Protein AF-0000000076521587 (afdb_homodimer)

Structure (mmCIF, N/CA/C/O backbone):
data_AF-0000000076521587-model_v1
#
loop_
_entity.id
_entity.type
_entity.pdbx_description
1 polymer 'glutathione transferase'
#
loop_
_atom_site.group_PDB
_atom_site.id
_atom_site.type_symbol
_atom_site.label_atom_id
_atom_site.label_alt_id
_atom_site.label_comp_id
_atom_site.label_asym_id
_atom_site.label_entity_id
_atom_site.label_seq_id
_atom_site.pdbx_PDB_ins_code
_atom_site.Cartn_x
_atom_site.Cartn_y
_atom_site.Cartn_z
_atom_site.occupancy
_atom_site.B_iso_or_equiv
_atom_site.auth_seq_id
_atom_site.auth_comp_id
_atom_site.auth_asym_id
_atom_site.auth_atom_id
_atom_site.pdbx_PDB_model_num
ATOM 1 N N . MET A 1 1 ? -21.75 20.828 -0.105 1 58.62 1 MET A N 1
ATOM 2 C CA . MET A 1 1 ? -20.484 20.141 -0.33 1 58.62 1 MET A CA 1
ATOM 3 C C . MET A 1 1 ? -20.344 18.938 0.608 1 58.62 1 MET A C 1
ATOM 5 O O . MET A 1 1 ? -20.875 18.953 1.721 1 58.62 1 MET A O 1
ATOM 9 N N . PRO A 1 2 ? -19.922 17.859 0.109 1 70.5 2 PRO A N 1
ATOM 10 C CA . PRO A 1 2 ? -19.812 16.734 1.043 1 70.5 2 PRO A CA 1
ATOM 11 C C . PRO A 1 2 ? -18.984 17.062 2.279 1 70.5 2 PRO A C 1
ATOM 13 O O . PRO A 1 2 ? -18.047 17.859 2.199 1 70.5 2 PRO A O 1
ATOM 16 N N . THR A 1 3 ? -19.547 16.797 3.418 1 87.44 3 THR A N 1
ATOM 17 C CA . THR A 1 3 ? -18.812 16.984 4.664 1 87.44 3 THR A CA 1
ATOM 18 C C . THR A 1 3 ? -18.016 15.742 5.016 1 87.44 3 THR A C 1
ATOM 20 O O . THR A 1 3 ? -18.438 14.617 4.738 1 87.44 3 THR A O 1
ATOM 23 N N . SER A 1 4 ? -16.781 15.938 5.461 1 95.62 4 SER A N 1
ATOM 24 C CA . SER A 1 4 ? -15.906 14.836 5.852 1 95.62 4 SER A CA 1
ATOM 25 C C . SER A 1 4 ? -15.484 14.953 7.312 1 95.62 4 SER A C 1
ATOM 27 O O . SER A 1 4 ? -15.141 16.047 7.777 1 95.62 4 SER A O 1
ATOM 29 N N . ASN A 1 5 ? -15.633 13.852 8.062 1 97.88 5 ASN A N 1
ATOM 30 C CA . ASN A 1 5 ? -15.094 13.719 9.414 1 97.88 5 ASN A CA 1
ATOM 31 C C . ASN A 1 5 ? -13.984 12.672 9.469 1 97.88 5 ASN A C 1
ATOM 33 O O . ASN A 1 5 ? -14.203 11.508 9.141 1 97.88 5 ASN A O 1
ATOM 37 N N . LEU A 1 6 ? -12.859 13.109 9.859 1 98.5 6 LEU A N 1
ATOM 38 C CA . LEU A 1 6 ? -11.781 12.156 10.102 1 98.5 6 LEU A CA 1
ATOM 39 C C . LEU A 1 6 ? -11.688 11.797 11.578 1 98.5 6 LEU A C 1
ATOM 41 O O . LEU A 1 6 ? -11.359 12.648 12.406 1 98.5 6 LEU A O 1
ATOM 45 N N . LEU A 1 7 ? -12.039 10.578 11.875 1 98.62 7 LEU A N 1
ATOM 46 C CA . LEU A 1 7 ? -11.969 10.102 13.25 1 98.62 7 LEU A CA 1
ATOM 47 C C . LEU A 1 7 ? -10.656 9.359 13.5 1 98.62 7 LEU A C 1
ATOM 49 O O . LEU A 1 7 ? -10.336 8.398 12.797 1 98.62 7 LEU A O 1
ATOM 53 N N . TYR A 1 8 ? -9.93 9.812 14.445 1 97.81 8 TYR A N 1
ATOM 54 C CA . TYR A 1 8 ? -8.711 9.164 14.898 1 97.81 8 TYR A CA 1
ATOM 55 C C . TYR A 1 8 ? -8.352 9.594 16.312 1 97.81 8 TYR A C 1
ATOM 57 O O . TYR A 1 8 ? -9 10.484 16.875 1 97.81 8 TYR A O 1
ATOM 65 N N . PHE A 1 9 ? -7.387 8.93 16.938 1 96.88 9 PHE A N 1
ATOM 66 C CA . PHE A 1 9 ? -6.934 9.297 18.281 1 96.88 9 PHE A CA 1
ATOM 67 C C . PHE A 1 9 ? -6.207 10.633 18.25 1 96.88 9 PHE A C 1
ATOM 69 O O . PHE A 1 9 ? -5.812 11.117 17.188 1 96.88 9 PHE A O 1
ATOM 76 N N . ASN A 1 10 ? -6.035 11.156 19.422 1 94.56 10 ASN A N 1
ATOM 77 C CA . ASN A 1 10 ? -5.328 12.43 19.531 1 94.56 10 ASN A CA 1
ATOM 78 C C . ASN A 1 10 ? -3.82 12.242 19.406 1 94.56 10 ASN A C 1
ATOM 80 O O . ASN A 1 10 ? -3.068 12.609 20.312 1 94.56 10 ASN A O 1
ATOM 84 N N . VAL A 1 11 ? -3.4 11.75 18.328 1 93.31 11 VAL A N 1
ATOM 85 C CA . VAL A 1 11 ? -2.008 11.539 17.938 1 93.31 11 VAL A CA 1
ATOM 86 C C . VAL A 1 11 ? -1.854 11.711 16.438 1 93.31 11 VAL A C 1
ATOM 88 O O . VAL A 1 11 ? -2.846 11.781 15.703 1 93.31 11 VAL A O 1
ATOM 91 N N . ARG A 1 12 ? -0.787 11.898 15.859 1 91 12 ARG A N 1
ATOM 92 C CA . ARG A 1 12 ? -0.554 11.945 14.422 1 91 12 ARG A CA 1
ATOM 93 C C . ARG A 1 12 ? -0.759 10.57 13.789 1 91 12 ARG A C 1
ATOM 95 O O . ARG A 1 12 ? -1.785 10.32 13.148 1 91 12 ARG A O 1
ATOM 102 N N . GLY A 1 13 ? 0.04 9.57 14.242 1 89.25 13 GLY A N 1
ATOM 103 C CA . GLY A 1 13 ? -0.104 8.172 13.867 1 89.25 13 GLY A CA 1
ATOM 104 C C . GLY A 1 13 ? -0.604 7.988 12.445 1 89.25 13 GLY A C 1
ATOM 105 O O . GLY A 1 13 ? -0.203 8.719 11.539 1 89.25 13 GLY A O 1
ATOM 106 N N . ARG A 1 14 ? -1.475 7.07 12.219 1 90.88 14 ARG A N 1
ATOM 107 C CA . ARG A 1 14 ? -1.959 6.656 10.906 1 90.88 14 ARG A CA 1
ATOM 108 C C . ARG A 1 14 ? -2.916 7.688 10.32 1 90.88 14 ARG A C 1
ATOM 110 O O . ARG A 1 14 ? -3.197 7.676 9.117 1 90.88 14 ARG A O 1
ATOM 117 N N . GLY A 1 15 ? -3.402 8.57 11.133 1 95.12 15 GLY A N 1
ATOM 118 C CA . GLY A 1 15 ? -4.312 9.594 10.656 1 95.12 15 GLY A CA 1
ATOM 119 C C . GLY A 1 15 ? -3.604 10.766 10.008 1 95.12 15 GLY A C 1
ATOM 120 O O . GLY A 1 15 ? -4.219 11.547 9.273 1 95.12 15 GLY A O 1
ATOM 121 N N . GLU A 1 16 ? -2.33 10.844 10.234 1 95.62 16 GLU A N 1
ATOM 122 C CA . GLU A 1 16 ? -1.598 12.055 9.867 1 95.62 16 GLU A CA 1
ATOM 123 C C . GLU A 1 16 ? -1.521 12.211 8.352 1 95.62 16 GLU A C 1
ATOM 125 O O . GLU A 1 16 ? -1.691 13.312 7.828 1 95.62 16 GLU A O 1
ATOM 130 N N . LEU A 1 17 ? -1.237 11.148 7.664 1 97 17 LEU A N 1
ATOM 131 C CA . LEU A 1 17 ? -1.128 11.266 6.211 1 97 17 LEU A CA 1
ATOM 132 C C . LEU A 1 17 ? -2.447 11.727 5.602 1 97 17 LEU A C 1
ATOM 134 O O . LEU A 1 17 ? -2.453 12.5 4.641 1 97 17 LEU A O 1
ATOM 138 N N . ILE A 1 18 ? -3.559 11.242 6.121 1 98.25 18 ILE A N 1
ATOM 139 C CA . ILE A 1 18 ? -4.875 11.641 5.641 1 98.25 18 ILE A CA 1
ATOM 140 C C . ILE A 1 18 ? -5.078 13.133 5.879 1 98.25 18 ILE A C 1
ATOM 142 O O . ILE A 1 18 ? -5.543 13.852 4.992 1 98.25 18 ILE A O 1
ATOM 146 N N . ARG A 1 19 ? -4.688 13.609 7.066 1 98.06 19 ARG A N 1
ATOM 147 C CA . ARG A 1 19 ? -4.762 15.031 7.379 1 98.06 19 ARG A CA 1
ATOM 148 C C . ARG A 1 19 ? -3.943 15.852 6.387 1 98.06 19 ARG A C 1
ATOM 150 O O . ARG A 1 19 ? -4.402 16.891 5.902 1 98.06 19 ARG A O 1
ATOM 157 N N . LEU A 1 20 ? -2.793 15.367 6.125 1 98.44 20 LEU A N 1
ATOM 158 C CA . LEU A 1 20 ? -1.902 16.078 5.215 1 98.44 20 LEU A CA 1
ATOM 159 C C . LEU A 1 20 ? -2.504 16.156 3.814 1 98.44 20 LEU A C 1
ATOM 161 O O . LEU A 1 20 ? -2.445 17.203 3.168 1 98.44 20 LEU A O 1
ATOM 165 N N . VAL A 1 21 ? -3.074 15.086 3.326 1 98.62 21 VAL A N 1
ATOM 166 C CA . VAL A 1 21 ? -3.67 15.078 1.993 1 98.62 21 VAL A CA 1
ATOM 167 C C . VAL A 1 21 ? -4.824 16.078 1.936 1 98.62 21 VAL A C 1
ATOM 169 O O . VAL A 1 21 ? -4.93 16.859 0.989 1 98.62 21 VAL A O 1
ATOM 172 N N . LEU A 1 22 ? -5.672 16.078 2.928 1 98.31 22 LEU A N 1
ATOM 173 C CA . LEU A 1 22 ? -6.84 16.953 2.955 1 98.31 22 LEU A CA 1
ATOM 174 C C . LEU A 1 22 ? -6.414 18.422 3.018 1 98.31 22 LEU A C 1
ATOM 176 O O . LEU A 1 22 ? -7.02 19.266 2.363 1 98.31 22 LEU A O 1
ATOM 180 N N . ASN A 1 23 ? -5.398 18.688 3.766 1 98.38 23 ASN A N 1
ATOM 181 C CA . ASN A 1 23 ? -4.918 20.062 3.867 1 98.38 23 ASN A CA 1
ATOM 182 C C . ASN A 1 23 ? -4.195 20.484 2.594 1 98.38 23 ASN A C 1
ATOM 184 O O . ASN A 1 23 ? -4.316 21.641 2.172 1 98.38 23 ASN A O 1
ATOM 188 N N . ALA A 1 24 ? -3.424 19.609 2.016 1 98.56 24 ALA A N 1
ATOM 189 C CA . ALA A 1 24 ? -2.781 19.922 0.742 1 98.56 24 ALA A CA 1
ATOM 190 C C . ALA A 1 24 ? -3.814 20.281 -0.322 1 98.56 24 ALA A C 1
ATOM 192 O O . ALA A 1 24 ? -3.574 21.141 -1.164 1 98.56 24 ALA A O 1
ATOM 193 N N . ALA A 1 25 ? -4.914 19.578 -0.279 1 97.62 25 ALA A N 1
ATOM 194 C CA . ALA A 1 25 ? -5.996 19.797 -1.238 1 97.62 25 ALA A CA 1
ATOM 195 C C . ALA A 1 25 ? -6.887 20.953 -0.805 1 97.62 25 ALA A C 1
ATOM 197 O O . ALA A 1 25 ? -7.812 21.328 -1.526 1 97.62 25 ALA A O 1
ATOM 198 N N . GLU A 1 26 ? -6.691 21.469 0.375 1 97.19 26 GLU A N 1
ATOM 199 C CA . GLU A 1 26 ? -7.457 22.562 0.965 1 97.19 26 GLU A CA 1
ATOM 200 C C . GLU A 1 26 ? -8.945 22.219 1.023 1 97.19 26 GLU A C 1
ATOM 202 O O . GLU A 1 26 ? -9.789 23.031 0.626 1 97.19 26 GLU A O 1
ATOM 207 N N . LYS A 1 27 ? -9.195 21 1.412 1 95.94 27 LYS A N 1
ATOM 208 C CA . LYS A 1 27 ? -10.562 20.547 1.632 1 95.94 27 LYS A CA 1
ATOM 209 C C . LYS A 1 27 ? -10.945 20.656 3.105 1 95.94 27 LYS A C 1
ATOM 211 O O . LYS A 1 27 ? -10.18 20.266 3.982 1 95.94 27 LYS A O 1
ATOM 216 N N . ASP A 1 28 ? -12.094 21.219 3.271 1 94.62 28 ASP A N 1
ATOM 217 C CA . ASP A 1 28 ? -12.586 21.328 4.641 1 94.62 28 ASP A CA 1
ATOM 218 C C . ASP A 1 28 ? -12.969 19.953 5.188 1 94.62 28 ASP A C 1
ATOM 220 O O . ASP A 1 28 ? -13.555 19.141 4.473 1 94.62 28 ASP A O 1
ATOM 224 N N . PHE A 1 29 ? -12.594 19.719 6.43 1 97.19 29 PHE A N 1
ATOM 225 C CA . PHE A 1 29 ? -12.984 18.5 7.137 1 97.19 29 PHE A CA 1
ATOM 226 C C . PHE A 1 29 ? -12.953 18.719 8.648 1 97.19 29 PHE A C 1
ATOM 228 O O . PHE A 1 29 ? -12.32 19.672 9.125 1 97.19 29 PHE A O 1
ATOM 235 N N . GLU A 1 30 ? -13.648 17.922 9.328 1 97.38 30 GLU A N 1
ATOM 236 C CA . GLU A 1 30 ? -13.586 17.922 10.781 1 97.38 30 GLU A CA 1
ATOM 237 C C . GLU A 1 30 ? -12.594 16.875 11.297 1 97.38 30 GLU A C 1
ATOM 239 O O . GLU A 1 30 ? -12.719 15.688 10.984 1 97.38 30 GLU A O 1
ATOM 244 N N . ASP A 1 31 ? -11.617 17.312 12 1 97.31 31 ASP A N 1
ATOM 245 C CA . ASP A 1 31 ? -10.641 16.438 12.625 1 97.31 31 ASP A CA 1
ATOM 246 C C . ASP A 1 31 ? -11.109 15.984 14.008 1 97.31 31 ASP A C 1
ATOM 248 O O . ASP A 1 31 ? -10.828 16.641 15.008 1 97.31 31 ASP A O 1
ATOM 252 N N . VAL A 1 32 ? -11.75 14.875 14.031 1 97.62 32 VAL A N 1
ATOM 253 C CA . VAL A 1 32 ? -12.336 14.383 15.266 1 97.62 32 VAL A CA 1
ATOM 254 C C . VAL A 1 32 ? -11.305 13.555 16.031 1 97.62 32 VAL A C 1
ATOM 256 O O . VAL A 1 32 ? -11 12.422 15.656 1 97.62 32 VAL A O 1
ATOM 259 N N . ARG A 1 33 ? -10.867 14.055 17.062 1 96.88 33 ARG A N 1
ATOM 260 C CA . ARG A 1 33 ? -9.875 13.383 17.906 1 96.88 33 ARG A CA 1
ATOM 261 C C . ARG A 1 33 ? -10.555 12.578 19.016 1 96.88 33 ARG A C 1
ATOM 263 O O . ARG A 1 33 ? -11.047 13.148 19.984 1 96.88 33 ARG A O 1
ATOM 270 N N . VAL A 1 34 ? -10.492 11.336 18.859 1 97.62 34 VAL A N 1
ATOM 271 C CA . VAL A 1 34 ? -11.172 10.406 19.766 1 97.62 34 VAL A CA 1
ATOM 272 C C . VAL A 1 34 ? -10.312 10.164 21 1 97.62 34 VAL A C 1
ATOM 274 O O . VAL A 1 34 ? -9.141 9.789 20.891 1 97.62 34 VAL A O 1
ATOM 277 N N . SER A 1 35 ? -10.883 10.352 22.172 1 96.19 35 SER A N 1
ATOM 278 C CA . SER A 1 35 ? -10.164 10.125 23.422 1 96.19 35 SER A CA 1
ATOM 279 C C . SER A 1 35 ? -10.18 8.648 23.812 1 96.19 35 SER A C 1
ATOM 281 O O . SER A 1 35 ? -11.023 7.887 23.328 1 96.19 35 SER A O 1
ATOM 283 N N . ASN A 1 36 ? -9.211 8.336 24.656 1 95.06 36 ASN A N 1
ATOM 284 C CA . ASN A 1 36 ? -9.164 6.969 25.172 1 95.06 36 ASN A CA 1
ATOM 285 C C . ASN A 1 36 ? -10.438 6.613 25.938 1 95.06 36 ASN A C 1
ATOM 287 O O . ASN A 1 36 ? -10.875 5.461 25.922 1 95.06 36 ASN A O 1
ATOM 291 N N . ALA A 1 37 ? -10.984 7.559 26.562 1 96.62 37 ALA A N 1
ATOM 292 C CA . ALA A 1 37 ? -12.188 7.355 27.344 1 96.62 37 ALA A CA 1
ATOM 293 C C . ALA A 1 37 ? -13.398 7.082 26.453 1 96.62 37 ALA A C 1
ATOM 295 O O . ALA A 1 37 ? -14.289 6.32 26.828 1 96.62 37 ALA A O 1
ATOM 296 N N . GLU A 1 38 ? -13.445 7.625 25.25 1 97.12 38 GLU A N 1
ATOM 297 C CA . GLU A 1 38 ? -14.57 7.508 24.312 1 97.12 38 GLU A CA 1
ATOM 298 C C . GLU A 1 38 ? -14.453 6.242 23.469 1 97.12 38 GLU A C 1
ATOM 300 O O . GLU A 1 38 ? -15.453 5.719 22.984 1 97.12 38 GLU A O 1
ATOM 305 N N . TRP A 1 39 ? -13.273 5.738 23.359 1 97.06 39 TRP A N 1
ATOM 306 C CA . TRP A 1 39 ? -12.969 4.719 22.359 1 97.06 39 TRP A CA 1
ATOM 307 C C . TRP A 1 39 ? -13.758 3.441 22.625 1 97.06 39 TRP A C 1
ATOM 309 O O . TRP A 1 39 ? -14.375 2.875 21.719 1 97.06 39 TRP A O 1
ATOM 319 N N . PRO A 1 40 ? -13.914 2.982 23.906 1 97.31 40 PRO A N 1
ATOM 320 C CA . PRO A 1 40 ? -14.633 1.726 24.125 1 97.31 40 PRO A CA 1
ATOM 321 C C . PRO A 1 40 ? -16.078 1.774 23.641 1 97.31 40 PRO A C 1
ATOM 323 O O . PRO A 1 40 ? -16.578 0.791 23.094 1 97.31 40 PRO A O 1
ATOM 326 N N . SER A 1 41 ? -16.719 2.861 23.75 1 97.69 41 SER A N 1
ATOM 327 C CA . SER A 1 41 ? -18.094 3.008 23.328 1 97.69 41 SER A CA 1
ATOM 328 C C . SER A 1 41 ? -18.188 3.213 21.812 1 97.69 41 SER A C 1
ATOM 330 O O . SER A 1 41 ? -19.172 2.793 21.188 1 97.69 41 SER A O 1
ATOM 332 N N . LEU A 1 42 ? -17.203 3.803 21.25 1 97.5 42 LEU A N 1
ATOM 333 C CA . LEU A 1 42 ? -17.203 4.141 19.828 1 97.5 42 LEU A CA 1
ATOM 334 C C . LEU A 1 42 ? -16.75 2.955 18.984 1 97.5 42 LEU A C 1
ATOM 336 O O . LEU A 1 42 ? -17.188 2.795 17.844 1 97.5 42 LEU A O 1
ATOM 340 N N . LYS A 1 43 ? -15.945 2.117 19.516 1 96.56 43 LYS A N 1
ATOM 341 C CA . LYS A 1 43 ? -15.227 1.051 18.812 1 96.56 43 LYS A CA 1
ATOM 342 C C . LYS A 1 43 ? -16.203 0.147 18.062 1 96.56 43 LYS A C 1
ATOM 344 O O . LYS A 1 43 ? -16.031 -0.081 16.859 1 96.56 43 LYS A O 1
ATOM 349 N N . PRO A 1 44 ? -17.281 -0.282 18.656 1 95.88 44 PRO A N 1
ATOM 350 C CA . PRO A 1 44 ? -18.172 -1.197 17.938 1 95.88 44 PRO A CA 1
ATOM 351 C C . PRO A 1 44 ? -18.922 -0.516 16.797 1 95.88 44 PRO A C 1
ATOM 353 O O . PRO A 1 44 ? -19.516 -1.192 15.945 1 95.88 44 PRO A O 1
ATOM 356 N N . GLN A 1 45 ? -18.875 0.768 16.719 1 96.38 45 GLN A N 1
ATOM 357 C CA . GLN A 1 45 ? -19.578 1.518 15.688 1 96.38 45 GLN A CA 1
ATOM 358 C C . GLN A 1 45 ? -18.672 1.794 14.492 1 96.38 45 GLN A C 1
ATOM 360 O O . GLN A 1 45 ? -19.141 2.215 13.43 1 96.38 45 GLN A O 1
ATOM 365 N N . MET A 1 46 ? -17.406 1.574 14.672 1 97 46 MET A N 1
ATOM 366 C CA . MET A 1 46 ? -16.438 1.844 13.617 1 97 46 MET A CA 1
ATOM 367 C C . MET A 1 46 ? -16.219 0.608 12.75 1 97 46 MET A C 1
ATOM 369 O O . MET A 1 46 ? -16.203 -0.515 13.258 1 97 46 MET A O 1
ATOM 373 N N . PRO A 1 47 ? -16.062 0.892 11.438 1 95.31 47 PRO A N 1
ATOM 374 C CA . PRO A 1 47 ? -15.711 -0.255 10.594 1 95.31 47 PRO A CA 1
ATOM 375 C C . PRO A 1 47 ? -14.469 -0.996 11.094 1 95.31 47 PRO A C 1
ATOM 377 O O . PRO A 1 47 ? -13.461 -0.367 11.422 1 95.31 47 PRO A O 1
ATOM 380 N N . PHE A 1 48 ? -14.633 -2.328 11.211 1 94 48 PHE A N 1
ATOM 381 C CA . PHE A 1 48 ? -13.562 -3.227 11.609 1 94 48 PHE A CA 1
ATOM 382 C C . PHE A 1 48 ? -13.117 -2.93 13.039 1 94 48 PHE A C 1
ATOM 384 O O . PHE A 1 48 ? -12.047 -3.373 13.469 1 94 48 PHE A O 1
ATOM 391 N N . ASN A 1 49 ? -13.82 -2.08 13.773 1 95.19 49 ASN A N 1
ATOM 392 C CA . ASN A 1 49 ? -13.484 -1.696 15.141 1 95.19 49 ASN A CA 1
ATOM 393 C C . ASN A 1 49 ? -12.125 -1.008 15.219 1 95.19 49 ASN A C 1
ATOM 395 O O . ASN A 1 49 ? -11.344 -1.276 16.125 1 95.19 49 ASN A O 1
ATOM 399 N N . GLN A 1 50 ? -11.883 -0.242 14.188 1 94.12 50 GLN A N 1
ATOM 400 C CA . GLN A 1 50 ? -10.562 0.379 14.102 1 94.12 50 GLN A CA 1
ATOM 401 C C . GLN A 1 50 ? -10.672 1.845 13.695 1 94.12 50 GLN A C 1
ATOM 403 O O . GLN A 1 50 ? -11.688 2.266 13.141 1 94.12 50 GLN A O 1
ATOM 408 N N . LEU A 1 51 ? -9.656 2.555 14 1 96 51 LEU A N 1
ATOM 409 C CA . LEU A 1 51 ? -9.391 3.904 13.516 1 96 51 LEU A CA 1
ATOM 410 C C . LEU A 1 51 ? -8.062 3.955 12.758 1 96 51 LEU A C 1
ATOM 412 O O . LEU A 1 51 ? -7.191 3.107 12.969 1 96 51 LEU A O 1
ATOM 416 N N . PRO A 1 52 ? -7.941 4.824 11.781 1 97.31 52 PRO A N 1
ATOM 417 C CA . PRO A 1 52 ? -8.781 5.969 11.414 1 97.31 52 PRO A CA 1
ATOM 418 C C . PRO A 1 52 ? -9.969 5.574 10.547 1 97.31 52 PRO A C 1
ATOM 420 O O . PRO A 1 52 ? -9.914 4.559 9.844 1 97.31 52 PRO A O 1
ATOM 423 N N . VAL A 1 53 ? -10.984 6.371 10.656 1 98.31 53 VAL A N 1
ATOM 424 C CA . VAL A 1 53 ? -12.164 6.277 9.797 1 98.31 53 VAL A CA 1
ATOM 425 C C . VAL A 1 53 ? -12.469 7.645 9.188 1 98.31 53 VAL A C 1
ATOM 427 O O . VAL A 1 53 ? -12.461 8.656 9.891 1 98.31 53 VAL A O 1
ATOM 430 N N . LEU A 1 54 ? -12.617 7.703 7.918 1 98.31 54 LEU A N 1
ATOM 431 C CA . LEU A 1 54 ? -13.125 8.898 7.246 1 98.31 54 LEU A CA 1
ATOM 432 C C . LEU A 1 54 ? -14.609 8.75 6.93 1 98.31 54 LEU A C 1
ATOM 434 O O . LEU A 1 54 ? -14.992 7.91 6.113 1 98.31 54 LEU A O 1
ATOM 438 N N . GLU A 1 55 ? -15.359 9.492 7.59 1 97.75 55 GLU A N 1
ATOM 439 C CA . GLU A 1 55 ? -16.797 9.539 7.316 1 97.75 55 GLU A CA 1
ATOM 440 C C . GLU A 1 55 ? -17.125 10.633 6.301 1 97.75 55 GLU A C 1
ATOM 442 O O . GLU A 1 55 ? -16.781 11.797 6.504 1 97.75 55 GLU A O 1
ATOM 447 N N . VAL A 1 56 ? -17.734 10.234 5.273 1 95.5 56 VAL A N 1
ATOM 448 C CA . VAL A 1 56 ? -18.109 11.188 4.227 1 95.5 56 VAL A CA 1
ATOM 449 C C . VAL A 1 56 ? -19.625 11.203 4.062 1 95.5 56 VAL A C 1
ATOM 451 O O . VAL A 1 56 ? -20.25 10.141 3.957 1 95.5 56 VAL A O 1
ATOM 454 N N . THR A 1 57 ? -20.141 12.336 4.059 1 93.62 57 THR A N 1
ATOM 455 C CA . THR A 1 57 ? -21.562 12.508 3.77 1 93.62 57 THR A CA 1
ATOM 456 C C . THR A 1 57 ? -21.766 13 2.34 1 93.62 57 THR A C 1
ATOM 458 O O . THR A 1 57 ? -21.359 14.109 1.997 1 93.62 57 THR A O 1
ATOM 461 N N . LYS A 1 58 ? -22.406 12.18 1.572 1 87.69 58 LYS A N 1
ATOM 462 C CA . LYS A 1 58 ? -22.656 12.5 0.168 1 87.69 58 LYS A CA 1
ATOM 463 C C . LYS A 1 58 ? -23.766 13.539 0.024 1 87.69 58 LYS A C 1
ATOM 465 O O . LYS A 1 58 ? -24.438 13.875 0.998 1 87.69 58 LYS A O 1
ATOM 470 N N . SER A 1 59 ? -23.844 14.016 -1.208 1 87.12 59 SER A N 1
ATOM 471 C CA . SER A 1 59 ? -24.812 15.07 -1.48 1 87.12 59 SER A CA 1
ATOM 472 C C . SER A 1 59 ? -26.234 14.594 -1.213 1 87.12 59 SER A C 1
ATOM 474 O O . SER A 1 59 ? -27.094 15.391 -0.849 1 87.12 59 SER A O 1
ATOM 476 N N . ASN A 1 60 ? -26.531 13.328 -1.375 1 90.38 60 ASN A N 1
ATOM 477 C CA . ASN A 1 60 ? -27.859 12.781 -1.185 1 90.38 60 ASN A CA 1
ATOM 478 C C . ASN A 1 60 ? -28.125 12.43 0.278 1 90.38 60 ASN A C 1
ATOM 480 O O . ASN A 1 60 ? -29.156 11.828 0.604 1 90.38 60 ASN A O 1
ATOM 484 N N . GLY A 1 61 ? -27.141 12.703 1.106 1 90.38 61 GLY A N 1
ATOM 485 C CA . GLY A 1 61 ? -27.297 12.477 2.533 1 90.38 61 GLY A CA 1
ATOM 486 C C . GLY A 1 61 ? -26.75 11.141 2.992 1 90.38 61 GLY A C 1
ATOM 487 O O . GLY A 1 61 ? -26.656 10.883 4.195 1 90.38 61 GLY A O 1
ATOM 488 N N . GLU A 1 62 ? -26.375 10.383 2.049 1 91.69 62 GLU A N 1
ATOM 489 C CA . GLU A 1 62 ? -25.828 9.078 2.398 1 91.69 62 GLU A CA 1
ATOM 490 C C . GLU A 1 62 ? -24.453 9.219 3.061 1 91.69 62 GLU A C 1
ATOM 492 O O . GLU A 1 62 ? -23.625 10 2.605 1 91.69 62 GLU A O 1
ATOM 497 N N . LYS A 1 63 ? -24.344 8.523 4.168 1 93.5 63 LYS A N 1
ATOM 498 C CA . LYS A 1 63 ? -23.062 8.516 4.883 1 93.5 63 LYS A CA 1
ATOM 499 C C . LYS A 1 63 ? -22.281 7.25 4.57 1 93.5 63 LYS A C 1
ATOM 501 O O . LYS A 1 63 ? -22.844 6.152 4.535 1 93.5 63 LYS A O 1
ATOM 506 N N . VAL A 1 64 ? -21.062 7.484 4.273 1 93.88 64 VAL A N 1
ATOM 507 C CA . VAL A 1 64 ? -20.156 6.355 4.039 1 93.88 64 VAL A CA 1
ATOM 508 C C . VAL A 1 64 ? -18.953 6.461 4.965 1 93.88 64 VAL A C 1
ATOM 510 O O . VAL A 1 64 ? -18.438 7.555 5.211 1 93.88 64 VAL A O 1
ATOM 513 N N . MET A 1 65 ? -18.484 5.332 5.539 1 96.88 65 MET A N 1
ATOM 514 C CA . MET A 1 65 ? -17.297 5.273 6.375 1 96.88 65 MET A CA 1
ATOM 515 C C . MET A 1 65 ? -16.188 4.488 5.684 1 96.88 65 MET A C 1
ATOM 517 O O . MET A 1 65 ? -16.375 3.334 5.305 1 96.88 65 MET A O 1
ATOM 521 N N . LEU A 1 66 ? -15.125 5.156 5.543 1 97.06 66 LEU A N 1
ATOM 522 C CA . LEU A 1 66 ? -13.961 4.555 4.906 1 97.06 66 LEU A CA 1
ATOM 523 C C . LEU A 1 66 ? -12.898 4.195 5.949 1 97.06 66 LEU A C 1
ATOM 525 O O . LEU A 1 66 ? -12.68 4.949 6.902 1 97.06 66 LEU A O 1
ATOM 529 N N . THR A 1 67 ? -12.234 3.002 5.723 1 96.38 67 THR A N 1
ATOM 530 C CA . THR A 1 67 ? -11.227 2.527 6.664 1 96.38 67 THR A CA 1
ATOM 531 C C . THR A 1 67 ? -9.922 2.207 5.941 1 96.38 67 THR A C 1
ATOM 533 O O . THR A 1 67 ? -9.859 2.27 4.711 1 96.38 67 THR A O 1
ATOM 536 N N . GLU A 1 68 ? -8.922 1.865 6.738 1 94.56 68 GLU A N 1
ATOM 537 C CA . GLU A 1 68 ? -7.566 1.632 6.242 1 94.56 68 GLU A CA 1
ATOM 538 C C . GLU A 1 68 ? -6.914 2.934 5.789 1 94.56 68 GLU A C 1
ATOM 540 O O . GLU A 1 68 ? -7.145 3.391 4.664 1 94.56 68 GLU A O 1
ATOM 545 N N . SER A 1 69 ? -6.012 3.373 6.59 1 95.25 69 SER A N 1
ATOM 546 C CA . SER A 1 69 ? -5.484 4.73 6.48 1 95.25 69 SER A CA 1
ATOM 547 C C . SER A 1 69 ? -4.844 4.965 5.117 1 95.25 69 SER A C 1
ATOM 549 O O . SER A 1 69 ? -5.098 5.984 4.473 1 95.25 69 SER A O 1
ATOM 551 N N . LEU A 1 70 ? -4.105 3.994 4.605 1 95.06 70 LEU A N 1
ATOM 552 C CA . LEU A 1 70 ? -3.414 4.203 3.338 1 95.06 70 LEU A CA 1
ATOM 553 C C . LEU A 1 70 ? -4.387 4.117 2.168 1 95.06 70 LEU A C 1
ATOM 555 O O . LEU A 1 70 ? -4.211 4.801 1.157 1 95.06 70 LEU A O 1
ATOM 559 N N . ALA A 1 71 ? -5.426 3.285 2.312 1 96.88 71 ALA A N 1
ATOM 560 C CA . ALA A 1 71 ? -6.469 3.24 1.292 1 96.88 71 AL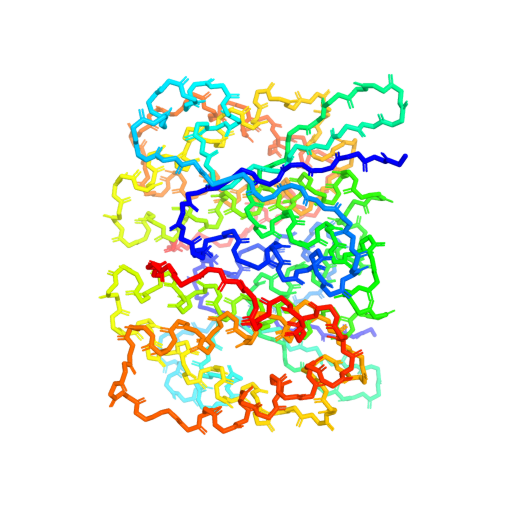A A CA 1
ATOM 561 C C . ALA A 1 71 ? -7.203 4.574 1.197 1 96.88 71 ALA A C 1
ATOM 563 O O . ALA A 1 71 ? -7.465 5.07 0.098 1 96.88 71 ALA A O 1
ATOM 564 N N . ILE A 1 72 ? -7.473 5.148 2.348 1 97.81 72 ILE A N 1
ATOM 565 C CA . ILE A 1 72 ? -8.133 6.445 2.408 1 97.81 72 ILE A CA 1
ATOM 566 C C . ILE A 1 72 ? -7.238 7.508 1.772 1 97.81 72 ILE A C 1
ATOM 568 O O . ILE A 1 72 ? -7.688 8.281 0.924 1 97.81 72 ILE A O 1
ATOM 572 N N . ALA A 1 73 ? -5.98 7.492 2.146 1 97.62 73 ALA A N 1
ATOM 573 C CA . ALA A 1 73 ? -5.043 8.492 1.639 1 97.62 73 ALA A CA 1
ATOM 574 C C . ALA A 1 73 ? -4.902 8.391 0.122 1 97.62 73 ALA A C 1
ATOM 576 O O . ALA A 1 73 ? -4.883 9.406 -0.574 1 97.62 73 ALA A O 1
ATOM 577 N N . ARG A 1 74 ? -4.824 7.195 -0.362 1 97.19 74 ARG A N 1
ATOM 578 C CA . ARG A 1 74 ? -4.719 6.98 -1.801 1 97.19 74 ARG A CA 1
ATOM 579 C C . ARG A 1 74 ? -5.969 7.469 -2.523 1 97.19 74 ARG A C 1
ATOM 581 O O . ARG A 1 74 ? -5.875 8.102 -3.576 1 97.19 74 ARG A O 1
ATOM 588 N N . LEU A 1 75 ? -7.09 7.152 -1.99 1 97.19 75 LEU A N 1
ATOM 589 C CA . LEU A 1 75 ? -8.352 7.594 -2.58 1 97.19 75 LEU A CA 1
ATOM 590 C C . LEU A 1 75 ? -8.398 9.117 -2.676 1 97.19 75 LEU A C 1
ATOM 592 O O . LEU A 1 75 ? -8.719 9.664 -3.734 1 97.19 75 LEU A O 1
ATOM 596 N N . LEU A 1 76 ? -8.109 9.758 -1.604 1 97.56 76 LEU A N 1
ATOM 597 C CA . LEU A 1 76 ? -8.156 11.211 -1.555 1 97.56 76 LEU A CA 1
ATOM 598 C C . LEU A 1 76 ? -7.121 11.82 -2.498 1 97.56 76 LEU A C 1
ATOM 600 O O . LEU A 1 76 ? -7.414 12.781 -3.213 1 97.56 76 LEU A O 1
ATOM 604 N N . ALA A 1 77 ? -5.914 11.258 -2.486 1 97.75 77 ALA A N 1
ATOM 605 C CA . ALA A 1 77 ? -4.852 11.773 -3.35 1 97.75 77 ALA A CA 1
ATOM 606 C C . ALA A 1 77 ? -5.25 11.68 -4.82 1 97.75 77 ALA A C 1
ATOM 608 O O . ALA A 1 77 ? -4.996 12.602 -5.598 1 97.75 77 ALA A O 1
ATOM 609 N N . ARG A 1 78 ? -5.84 10.586 -5.172 1 95.88 78 ARG A N 1
ATOM 610 C CA . ARG A 1 78 ? -6.312 10.406 -6.539 1 95.88 78 ARG A CA 1
ATOM 611 C C . ARG A 1 78 ? -7.418 11.406 -6.871 1 95.88 78 ARG A C 1
ATOM 613 O O . ARG A 1 78 ? -7.426 12 -7.953 1 95.88 78 ARG A O 1
ATOM 620 N N . THR A 1 79 ? -8.297 11.57 -5.965 1 94.81 79 THR A N 1
ATOM 621 C CA . THR A 1 79 ? -9.453 12.438 -6.16 1 94.81 79 THR A CA 1
ATOM 622 C C . THR A 1 79 ? -9.023 13.891 -6.316 1 94.81 79 THR A C 1
ATOM 624 O O . THR A 1 79 ? -9.617 14.641 -7.098 1 94.81 79 THR A O 1
ATOM 627 N N . PHE A 1 80 ? -7.977 14.273 -5.656 1 96.56 80 PHE A N 1
ATOM 628 C CA . PHE A 1 80 ? -7.648 15.688 -5.578 1 96.56 80 PHE A CA 1
ATOM 629 C C . PHE A 1 80 ? -6.395 16 -6.391 1 96.56 80 PHE A C 1
ATOM 631 O O . PHE A 1 80 ? -5.797 17.062 -6.234 1 96.56 80 PHE A O 1
ATOM 638 N N . GLY A 1 81 ? -5.938 15.086 -7.168 1 96.19 81 GLY A N 1
ATOM 639 C CA . GLY A 1 81 ? -4.855 15.344 -8.102 1 96.19 81 GLY A CA 1
ATOM 640 C C . GLY A 1 81 ? -3.488 15.336 -7.453 1 96.19 81 GLY A C 1
ATOM 641 O O . GLY A 1 81 ? -2.613 16.125 -7.816 1 96.19 81 GLY A O 1
ATOM 642 N N . LEU A 1 82 ? -3.281 14.508 -6.492 1 98.19 82 LEU A N 1
ATOM 643 C CA . LEU A 1 82 ? -2.018 14.398 -5.773 1 98.19 82 LEU A CA 1
ATOM 644 C C . LEU A 1 82 ? -1.404 13.016 -5.969 1 98.19 82 LEU A C 1
ATOM 646 O O . LEU A 1 82 ? -0.632 12.547 -5.125 1 98.19 82 LEU A O 1
ATOM 650 N N . TYR A 1 83 ? -1.753 12.32 -7.012 1 97.19 83 TYR A N 1
ATOM 651 C CA . TYR A 1 83 ? -1.345 10.922 -7.148 1 97.19 83 TYR A CA 1
ATOM 652 C C . TYR A 1 83 ? -0.614 10.695 -8.469 1 97.19 83 TYR A C 1
ATOM 654 O O . TYR A 1 83 ? -0.55 9.57 -8.961 1 97.19 83 TYR A O 1
ATOM 662 N N . GLY A 1 84 ? -0.047 11.781 -9.031 1 95.06 84 GLY A N 1
ATOM 663 C CA . GLY A 1 84 ? 0.755 11.672 -10.234 1 95.06 84 GLY A CA 1
ATOM 664 C C . GLY A 1 84 ? -0.075 11.656 -11.508 1 95.06 84 GLY A C 1
ATOM 665 O O . GLY A 1 84 ? -1.288 11.445 -11.461 1 95.06 84 GLY A O 1
ATOM 666 N N . ASP A 1 85 ? 0.616 11.82 -12.688 1 92.69 85 ASP A N 1
ATOM 667 C CA . ASP A 1 85 ? -0.097 12.016 -13.953 1 92.69 85 ASP A CA 1
ATOM 668 C C . ASP A 1 85 ? 0.118 10.828 -14.891 1 92.69 85 ASP A C 1
ATOM 670 O O . ASP A 1 85 ? -0.588 10.688 -15.891 1 92.69 85 ASP A O 1
ATOM 674 N N . ASP A 1 86 ? 1.112 10.008 -14.562 1 93.12 86 ASP A N 1
ATOM 675 C CA . ASP A 1 86 ? 1.383 8.852 -15.414 1 93.12 86 ASP A CA 1
ATOM 676 C C . ASP A 1 86 ? 1.903 7.672 -14.602 1 93.12 86 ASP A C 1
ATOM 678 O O . ASP A 1 86 ? 2.105 7.789 -13.391 1 93.12 86 ASP A O 1
ATOM 682 N N . ALA A 1 87 ? 2.135 6.586 -15.273 1 91.5 87 ALA A N 1
ATOM 683 C CA . ALA A 1 87 ? 2.463 5.32 -14.625 1 91.5 87 ALA A CA 1
ATOM 6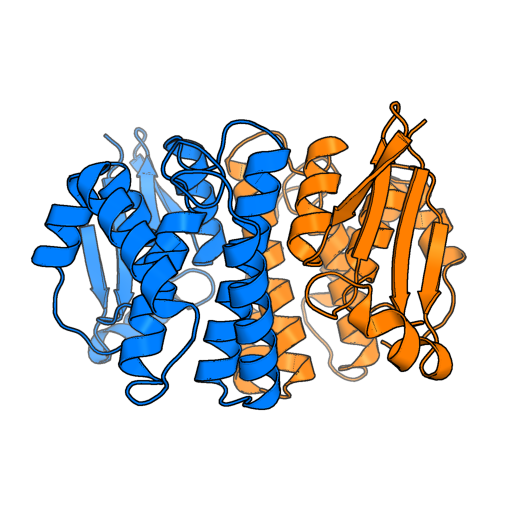84 C C . ALA A 1 87 ? 3.811 5.402 -13.914 1 91.5 87 ALA A C 1
ATOM 686 O O . ALA A 1 87 ? 3.988 4.82 -12.844 1 91.5 87 ALA A O 1
ATOM 687 N N . ALA A 1 88 ? 4.742 6.07 -14.492 1 92.56 88 ALA A N 1
ATOM 688 C CA . ALA A 1 88 ? 6.074 6.199 -13.898 1 92.56 88 ALA A CA 1
ATOM 689 C C . ALA A 1 88 ? 6.016 6.973 -12.586 1 92.56 88 ALA A C 1
ATOM 691 O O . ALA A 1 88 ? 6.633 6.57 -11.594 1 92.56 88 ALA A O 1
ATOM 692 N N . GLU A 1 89 ? 5.262 8.055 -12.594 1 95.94 89 GLU A N 1
ATOM 693 C CA . GLU A 1 89 ? 5.102 8.844 -11.375 1 95.94 89 GLU A CA 1
ATOM 694 C C . GLU A 1 89 ? 4.387 8.047 -10.289 1 95.94 89 GLU A C 1
ATOM 696 O O . GLU A 1 89 ? 4.793 8.07 -9.125 1 95.94 89 GLU A O 1
ATOM 701 N N . VAL A 1 90 ? 3.377 7.379 -10.734 1 95.69 90 VAL A N 1
ATOM 702 C CA . VAL A 1 90 ? 2.605 6.59 -9.773 1 95.69 90 VAL A CA 1
ATOM 703 C C . VAL A 1 90 ? 3.498 5.52 -9.156 1 95.69 90 VAL A C 1
ATOM 705 O O . VAL A 1 90 ? 3.426 5.266 -7.949 1 95.69 90 VAL A O 1
ATOM 708 N N . TYR A 1 91 ? 4.316 4.93 -9.961 1 96.56 91 TYR A N 1
ATOM 709 C CA . TYR A 1 91 ? 5.238 3.928 -9.438 1 96.56 91 TYR A CA 1
ATOM 710 C C . TYR A 1 91 ? 6.16 4.531 -8.383 1 96.56 91 TYR A C 1
ATOM 712 O O . TYR A 1 91 ? 6.383 3.934 -7.328 1 96.56 91 TYR A O 1
ATOM 720 N N . LEU A 1 92 ? 6.691 5.676 -8.633 1 96.94 92 LEU A N 1
ATOM 721 C CA . LEU A 1 92 ? 7.594 6.328 -7.695 1 96.94 92 LEU A CA 1
ATOM 722 C C . LEU A 1 92 ? 6.867 6.68 -6.398 1 96.94 92 LEU A C 1
ATOM 724 O O . LEU A 1 92 ? 7.441 6.566 -5.312 1 96.94 92 LEU A O 1
ATOM 728 N N . ILE A 1 93 ? 5.629 7.078 -6.508 1 97.75 93 ILE A N 1
ATOM 729 C CA . ILE A 1 93 ? 4.809 7.371 -5.336 1 97.75 93 ILE A CA 1
ATOM 730 C C . ILE A 1 93 ? 4.648 6.113 -4.488 1 97.75 93 ILE A C 1
ATOM 732 O O . ILE A 1 93 ? 4.906 6.133 -3.283 1 97.75 93 ILE A O 1
ATOM 736 N N . GLU A 1 94 ? 4.332 5.07 -5.141 1 96.94 94 GLU A N 1
ATOM 737 C CA . GLU A 1 94 ? 4.039 3.834 -4.418 1 96.94 94 GLU A CA 1
ATOM 738 C C . GLU A 1 94 ? 5.312 3.203 -3.867 1 96.94 94 GLU A C 1
ATOM 740 O O . GLU A 1 94 ? 5.293 2.578 -2.805 1 96.94 94 GLU A O 1
ATOM 745 N N . ARG A 1 95 ? 6.387 3.352 -4.617 1 96.62 95 ARG A N 1
ATOM 746 C CA . ARG A 1 95 ? 7.672 2.898 -4.094 1 96.62 95 ARG A CA 1
ATOM 747 C C . ARG A 1 95 ? 7.996 3.59 -2.771 1 96.62 95 ARG A C 1
ATOM 749 O O . ARG A 1 95 ? 8.367 2.932 -1.797 1 96.62 95 ARG A O 1
ATOM 756 N N . MET A 1 96 ? 7.789 4.867 -2.717 1 95.75 96 MET A N 1
ATOM 757 C CA . MET A 1 96 ? 8.039 5.633 -1.502 1 95.75 96 MET A CA 1
ATOM 758 C C . MET A 1 96 ? 7.062 5.242 -0.398 1 95.75 96 MET A C 1
ATOM 760 O O . MET A 1 96 ? 7.465 5.035 0.748 1 95.75 96 MET A O 1
ATOM 764 N N . ASN A 1 97 ? 5.816 5.168 -0.763 1 94.94 97 ASN A N 1
ATOM 765 C CA . ASN A 1 97 ? 4.812 4.766 0.216 1 94.94 97 ASN A CA 1
ATOM 766 C C . ASN A 1 97 ? 5.16 3.428 0.858 1 94.94 97 ASN A C 1
ATOM 768 O O . ASN A 1 97 ? 5.031 3.264 2.072 1 94.94 97 ASN A O 1
ATOM 772 N N . SER A 1 98 ? 5.535 2.539 0.039 1 92.56 98 SER A N 1
ATOM 773 C CA . SER A 1 98 ? 5.895 1.211 0.524 1 92.56 98 SER A CA 1
ATOM 774 C C . SER A 1 98 ? 7.09 1.274 1.47 1 92.56 98 SER A C 1
ATOM 776 O O . SER A 1 98 ? 7.055 0.705 2.562 1 92.56 98 SER A O 1
ATOM 778 N N . LEU A 1 99 ? 8.133 1.95 1.119 1 92.19 99 LEU A N 1
ATOM 779 C CA . LEU A 1 99 ? 9.352 2.053 1.911 1 92.19 99 LEU A CA 1
ATOM 780 C C . LEU A 1 99 ? 9.07 2.701 3.264 1 92.19 99 LEU A C 1
ATOM 782 O O . LEU A 1 99 ? 9.5 2.193 4.301 1 92.19 99 LEU A O 1
ATOM 786 N N . VAL A 1 100 ? 8.312 3.73 3.229 1 91.5 100 VAL A N 1
ATOM 787 C CA . VAL A 1 100 ? 8.031 4.473 4.453 1 91.5 100 VAL A CA 1
ATOM 788 C C . VAL A 1 100 ? 7.121 3.65 5.359 1 91.5 100 VAL A C 1
ATOM 790 O O . VAL A 1 100 ? 7.312 3.619 6.578 1 91.5 100 VAL A O 1
ATOM 793 N N . SER A 1 101 ? 6.141 3.027 4.766 1 87.25 101 SER A N 1
ATOM 794 C CA . SER A 1 101 ? 5.223 2.211 5.555 1 87.25 101 SER A CA 1
ATOM 795 C C . SER A 1 101 ? 5.961 1.099 6.289 1 87.25 101 SER A C 1
ATOM 797 O O . SER A 1 101 ? 5.703 0.846 7.469 1 87.25 101 SER A O 1
ATOM 799 N N . VAL A 1 102 ? 6.863 0.449 5.648 1 83.5 102 VAL A N 1
ATOM 800 C CA . VAL A 1 102 ? 7.645 -0.621 6.262 1 83.5 102 VAL A CA 1
ATOM 801 C C . VAL A 1 102 ? 8.516 -0.051 7.375 1 83.5 102 VAL A C 1
ATOM 803 O O . VAL A 1 102 ? 8.641 -0.654 8.445 1 83.5 102 VAL A O 1
ATOM 806 N N . LEU A 1 103 ? 9.109 1.057 7.164 1 85.44 103 LEU A N 1
ATOM 807 C CA . LEU A 1 103 ? 9.969 1.68 8.156 1 85.44 103 LEU A CA 1
ATOM 808 C C . LEU A 1 103 ? 9.188 2.045 9.414 1 85.44 103 LEU A C 1
ATOM 810 O O . LEU A 1 103 ? 9.625 1.765 10.531 1 85.44 103 LEU A O 1
ATOM 814 N N . VAL A 1 104 ? 8.055 2.645 9.172 1 81.31 104 VAL A N 1
ATOM 815 C CA . VAL A 1 104 ? 7.242 3.084 10.297 1 81.31 104 VAL A CA 1
ATOM 816 C C . VAL A 1 104 ? 6.793 1.873 11.109 1 81.31 104 VAL A C 1
ATOM 818 O O . VAL A 1 104 ? 6.93 1.854 12.336 1 81.31 104 VAL A O 1
ATOM 821 N N . LEU A 1 105 ? 6.352 0.851 10.461 1 75.75 105 LEU A N 1
ATOM 822 C CA . LEU A 1 105 ? 5.883 -0.352 11.141 1 75.75 105 LEU A CA 1
ATOM 823 C C . LEU A 1 105 ? 7.027 -1.051 11.859 1 75.75 105 LEU A C 1
ATOM 825 O O . LEU A 1 105 ? 6.863 -1.52 12.992 1 75.75 105 LEU A O 1
ATOM 829 N N . SER A 1 106 ? 8.148 -1.104 11.203 1 78.75 106 SER A N 1
ATOM 830 C CA . SER A 1 106 ? 9.305 -1.774 11.805 1 78.75 106 SER A CA 1
ATOM 831 C C . SER A 1 106 ? 9.844 -0.985 12.992 1 78.75 106 SER A C 1
ATOM 833 O O . SER A 1 106 ? 10.359 -1.567 13.945 1 78.75 106 SER A O 1
ATOM 835 N N . THR A 1 107 ? 9.742 0.295 12.914 1 76.81 107 THR A N 1
ATOM 836 C CA . THR A 1 107 ? 10.188 1.149 14.016 1 76.81 107 THR A CA 1
ATOM 837 C C . THR A 1 107 ? 9.266 0.996 15.227 1 76.81 107 THR A C 1
ATOM 839 O O . THR A 1 107 ? 9.742 0.839 16.344 1 76.81 107 THR A O 1
ATOM 842 N N . ILE A 1 108 ? 7.996 0.96 14.961 1 71.06 108 ILE A N 1
ATOM 843 C CA . ILE A 1 108 ? 7.012 0.813 16.031 1 71.06 108 ILE A CA 1
ATOM 844 C C . ILE A 1 108 ? 7.152 -0.566 16.672 1 71.06 108 ILE A C 1
ATOM 846 O O . ILE A 1 108 ? 7.023 -0.707 17.891 1 71.06 108 ILE A O 1
ATOM 850 N N . SER A 1 109 ? 7.465 -1.611 15.859 1 71.75 109 SER A N 1
ATOM 851 C CA . SER A 1 109 ? 7.59 -2.982 16.344 1 71.75 109 SER A CA 1
ATOM 852 C C . SER A 1 109 ? 8.992 -3.25 16.875 1 71.75 109 SER A C 1
ATOM 854 O O . SER A 1 109 ? 9.289 -4.355 17.344 1 71.75 109 SER A O 1
ATOM 856 N N . GLN A 1 110 ? 9.875 -2.287 16.672 1 73.38 110 GLN A N 1
ATOM 857 C CA . GLN A 1 110 ? 11.242 -2.33 17.172 1 73.38 110 GLN A CA 1
ATOM 858 C C . GLN A 1 110 ? 12.055 -3.41 16.469 1 73.38 110 GLN A C 1
ATOM 860 O O . GLN A 1 110 ? 12.859 -4.098 17.109 1 73.38 110 GLN A O 1
ATOM 865 N N . SER A 1 111 ? 11.742 -3.611 15.32 1 76.31 111 SER A N 1
ATOM 866 C CA . SER A 1 111 ? 12.586 -4.465 14.484 1 76.31 111 SER A CA 1
ATOM 867 C C . SER A 1 111 ? 13.758 -3.686 13.906 1 76.31 111 SER A C 1
ATOM 869 O O . SER A 1 111 ? 13.672 -3.156 12.789 1 76.31 111 SER A O 1
ATOM 871 N N . LYS A 1 112 ? 14.859 -3.707 14.562 1 75.81 112 LYS A N 1
ATOM 872 C CA . LYS A 1 112 ? 16.016 -2.873 14.234 1 75.81 112 LYS A CA 1
ATOM 873 C C . LYS A 1 112 ? 16.562 -3.217 12.852 1 75.81 112 LYS A C 1
ATOM 875 O O . LYS A 1 112 ? 16.922 -2.324 12.086 1 75.81 112 LYS A O 1
ATOM 880 N N . SER A 1 113 ? 16.625 -4.457 12.547 1 78.5 113 SER A N 1
ATOM 881 C CA . SER A 1 113 ? 17.188 -4.879 11.273 1 78.5 113 SER A CA 1
ATOM 882 C C . SER A 1 113 ? 16.344 -4.383 10.102 1 78.5 113 SER A C 1
ATOM 884 O O . SER A 1 113 ? 16.875 -3.816 9.141 1 78.5 113 SER A O 1
ATOM 886 N N . GLU A 1 114 ? 15.078 -4.543 10.18 1 77.44 114 GLU A N 1
ATOM 887 C CA . GLU A 1 114 ? 14.18 -4.105 9.117 1 77.44 114 GLU A CA 1
ATOM 888 C C . GLU A 1 114 ? 14.18 -2.584 8.992 1 77.44 114 GLU A C 1
ATOM 890 O O . GLU A 1 114 ? 14.094 -2.051 7.883 1 77.44 114 GLU A O 1
ATOM 895 N N . SER A 1 115 ? 14.297 -1.97 10.125 1 80.81 115 SER A N 1
ATOM 896 C CA . SER A 1 115 ? 14.328 -0.511 10.109 1 80.81 115 SER A CA 1
ATOM 897 C C . SER A 1 115 ? 15.562 0.011 9.375 1 80.81 115 SER A C 1
ATOM 899 O O . SER A 1 115 ? 15.461 0.939 8.57 1 80.81 115 SER A O 1
ATOM 901 N N . ARG A 1 116 ? 16.656 -0.609 9.625 1 82.88 116 ARG A N 1
ATOM 902 C CA . ARG A 1 116 ? 17.906 -0.19 8.992 1 82.88 116 ARG A CA 1
ATOM 903 C C . ARG A 1 116 ? 17.859 -0.408 7.484 1 82.88 116 ARG A C 1
ATOM 905 O O . ARG A 1 116 ? 18.266 0.46 6.711 1 82.88 116 ARG A O 1
ATOM 912 N N . THR A 1 117 ? 17.344 -1.501 7.105 1 84.69 117 THR A N 1
ATOM 913 C CA . THR A 1 117 ? 17.25 -1.829 5.688 1 84.69 117 THR A CA 1
ATOM 914 C C . THR A 1 117 ? 16.328 -0.849 4.965 1 84.69 117 THR A C 1
ATOM 916 O O . THR A 1 117 ? 16.641 -0.387 3.865 1 84.69 117 THR A O 1
ATOM 919 N N . SER A 1 118 ? 15.266 -0.588 5.605 1 85.56 118 SER A N 1
ATOM 920 C CA . SER A 1 118 ? 14.312 0.342 5.012 1 85.56 118 SER A CA 1
ATOM 921 C C . SER A 1 118 ? 14.898 1.743 4.902 1 85.56 118 SER A C 1
ATOM 923 O O . SER A 1 118 ? 14.695 2.43 3.896 1 85.56 118 SER A O 1
ATOM 925 N N . TRP A 1 119 ? 15.648 2.117 5.867 1 87.38 119 TRP A N 1
ATOM 926 C CA . TRP A 1 119 ? 16.281 3.43 5.844 1 87.38 119 TRP A CA 1
ATOM 927 C C . TRP A 1 119 ? 17.281 3.527 4.699 1 87.38 119 TRP A C 1
ATOM 929 O O . TRP A 1 119 ? 17.328 4.527 3.98 1 87.38 119 TRP A O 1
ATOM 939 N N . MET A 1 120 ? 18.031 2.543 4.605 1 89.25 120 MET A N 1
ATOM 940 C CA . MET A 1 120 ? 19.016 2.52 3.523 1 89.25 120 MET A CA 1
ATOM 941 C C . MET A 1 120 ? 18.328 2.602 2.164 1 89.25 120 MET A C 1
ATOM 943 O O . MET A 1 120 ? 18.797 3.316 1.273 1 89.25 120 MET A O 1
ATOM 947 N N . ALA A 1 121 ? 17.266 1.903 2.047 1 92.81 121 ALA A N 1
ATOM 948 C CA . ALA A 1 121 ? 16.516 1.912 0.792 1 92.81 121 ALA A CA 1
ATOM 949 C C . ALA A 1 121 ? 15.953 3.299 0.499 1 92.81 121 ALA A C 1
ATOM 951 O O . ALA A 1 121 ? 15.984 3.76 -0.645 1 92.81 121 ALA A O 1
ATOM 952 N N . ILE A 1 122 ? 15.477 3.922 1.522 1 93.88 122 ILE A N 1
ATOM 953 C CA . ILE A 1 122 ? 14.922 5.262 1.372 1 93.88 122 ILE A CA 1
ATOM 954 C C . ILE A 1 122 ? 16.031 6.234 0.951 1 93.88 122 ILE A C 1
ATOM 956 O O . ILE A 1 122 ? 15.828 7.055 0.054 1 93.88 122 ILE A O 1
ATOM 960 N N . GLU A 1 123 ? 17.172 6.121 1.544 1 93.19 123 GLU A N 1
ATOM 961 C CA . GLU A 1 123 ? 18.297 6.969 1.192 1 93.19 123 GLU A CA 1
ATOM 962 C C . GLU A 1 123 ? 18.688 6.781 -0.27 1 93.19 123 GLU A C 1
ATOM 964 O O . GLU A 1 123 ? 18.922 7.758 -0.987 1 93.19 123 GLU A O 1
ATOM 969 N N . MET A 1 124 ? 18.734 5.574 -0.673 1 93.5 124 MET A N 1
ATOM 970 C CA . MET A 1 124 ? 19.078 5.273 -2.059 1 93.5 124 MET A CA 1
ATOM 971 C C . MET A 1 124 ? 18.016 5.812 -3.018 1 93.5 124 MET A C 1
ATOM 973 O O . MET A 1 124 ? 18.359 6.367 -4.066 1 93.5 124 MET A O 1
ATOM 977 N N . ALA A 1 125 ? 16.781 5.656 -2.646 1 94.5 125 ALA A N 1
ATOM 978 C CA . ALA A 1 125 ? 15.68 6.152 -3.475 1 94.5 125 ALA A CA 1
ATOM 979 C C . ALA A 1 125 ? 15.758 7.668 -3.635 1 94.5 125 ALA A C 1
ATOM 981 O O . ALA A 1 125 ? 15.531 8.195 -4.727 1 94.5 125 ALA A O 1
ATOM 982 N N . LEU A 1 126 ? 16.094 8.328 -2.578 1 94.81 126 LEU A N 1
ATOM 983 C CA . LEU A 1 126 ? 16.141 9.789 -2.596 1 94.81 126 LEU A CA 1
ATOM 984 C C . LEU A 1 126 ? 17.312 10.273 -3.443 1 94.81 126 LEU A C 1
ATOM 986 O O . LEU A 1 126 ? 17.234 11.336 -4.062 1 94.81 126 LEU A O 1
ATOM 990 N N . LYS A 1 127 ? 18.344 9.492 -3.48 1 91.25 127 LYS A N 1
ATOM 991 C CA . LYS A 1 127 ? 19.484 9.844 -4.305 1 91.25 127 LYS A CA 1
ATOM 992 C C . LYS A 1 127 ? 19.156 9.75 -5.789 1 91.25 127 LYS A C 1
ATOM 994 O O . LYS A 1 127 ? 19.766 10.43 -6.617 1 91.25 127 LYS A O 1
ATOM 999 N N . GLU A 1 128 ? 18.156 8.93 -6.113 1 90.62 128 GLU A N 1
ATOM 1000 C CA . GLU A 1 128 ? 17.734 8.742 -7.496 1 90.62 128 GLU A CA 1
ATOM 1001 C C . GLU A 1 128 ? 16.812 9.875 -7.945 1 90.62 128 GLU A C 1
ATOM 1003 O O . GLU A 1 128 ? 16.531 10.016 -9.141 1 90.62 128 GLU A O 1
ATOM 1008 N N . ARG A 1 129 ? 16.406 10.672 -7.008 1 89.81 129 ARG A N 1
ATOM 1009 C CA . ARG A 1 129 ? 15.445 11.719 -7.32 1 89.81 129 ARG A CA 1
ATOM 1010 C C . ARG A 1 129 ? 16.078 12.789 -8.203 1 89.81 129 ARG A C 1
ATOM 1012 O O . ARG A 1 129 ? 17.172 13.273 -7.914 1 89.81 129 ARG A O 1
ATOM 1019 N N . LYS A 1 130 ? 15.32 13.164 -9.25 1 88.69 130 LYS A N 1
ATOM 1020 C CA . LYS A 1 130 ? 15.867 14.125 -10.203 1 88.69 130 LYS A CA 1
ATOM 1021 C C . LYS A 1 130 ? 15 15.375 -10.281 1 88.69 130 LYS A C 1
ATOM 1023 O O . LYS A 1 130 ? 15.383 16.375 -10.906 1 88.69 130 LYS A O 1
ATOM 1028 N N . ASN A 1 131 ? 13.898 15.398 -9.688 1 93.19 131 ASN A N 1
ATOM 1029 C CA . ASN A 1 131 ? 12.938 16.5 -9.781 1 93.19 131 ASN A CA 1
ATOM 1030 C C . ASN A 1 131 ? 12.75 17.188 -8.445 1 93.19 131 ASN A C 1
ATOM 1032 O O . ASN A 1 131 ? 13.391 16.828 -7.453 1 93.19 131 ASN A O 1
ATOM 1036 N N . THR A 1 132 ? 12.008 18.25 -8.461 1 95.88 132 THR A N 1
ATOM 1037 C CA . THR A 1 132 ? 11.734 19.047 -7.266 1 95.88 132 THR A CA 1
ATOM 1038 C C . THR A 1 132 ? 11.078 18.188 -6.184 1 95.88 132 THR A C 1
ATOM 1040 O O . THR A 1 132 ? 11.406 18.312 -5.004 1 95.88 132 THR A O 1
ATOM 1043 N N . PHE A 1 133 ? 10.188 17.406 -6.66 1 98 133 PHE A N 1
ATOM 1044 C CA . PHE A 1 133 ? 9.5 16.516 -5.734 1 98 133 PHE A CA 1
ATOM 1045 C C . PHE A 1 133 ? 9.836 15.062 -6.035 1 98 133 PHE A C 1
ATOM 1047 O O . PHE A 1 133 ? 10.562 14.773 -6.98 1 98 133 PHE A O 1
ATOM 1054 N N . ILE A 1 134 ? 9.367 14.148 -5.246 1 97.56 134 ILE A N 1
ATOM 1055 C CA . ILE A 1 134 ? 9.773 12.742 -5.285 1 97.56 134 ILE A CA 1
ATOM 1056 C C . ILE A 1 134 ? 9.359 12.125 -6.617 1 97.56 134 ILE A C 1
ATOM 1058 O O . ILE A 1 134 ? 10.148 11.422 -7.254 1 97.56 134 ILE A O 1
ATOM 1062 N N . ALA A 1 135 ? 8.109 12.383 -7.047 1 96.56 135 ALA A N 1
ATOM 1063 C CA . ALA A 1 135 ? 7.598 11.719 -8.242 1 96.56 135 ALA A CA 1
ATOM 1064 C C . ALA A 1 135 ? 7.73 12.609 -9.469 1 96.56 135 ALA A C 1
ATOM 1066 O O . ALA A 1 135 ? 7.559 12.156 -10.602 1 96.56 135 ALA A O 1
ATOM 1067 N N . GLY A 1 136 ? 8.016 13.883 -9.281 1 95.56 136 GLY A N 1
ATOM 1068 C CA . GLY A 1 136 ? 8.102 14.789 -10.414 1 95.56 136 GLY A CA 1
ATOM 1069 C C . GLY A 1 136 ? 8.07 16.25 -10.008 1 95.56 136 GLY A C 1
ATOM 1070 O O . GLY A 1 136 ? 8.727 16.656 -9.047 1 95.56 136 GLY A O 1
ATOM 1071 N N . SER A 1 137 ? 7.34 17.016 -10.82 1 95.81 137 SER A N 1
ATOM 1072 C CA . SER A 1 137 ? 7.379 18.469 -10.641 1 95.81 137 SER A CA 1
ATOM 1073 C C . SER A 1 137 ? 6.234 18.938 -9.75 1 95.81 137 SER A C 1
ATOM 1075 O O . SER A 1 137 ? 6.18 20.109 -9.383 1 95.81 137 SER A O 1
ATOM 1077 N N . GLN A 1 138 ? 5.363 18.094 -9.406 1 97.19 138 GLN A N 1
ATOM 1078 C CA . GLN A 1 138 ? 4.223 18.469 -8.57 1 97.19 138 GLN A CA 1
ATOM 1079 C C . GLN A 1 138 ? 4.23 17.703 -7.25 1 97.19 138 GLN A C 1
ATOM 1081 O O . GLN A 1 138 ? 4.793 16.609 -7.156 1 97.19 138 GLN A O 1
ATOM 1086 N N . VAL A 1 139 ? 3.602 18.344 -6.293 1 98.56 139 VAL A N 1
ATOM 1087 C CA . VAL A 1 139 ? 3.451 17.672 -5 1 98.56 139 VAL A CA 1
ATOM 1088 C C . VAL A 1 139 ? 2.533 16.469 -5.145 1 98.56 139 VAL A C 1
ATOM 1090 O O . VAL A 1 139 ? 1.467 16.547 -5.758 1 98.56 139 VAL A O 1
ATOM 1093 N N . THR A 1 140 ? 2.947 15.375 -4.637 1 98.5 140 THR A N 1
ATOM 1094 C CA . THR A 1 140 ? 2.123 14.172 -4.633 1 98.5 140 THR A CA 1
ATOM 1095 C C . THR A 1 140 ? 2.08 13.547 -3.24 1 98.5 140 THR A C 1
ATOM 1097 O O . THR A 1 140 ? 2.723 14.039 -2.312 1 98.5 140 THR A O 1
ATOM 1100 N N . LEU A 1 141 ? 1.36 12.508 -3.102 1 98.56 141 LEU A N 1
ATOM 1101 C CA . LEU A 1 141 ? 1.233 11.727 -1.876 1 98.56 141 LEU A CA 1
ATOM 1102 C C . LEU A 1 141 ? 2.605 11.32 -1.343 1 98.56 141 LEU A C 1
ATOM 1104 O O . LEU A 1 141 ? 2.807 11.25 -0.128 1 98.56 141 LEU A O 1
ATOM 1108 N N . ALA A 1 142 ? 3.553 11.055 -2.211 1 98.25 142 ALA A N 1
ATOM 1109 C CA . ALA A 1 142 ? 4.895 10.633 -1.816 1 98.25 142 ALA A CA 1
ATOM 1110 C C . ALA A 1 142 ? 5.598 11.719 -1.011 1 98.25 142 ALA A C 1
ATOM 1112 O O . ALA A 1 142 ? 6.312 11.43 -0.05 1 98.25 142 ALA A O 1
ATOM 1113 N N . ASP A 1 143 ? 5.422 12.922 -1.395 1 98.56 143 ASP A N 1
ATOM 1114 C CA . ASP A 1 143 ? 6.055 14.023 -0.685 1 98.56 143 ASP A CA 1
ATOM 1115 C C . ASP A 1 143 ? 5.43 14.227 0.694 1 98.56 143 ASP A C 1
ATOM 1117 O O . ASP A 1 143 ? 6.121 14.602 1.646 1 98.56 143 ASP A O 1
ATOM 1121 N N . LEU A 1 144 ? 4.148 14.039 0.743 1 98.5 144 LEU A N 1
ATOM 1122 C CA . LEU A 1 144 ? 3.467 14.133 2.027 1 98.5 144 LEU A CA 1
ATOM 1123 C C . LEU A 1 144 ? 3.918 13.016 2.965 1 98.5 144 LEU A C 1
ATOM 1125 O O . LEU A 1 144 ? 4.035 13.227 4.172 1 98.5 144 LEU A O 1
ATOM 1129 N N . GLN A 1 145 ? 4.125 11.875 2.393 1 97 145 GLN A N 1
ATOM 1130 C CA . GLN A 1 145 ? 4.668 10.766 3.168 1 97 145 GLN A CA 1
ATOM 1131 C C . GLN A 1 145 ? 6.055 11.109 3.713 1 97 145 GLN A C 1
ATOM 1133 O O . GLN A 1 145 ? 6.43 10.648 4.793 1 97 145 GLN A O 1
ATOM 1138 N N . ALA A 1 146 ? 6.832 11.883 2.965 1 96.12 146 ALA A N 1
ATOM 1139 C CA . ALA A 1 146 ? 8.148 12.32 3.43 1 96.12 146 ALA A CA 1
ATOM 1140 C C . ALA A 1 146 ? 8.023 13.164 4.699 1 96.12 146 ALA A C 1
ATOM 1142 O O . ALA A 1 146 ? 8.891 13.094 5.578 1 96.12 146 ALA A O 1
ATOM 1143 N N . ILE A 1 147 ? 7.02 13.93 4.766 1 96.31 147 ILE A N 1
ATOM 1144 C CA . ILE A 1 147 ? 6.781 14.727 5.965 1 96.31 147 ILE A CA 1
ATOM 1145 C C . ILE A 1 147 ? 6.484 13.812 7.148 1 96.31 147 ILE A C 1
ATOM 1147 O O . ILE A 1 147 ? 7.02 14.008 8.242 1 96.31 147 ILE A O 1
ATOM 1151 N N . VAL A 1 148 ? 5.664 12.812 6.938 1 93.81 148 VAL A N 1
ATOM 1152 C CA . VAL A 1 148 ? 5.375 11.82 7.969 1 93.81 148 VAL A CA 1
ATOM 1153 C C . VAL A 1 148 ? 6.672 11.148 8.414 1 93.81 148 VAL A C 1
ATOM 1155 O O . VAL A 1 148 ? 6.883 10.922 9.609 1 93.81 148 VAL A O 1
ATOM 1158 N N . LEU A 1 149 ? 7.496 10.812 7.453 1 92.5 149 LEU A N 1
ATOM 1159 C CA . LEU A 1 149 ? 8.773 10.18 7.742 1 92.5 149 LEU A CA 1
ATOM 1160 C C . LEU A 1 149 ? 9.641 11.062 8.633 1 92.5 149 LEU A C 1
ATOM 1162 O O . LEU A 1 149 ? 10.227 10.594 9.602 1 92.5 149 LEU A O 1
ATOM 1166 N N . LEU A 1 150 ? 9.719 12.312 8.305 1 92.25 150 LEU A N 1
ATOM 1167 C CA . LEU A 1 150 ? 10.484 13.258 9.102 1 92.25 150 LEU A CA 1
ATOM 1168 C C . LEU A 1 150 ? 9.969 13.312 10.539 1 92.25 150 LEU A C 1
ATOM 1170 O O . LEU A 1 150 ? 10.75 13.289 11.484 1 92.25 150 LEU A O 1
ATOM 1174 N N . ASP A 1 151 ? 8.688 13.375 10.664 1 89.75 151 ASP A N 1
ATOM 1175 C CA . ASP A 1 151 ? 8.078 13.383 11.992 1 89.75 151 ASP A CA 1
ATOM 1176 C C . ASP A 1 151 ? 8.43 12.117 12.766 1 89.75 151 ASP A C 1
ATOM 1178 O O . ASP A 1 151 ? 8.695 12.164 13.969 1 89.75 151 ASP A O 1
ATOM 1182 N N . THR A 1 152 ? 8.375 11.023 12.062 1 85.81 152 THR A N 1
ATOM 1183 C CA . THR A 1 152 ? 8.695 9.734 12.664 1 85.81 152 THR A CA 1
ATOM 1184 C C . THR A 1 152 ? 10.148 9.703 13.141 1 85.81 152 THR A C 1
ATOM 1186 O O . THR A 1 152 ? 10.438 9.234 14.242 1 85.81 152 THR A O 1
ATOM 1189 N N . MET A 1 153 ? 10.992 10.211 12.352 1 85.12 153 MET A N 1
ATOM 1190 C CA . MET A 1 153 ? 12.414 10.297 12.695 1 85.12 153 MET A CA 1
ATOM 1191 C C . MET A 1 153 ? 12.617 11.156 13.938 1 85.12 153 MET A C 1
ATOM 1193 O O . MET A 1 153 ? 13.344 10.758 14.852 1 85.12 153 MET A O 1
ATOM 1197 N N . ASP A 1 154 ? 12.016 12.195 13.945 1 86.06 154 ASP A N 1
ATOM 1198 C CA . ASP A 1 154 ? 12.172 13.141 15.047 1 86.06 154 ASP A CA 1
ATOM 1199 C C . ASP A 1 154 ? 11.672 12.539 16.359 1 86.06 154 ASP A C 1
ATOM 1201 O O . ASP A 1 154 ? 12.266 12.758 17.422 1 86.06 154 ASP A O 1
ATOM 1205 N N . LYS A 1 155 ? 10.695 11.758 16.281 1 84.06 155 LYS A N 1
ATOM 1206 C CA . LYS A 1 155 ? 10.086 11.203 17.484 1 84.06 155 LYS A CA 1
ATOM 1207 C C . LYS A 1 155 ? 10.828 9.961 17.969 1 84.06 155 LYS A C 1
ATOM 1209 O O . LYS A 1 155 ? 11.102 9.812 19.156 1 84.06 155 LYS A O 1
ATOM 1214 N N . PHE A 1 156 ? 11.172 9.094 17.062 1 81.5 156 PHE A N 1
ATOM 1215 C CA . PHE A 1 156 ? 11.633 7.773 17.469 1 81.5 156 PHE A CA 1
ATOM 1216 C C . PHE A 1 156 ? 13.148 7.672 17.359 1 81.5 156 PHE A C 1
ATOM 1218 O O . PHE A 1 156 ? 13.758 6.793 17.969 1 81.5 156 PHE A O 1
ATOM 1225 N N . LEU A 1 157 ? 13.617 8.539 16.578 1 78.69 157 LEU A N 1
ATOM 1226 C CA . LEU A 1 157 ? 15.062 8.461 16.359 1 78.69 157 LEU A CA 1
ATOM 1227 C C . LEU A 1 157 ? 15.711 9.828 16.531 1 78.69 157 LEU A C 1
ATOM 1229 O O . LEU A 1 157 ? 16.469 10.266 15.664 1 78.69 157 LEU A O 1
ATOM 1233 N N . PRO A 1 158 ? 15.523 10.438 17.641 1 74.56 158 PRO A N 1
ATOM 1234 C CA . PRO A 1 158 ? 15.969 11.82 17.797 1 74.56 158 PRO A CA 1
ATOM 1235 C C . PRO A 1 158 ? 17.484 11.961 17.734 1 74.56 158 PRO A C 1
ATOM 1237 O O . PRO A 1 158 ? 18 13.016 17.328 1 74.56 158 PRO A O 1
ATOM 1240 N N . ASN A 1 159 ? 18.125 10.969 17.984 1 76.25 159 ASN A N 1
ATOM 1241 C CA . ASN A 1 159 ? 19.578 11.094 18.062 1 76.25 159 ASN A CA 1
ATOM 1242 C C . ASN A 1 159 ? 20.266 10.391 16.875 1 76.25 159 ASN A C 1
ATOM 1244 O O . ASN A 1 159 ? 21.484 10.203 16.875 1 76.25 159 ASN A O 1
ATOM 1248 N N . THR A 1 160 ? 19.469 10.023 16.031 1 74.56 160 THR A N 1
ATOM 1249 C CA . THR A 1 160 ? 20.047 9.312 14.898 1 74.56 160 THR A CA 1
ATOM 1250 C C . THR A 1 160 ? 20.219 10.234 13.695 1 74.56 160 THR A C 1
ATOM 1252 O O . THR A 1 160 ? 19.281 10.969 13.344 1 74.56 160 THR A O 1
ATOM 1255 N N . ARG A 1 161 ? 21.5 10.414 13.383 1 72.62 161 ARG A N 1
ATOM 1256 C CA . ARG A 1 161 ? 21.781 11.188 12.172 1 72.62 161 ARG A CA 1
ATOM 1257 C C . ARG A 1 161 ? 21.656 10.312 10.93 1 72.62 161 ARG A C 1
ATOM 1259 O O . ARG A 1 161 ? 22.391 9.336 10.773 1 72.62 161 ARG A O 1
ATOM 1266 N N . TYR A 1 162 ? 20.625 10.656 10.18 1 78.75 162 TYR A N 1
ATOM 1267 C CA . TYR A 1 162 ? 20.469 9.938 8.93 1 78.75 162 TYR A CA 1
ATOM 1268 C C . TYR A 1 162 ? 20.922 10.781 7.746 1 78.75 162 TYR A C 1
ATOM 1270 O O . TYR A 1 162 ? 20.75 12.008 7.746 1 78.75 162 TYR A O 1
ATOM 1278 N N . GLU A 1 163 ? 21.547 10.172 6.812 1 82.62 163 GLU A N 1
ATOM 1279 C CA . GLU A 1 163 ? 22.094 10.852 5.641 1 82.62 163 GLU A CA 1
ATOM 1280 C C . GLU A 1 163 ? 21 11.5 4.809 1 82.62 163 GLU A C 1
ATOM 1282 O O . GLU A 1 163 ? 21.234 12.508 4.141 1 82.62 163 GLU A O 1
ATOM 1287 N N . CYS A 1 164 ? 19.859 11.047 4.992 1 86.94 164 CYS A N 1
ATOM 1288 C CA . CYS A 1 164 ? 18.797 11.484 4.102 1 86.94 164 CYS A CA 1
ATOM 1289 C C . CYS A 1 164 ? 18 12.625 4.727 1 86.94 164 CYS A C 1
ATOM 1291 O O . CYS A 1 164 ? 17.094 13.188 4.094 1 86.94 164 CYS A O 1
ATOM 1293 N N . ARG A 1 165 ? 18.266 13.047 5.879 1 88.88 165 ARG A N 1
ATOM 1294 C CA . ARG A 1 165 ? 17.453 14.039 6.582 1 88.88 165 ARG A CA 1
ATOM 1295 C C . ARG A 1 165 ? 17.422 15.359 5.824 1 88.88 165 ARG A C 1
ATOM 1297 O O . ARG A 1 165 ? 16.359 15.961 5.66 1 88.88 165 ARG A O 1
ATOM 1304 N N . ASP A 1 166 ? 18.562 15.773 5.391 1 90.94 166 ASP A N 1
ATOM 1305 C CA . ASP A 1 166 ? 18.625 17.047 4.688 1 90.94 166 ASP A CA 1
ATOM 1306 C C . ASP A 1 166 ? 17.75 17.031 3.434 1 90.94 166 ASP A C 1
ATOM 1308 O O . ASP A 1 166 ? 17.078 18.016 3.123 1 90.94 166 ASP A O 1
ATOM 1312 N N . GLU A 1 167 ? 17.828 15.969 2.748 1 94 167 GLU A N 1
ATOM 1313 C CA . GLU A 1 167 ? 17.031 15.852 1.537 1 94 167 GLU A CA 1
ATOM 1314 C C . GLU A 1 167 ? 15.539 15.844 1.863 1 94 167 GLU A C 1
ATOM 1316 O O . GLU A 1 167 ? 14.734 16.453 1.147 1 94 167 GLU A O 1
ATOM 1321 N N . LEU A 1 168 ? 15.172 15.188 2.883 1 95.38 168 LEU A N 1
ATOM 1322 C CA . LEU A 1 168 ? 13.781 15.148 3.314 1 95.38 168 LEU A CA 1
ATOM 1323 C C . LEU A 1 168 ? 13.305 16.531 3.742 1 95.38 168 LEU A C 1
ATOM 1325 O O . LEU A 1 168 ? 12.172 16.922 3.443 1 95.38 168 LEU A O 1
ATOM 1329 N N . GLU A 1 169 ? 14.164 17.25 4.43 1 95.38 169 GLU A N 1
ATOM 1330 C CA . GLU A 1 169 ? 13.828 18.609 4.84 1 95.38 169 GLU A CA 1
ATOM 1331 C C . GLU A 1 169 ? 13.633 19.516 3.633 1 95.38 169 GLU A C 1
ATOM 1333 O O . GLU A 1 169 ? 12.734 20.375 3.625 1 95.38 169 GLU A O 1
ATOM 1338 N N . LYS A 1 170 ? 14.461 19.328 2.703 1 96.69 170 LYS A N 1
ATOM 1339 C CA . LYS A 1 170 ? 14.312 20.094 1.47 1 96.69 170 LYS A CA 1
ATOM 1340 C C . LYS A 1 170 ? 12.977 19.812 0.794 1 96.69 170 LYS A C 1
ATOM 1342 O O . LYS A 1 170 ? 12.312 20.719 0.31 1 96.69 170 LYS A O 1
ATOM 1347 N N . ILE A 1 171 ? 12.594 18.562 0.702 1 97.75 171 ILE A N 1
ATOM 1348 C CA . ILE A 1 171 ? 11.312 18.172 0.133 1 97.75 171 ILE A CA 1
ATOM 1349 C C . ILE A 1 171 ? 10.18 18.828 0.923 1 97.75 171 ILE A C 1
ATOM 1351 O O . ILE A 1 171 ? 9.258 19.406 0.339 1 97.75 171 ILE A O 1
ATOM 1355 N N . LYS A 1 172 ? 10.273 18.766 2.229 1 97.88 172 LYS A N 1
ATOM 1356 C CA . LYS A 1 172 ? 9.266 19.359 3.088 1 97.88 172 LYS A CA 1
ATOM 1357 C C . LYS A 1 172 ? 9.148 20.859 2.824 1 97.88 172 LYS A C 1
ATOM 1359 O O . LYS A 1 172 ? 8.039 21.391 2.68 1 97.88 172 LYS A O 1
ATOM 1364 N N . ASP A 1 173 ? 10.242 21.516 2.729 1 98.06 173 ASP A N 1
ATOM 1365 C CA . ASP A 1 173 ? 10.25 22.938 2.461 1 98.06 173 ASP A CA 1
ATOM 1366 C C . ASP A 1 173 ? 9.586 23.266 1.121 1 98.06 173 ASP A C 1
ATOM 1368 O O . ASP A 1 173 ? 8.82 24.219 1.01 1 98.06 173 ASP A O 1
ATOM 1372 N N . ASN A 1 174 ? 9.93 22.516 0.138 1 98.31 174 ASN A N 1
ATOM 1373 C CA . ASN A 1 174 ? 9.328 22.703 -1.177 1 98.31 174 ASN A CA 1
ATOM 1374 C C . ASN A 1 174 ? 7.82 22.484 -1.138 1 98.31 174 ASN A C 1
ATOM 1376 O O . ASN A 1 174 ? 7.062 23.188 -1.803 1 98.31 174 ASN A O 1
ATOM 1380 N N . VAL A 1 175 ? 7.379 21.469 -0.357 1 98.62 175 VAL A N 1
ATOM 1381 C CA . VAL A 1 175 ? 5.957 21.172 -0.226 1 98.62 175 VAL A CA 1
ATOM 1382 C C . VAL A 1 175 ? 5.242 22.359 0.428 1 98.62 175 VAL A C 1
ATOM 1384 O O . VAL A 1 175 ? 4.18 22.781 -0.032 1 98.62 175 VAL A O 1
ATOM 1387 N N . ILE A 1 176 ? 5.832 22.906 1.443 1 98.12 176 ILE A N 1
ATOM 1388 C CA . ILE A 1 176 ? 5.262 24.031 2.18 1 98.12 176 ILE A CA 1
ATOM 1389 C C . ILE A 1 176 ? 5.121 25.234 1.255 1 98.12 176 ILE A C 1
ATOM 1391 O O . ILE A 1 176 ? 4.117 25.953 1.306 1 98.12 176 ILE A O 1
ATOM 1395 N N . LYS A 1 177 ? 6.074 25.453 0.431 1 97.88 177 LYS A N 1
ATOM 1396 C CA . LYS A 1 177 ? 6.047 26.562 -0.511 1 97.88 177 LYS A CA 1
ATOM 1397 C C . LYS A 1 177 ? 4.973 26.359 -1.577 1 97.88 177 LYS A C 1
ATOM 1399 O O . LYS A 1 177 ? 4.316 27.312 -1.997 1 97.88 177 LYS A O 1
ATOM 1404 N N . ALA A 1 178 ? 4.777 25.188 -1.988 1 98.12 178 ALA A N 1
ATOM 1405 C CA . ALA A 1 178 ? 3.891 24.875 -3.105 1 98.12 178 ALA A CA 1
ATOM 1406 C C . ALA A 1 178 ? 2.447 24.719 -2.635 1 98.12 178 ALA A C 1
ATOM 1408 O O . ALA A 1 178 ? 1.51 24.938 -3.408 1 98.12 178 ALA A O 1
ATOM 1409 N N . LYS A 1 179 ? 2.273 24.266 -1.438 1 98.31 179 LYS A N 1
ATOM 1410 C CA . LYS A 1 179 ? 0.95 24 -0.885 1 98.31 179 LYS A CA 1
ATOM 1411 C C . LYS A 1 179 ? 0.733 24.766 0.417 1 98.31 179 LYS A C 1
ATOM 1413 O O . LYS A 1 179 ? 1.017 24.25 1.501 1 98.31 179 LYS A O 1
ATOM 1418 N N . LEU A 1 180 ? 0.044 25.844 0.316 1 97.25 180 LEU A N 1
ATOM 1419 C CA . LEU A 1 180 ? -0.125 26.734 1.458 1 97.25 180 LEU A CA 1
ATOM 1420 C C . LEU A 1 180 ? -0.962 26.078 2.547 1 97.25 180 LEU A C 1
ATOM 1422 O O . LEU A 1 180 ? -0.78 26.359 3.734 1 97.25 180 LEU A O 1
ATOM 1426 N N . GLY A 1 181 ? -1.858 25.203 2.146 1 98 181 GLY A N 1
ATOM 1427 C CA . GLY A 1 181 ? -2.639 24.469 3.129 1 98 181 GLY A CA 1
ATOM 1428 C C . GLY A 1 181 ? -1.786 23.625 4.059 1 98 181 GLY A C 1
ATOM 1429 O O . GLY A 1 181 ? -2.119 23.469 5.234 1 98 181 GLY A O 1
ATOM 1430 N N . ILE A 1 182 ? -0.706 23.094 3.527 1 98.44 182 ILE A N 1
ATOM 1431 C CA . ILE A 1 182 ? 0.214 22.312 4.34 1 98.44 182 ILE A CA 1
ATOM 1432 C C . ILE A 1 182 ? 0.949 23.219 5.316 1 98.44 182 ILE A C 1
ATOM 1434 O O . ILE A 1 182 ? 1.121 22.875 6.488 1 98.44 182 ILE A O 1
ATOM 1438 N N . ALA A 1 183 ? 1.387 24.328 4.84 1 97.5 183 ALA A N 1
ATOM 1439 C CA . ALA A 1 183 ? 2.07 25.297 5.695 1 97.5 183 ALA A CA 1
ATOM 1440 C C . ALA A 1 183 ? 1.195 25.703 6.879 1 97.5 183 ALA A C 1
ATOM 1442 O O . ALA A 1 183 ? 1.65 25.703 8.023 1 97.5 183 ALA A O 1
ATOM 1443 N N . ARG A 1 184 ? 0.017 26.078 6.562 1 97.56 184 ARG A N 1
ATOM 1444 C CA . ARG A 1 184 ? -0.926 26.484 7.598 1 97.56 184 ARG A CA 1
ATOM 1445 C C . ARG A 1 184 ? -1.178 25.359 8.594 1 97.56 184 ARG A C 1
ATOM 1447 O O . ARG A 1 184 ? -1.192 25.594 9.805 1 97.56 184 ARG A O 1
ATOM 1454 N N . TYR A 1 185 ? -1.361 24.172 8.062 1 97.81 185 TYR A N 1
ATOM 1455 C CA . TYR A 1 185 ? -1.65 23.031 8.914 1 97.81 185 TYR A CA 1
ATOM 1456 C C . TYR A 1 185 ? -0.483 22.734 9.844 1 97.81 185 TYR A C 1
ATOM 1458 O O . TYR A 1 185 ? -0.674 22.562 11.055 1 97.81 185 TYR A O 1
ATOM 1466 N N . LEU A 1 186 ? 0.752 22.641 9.305 1 96.75 186 LEU A N 1
ATOM 1467 C CA . LEU A 1 186 ? 1.922 22.281 10.094 1 96.75 186 LEU A CA 1
ATOM 1468 C C . LEU A 1 186 ? 2.182 23.328 11.18 1 96.75 186 LEU A C 1
ATOM 1470 O O . LEU A 1 186 ? 2.676 22.984 12.258 1 96.75 186 LEU A O 1
ATOM 1474 N N . ARG A 1 187 ? 1.779 24.484 10.953 1 95.38 187 ARG A N 1
ATOM 1475 C CA . ARG A 1 187 ? 1.964 25.562 11.93 1 95.38 187 ARG A CA 1
ATOM 1476 C C . ARG A 1 187 ? 0.918 25.484 13.039 1 95.38 187 ARG A C 1
ATOM 1478 O O . ARG A 1 187 ? 1.19 25.844 14.188 1 95.38 187 ARG A O 1
ATOM 1485 N N . SER A 1 188 ? -0.235 24.984 12.68 1 94.5 188 SER A N 1
ATOM 1486 C CA . SER A 1 188 ? -1.358 25.094 13.609 1 94.5 188 SER A CA 1
ATOM 1487 C C . SER A 1 188 ? -1.702 23.75 14.227 1 94.5 188 SER A C 1
ATOM 1489 O O . SER A 1 188 ? -2.477 23.688 15.188 1 94.5 188 SER A O 1
ATOM 1491 N N . ARG A 1 189 ? -1.137 22.625 13.695 1 92.25 189 ARG A N 1
ATOM 1492 C CA . ARG A 1 189 ? -1.589 21.328 14.188 1 92.25 189 ARG A CA 1
ATOM 1493 C C . ARG A 1 189 ? -1.193 21.125 15.641 1 92.25 189 ARG A C 1
ATOM 1495 O O . ARG A 1 189 ? -0.144 21.609 16.078 1 92.25 189 ARG A O 1
ATOM 1502 N N . PRO A 1 190 ? -2.062 20.516 16.375 1 90.06 190 PRO A N 1
ATOM 1503 C CA . PRO A 1 190 ? -1.788 20.297 17.797 1 90.06 190 PRO A CA 1
ATOM 1504 C C . PRO A 1 190 ? -0.503 19.5 18.031 1 90.06 190 PRO A C 1
ATOM 1506 O O . PRO A 1 190 ? -0.143 18.641 17.219 1 90.06 190 PRO A O 1
ATOM 1509 N N . VAL A 1 191 ? 0.126 19.828 19.094 1 86.81 191 VAL A N 1
ATOM 1510 C CA . VAL A 1 191 ? 1.273 19.047 19.547 1 86.81 191 VAL A CA 1
ATOM 1511 C C . VAL A 1 191 ? 0.792 17.781 20.25 1 86.81 191 VAL A C 1
ATOM 1513 O O . VAL A 1 191 ? 0.117 17.844 21.266 1 86.81 191 VAL A O 1
ATOM 1516 N N . THR A 1 192 ? 0.929 16.734 19.594 1 87.25 192 THR A N 1
ATOM 1517 C CA . THR A 1 192 ? 0.466 15.461 20.125 1 87.25 192 THR A CA 1
ATOM 1518 C C . THR A 1 192 ? 1.608 14.453 20.172 1 87.25 192 THR A C 1
ATOM 1520 O O . THR A 1 192 ? 2.709 14.727 19.688 1 87.25 192 THR A O 1
ATOM 1523 N N . ASP A 1 193 ? 1.336 13.352 20.969 1 76.56 193 ASP A N 1
ATOM 1524 C CA . ASP A 1 193 ? 2.252 12.227 20.859 1 76.56 193 ASP A CA 1
ATOM 1525 C C . ASP A 1 193 ? 2.156 11.57 19.484 1 76.56 193 ASP A C 1
ATOM 1527 O O . ASP A 1 193 ? 1.216 11.836 18.734 1 76.56 193 ASP A O 1
ATOM 1531 N N . PHE A 1 194 ? 3.361 10.914 19.125 1 70.5 194 PHE A N 1
ATOM 1532 C CA . PHE A 1 194 ? 3.359 10.203 17.844 1 70.5 194 PHE A CA 1
ATOM 1533 C C . PHE A 1 194 ? 2.627 8.875 17.984 1 70.5 194 PHE A C 1
ATOM 1535 O O . PHE A 1 194 ? 2.814 8.148 18.953 1 70.5 194 PHE A O 1
ATOM 1542 N N . MET B 1 1 ? 8.68 -7.262 -28.156 1 58.16 1 MET B N 1
ATOM 1543 C CA . MET B 1 1 ? 7.875 -7.039 -26.953 1 58.16 1 MET B CA 1
ATOM 1544 C C . MET B 1 1 ? 8.766 -6.879 -25.734 1 58.16 1 MET B C 1
ATOM 1546 O O . MET B 1 1 ? 9.859 -7.445 -25.672 1 58.16 1 MET B O 1
ATOM 1550 N N . PRO B 1 2 ? 8.5 -5.941 -24.938 1 70.75 2 PRO B N 1
ATOM 1551 C CA . PRO B 1 2 ? 9.398 -5.812 -23.781 1 70.75 2 PRO B CA 1
ATOM 1552 C C . PRO B 1 2 ? 9.531 -7.109 -22.984 1 70.75 2 PRO B C 1
ATOM 1554 O O . PRO B 1 2 ? 8.586 -7.902 -22.938 1 70.75 2 PRO B O 1
ATOM 1557 N N . THR B 1 3 ? 10.75 -7.492 -22.75 1 87.25 3 THR B N 1
ATOM 1558 C CA . THR B 1 3 ? 11.008 -8.672 -21.938 1 87.25 3 THR B CA 1
ATOM 1559 C C . THR B 1 3 ? 11.078 -8.297 -20.453 1 87.25 3 THR B C 1
ATOM 1561 O O . THR B 1 3 ? 11.539 -7.211 -20.109 1 87.25 3 THR B O 1
ATOM 1564 N N . SER B 1 4 ? 10.461 -9.102 -19.609 1 95.56 4 SER B N 1
ATOM 1565 C CA . SER B 1 4 ? 10.469 -8.883 -18.172 1 95.56 4 SER B CA 1
ATOM 1566 C C . SER B 1 4 ? 11.102 -10.055 -17.422 1 95.56 4 SER B C 1
ATOM 1568 O O . SER B 1 4 ? 10.82 -11.219 -17.734 1 95.56 4 SER B O 1
ATOM 1570 N N . ASN B 1 5 ? 12.055 -9.75 -16.531 1 97.88 5 ASN B N 1
ATOM 1571 C CA . ASN B 1 5 ? 12.617 -10.711 -15.586 1 97.88 5 ASN B CA 1
ATOM 1572 C C . ASN B 1 5 ? 12.227 -10.383 -14.148 1 97.88 5 ASN B C 1
ATOM 1574 O O . ASN B 1 5 ? 12.531 -9.297 -13.656 1 97.88 5 ASN B O 1
ATOM 1578 N N . LEU B 1 6 ? 11.562 -11.281 -13.555 1 98.5 6 LEU B N 1
ATOM 1579 C CA . LEU B 1 6 ? 11.281 -11.133 -12.133 1 98.5 6 LEU B CA 1
ATOM 1580 C C . LEU B 1 6 ? 12.305 -11.883 -11.289 1 98.5 6 LEU B C 1
ATOM 1582 O O . LEU B 1 6 ? 12.352 -13.117 -11.32 1 98.5 6 LEU B O 1
ATOM 1586 N N . LEU B 1 7 ? 13.141 -11.125 -10.609 1 98.62 7 LEU B N 1
ATOM 1587 C CA . LEU B 1 7 ? 14.148 -11.727 -9.742 1 98.62 7 LEU B CA 1
ATOM 1588 C C . LEU B 1 7 ? 13.648 -11.797 -8.305 1 98.62 7 LEU B C 1
ATOM 1590 O O . LEU B 1 7 ? 13.266 -10.781 -7.719 1 98.62 7 LEU B O 1
ATOM 1594 N N . TYR B 1 8 ? 13.617 -12.969 -7.781 1 97.81 8 TYR B N 1
ATOM 1595 C CA . TYR B 1 8 ? 13.289 -13.203 -6.383 1 97.81 8 TYR B CA 1
ATOM 1596 C C . TYR B 1 8 ? 13.836 -14.539 -5.91 1 97.81 8 TYR B C 1
ATOM 1598 O O . TYR B 1 8 ? 14.367 -15.312 -6.707 1 97.81 8 TYR B O 1
ATOM 1606 N N . PHE B 1 9 ? 13.797 -14.797 -4.602 1 96.94 9 PHE B N 1
ATOM 1607 C CA . PHE B 1 9 ? 14.25 -16.062 -4.051 1 96.94 9 PHE B CA 1
ATOM 1608 C C . PHE B 1 9 ? 13.32 -17.203 -4.465 1 96.94 9 PHE B C 1
ATOM 1610 O O . PHE B 1 9 ? 12.195 -16.953 -4.91 1 96.94 9 PHE B O 1
ATOM 1617 N N . ASN B 1 10 ? 13.797 -18.375 -4.254 1 94.62 10 ASN B N 1
ATOM 1618 C CA . ASN B 1 10 ? 12.984 -19.547 -4.586 1 94.62 10 ASN B CA 1
ATOM 1619 C C . ASN B 1 10 ? 11.922 -19.812 -3.52 1 94.62 10 ASN B C 1
ATOM 1621 O O . ASN B 1 10 ? 11.891 -20.891 -2.928 1 94.62 10 ASN B O 1
ATOM 1625 N N . VAL B 1 11 ? 11.094 -18.891 -3.318 1 93.38 11 VAL B N 1
ATOM 1626 C CA . VAL B 1 11 ? 9.953 -18.922 -2.406 1 93.38 11 VAL B CA 1
ATOM 1627 C C . VAL B 1 11 ? 8.805 -18.094 -2.979 1 93.38 11 VAL B C 1
ATOM 1629 O O . VAL B 1 11 ? 8.992 -17.359 -3.945 1 93.38 11 VAL B O 1
ATOM 1632 N N . ARG B 1 12 ? 7.637 -18.172 -2.615 1 91.19 12 ARG B N 1
ATOM 1633 C CA . ARG B 1 12 ? 6.52 -17.328 -3.025 1 91.19 12 ARG B CA 1
ATOM 1634 C C . ARG B 1 12 ? 6.68 -15.914 -2.486 1 91.19 12 ARG B C 1
ATOM 1636 O O . ARG B 1 12 ? 7.074 -15.008 -3.221 1 91.19 12 ARG B O 1
ATOM 1643 N N . GLY B 1 13 ? 6.734 -15.789 -1.131 1 89.38 13 GLY B N 1
ATOM 1644 C CA . GLY B 1 13 ? 7.023 -14.539 -0.444 1 89.38 13 GLY B CA 1
ATOM 1645 C C . GLY B 1 13 ? 6.496 -13.32 -1.176 1 89.38 13 GLY B C 1
ATOM 1646 O O . GLY B 1 13 ? 5.398 -13.344 -1.729 1 89.38 13 GLY B O 1
ATOM 1647 N N . ARG B 1 14 ? 7.234 -12.266 -1.225 1 91 14 ARG B N 1
ATOM 1648 C CA . ARG B 1 14 ? 6.844 -10.969 -1.757 1 91 14 ARG B CA 1
ATOM 1649 C C . ARG B 1 14 ? 6.785 -10.992 -3.279 1 91 14 ARG B C 1
ATOM 1651 O O . ARG B 1 14 ? 6.195 -10.102 -3.9 1 91 14 ARG B O 1
ATOM 1658 N N . GLY B 1 15 ? 7.371 -11.977 -3.881 1 95.25 15 GLY B N 1
ATOM 1659 C CA . GLY B 1 15 ? 7.355 -12.086 -5.332 1 95.25 15 GLY B CA 1
ATOM 1660 C C . GLY B 1 15 ? 6.07 -12.68 -5.871 1 95.25 15 GLY B C 1
ATOM 1661 O O . GLY B 1 15 ? 5.77 -12.547 -7.062 1 95.25 15 GLY B O 1
ATOM 1662 N N . GLU B 1 16 ? 5.324 -13.281 -5 1 95.75 16 GLU B N 1
ATOM 1663 C CA . GLU B 1 16 ? 4.203 -14.102 -5.445 1 95.75 16 GLU B CA 1
ATOM 1664 C C . GLU B 1 16 ? 3.104 -13.242 -6.062 1 95.75 16 GLU B C 1
ATOM 1666 O O . GLU B 1 16 ? 2.527 -13.602 -7.09 1 95.75 16 GLU B O 1
ATOM 1671 N N . LEU B 1 17 ? 2.791 -12.156 -5.441 1 97 17 LEU B N 1
ATOM 1672 C CA . LEU B 1 17 ? 1.726 -11.32 -5.98 1 97 17 LEU B CA 1
ATOM 1673 C C . LEU B 1 17 ? 2.08 -10.82 -7.375 1 97 17 LEU B C 1
ATOM 1675 O O . LEU B 1 17 ? 1.21 -10.719 -8.242 1 97 17 LEU B O 1
ATOM 1679 N N . ILE B 1 18 ? 3.332 -10.469 -7.598 1 98.31 18 ILE B N 1
ATOM 1680 C CA . ILE B 1 18 ? 3.789 -10.016 -8.906 1 98.31 18 ILE B CA 1
ATOM 1681 C C . ILE B 1 18 ? 3.613 -11.133 -9.93 1 98.31 18 ILE B C 1
ATOM 1683 O O . ILE B 1 18 ? 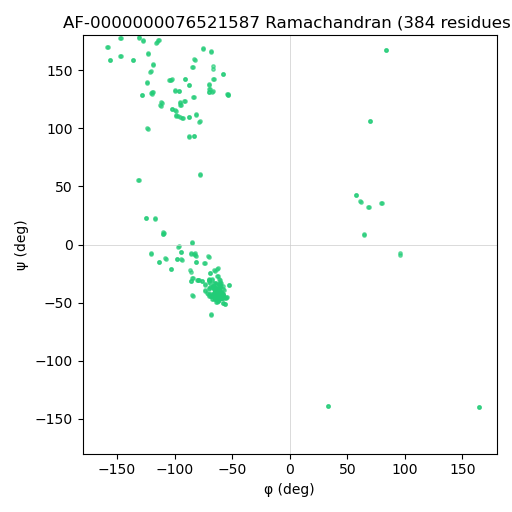3.123 -10.898 -11.039 1 98.31 18 ILE B O 1
ATOM 1687 N N . ARG B 1 19 ? 3.979 -12.367 -9.539 1 98.12 19 ARG B N 1
ATOM 1688 C CA . ARG B 1 19 ? 3.785 -13.523 -10.406 1 98.12 19 ARG B CA 1
ATOM 1689 C C . ARG B 1 19 ? 2.314 -13.695 -10.773 1 98.12 19 ARG B C 1
ATOM 1691 O O . ARG B 1 19 ? 1.982 -13.945 -11.938 1 98.12 19 ARG B O 1
ATOM 1698 N N . LEU B 1 20 ? 1.509 -13.547 -9.805 1 98.5 20 LEU B N 1
ATOM 1699 C CA . LEU B 1 20 ? 0.077 -13.719 -10.016 1 98.5 20 LEU B CA 1
ATOM 1700 C C . LEU B 1 20 ? -0.458 -12.672 -10.984 1 98.5 20 LEU B C 1
ATOM 1702 O O . LEU B 1 20 ? -1.256 -12.984 -11.867 1 98.5 20 LEU B O 1
ATOM 1706 N N . VAL B 1 21 ? -0.052 -11.43 -10.828 1 98.62 21 VAL B N 1
ATOM 1707 C CA . VAL B 1 21 ? -0.516 -10.367 -11.711 1 98.62 21 VAL B CA 1
ATOM 1708 C C . VAL B 1 21 ? -0.078 -10.648 -13.141 1 98.62 21 VAL B C 1
ATOM 1710 O O . VAL B 1 21 ? -0.875 -10.531 -14.078 1 98.62 21 VAL B O 1
ATOM 1713 N N . LEU B 1 22 ? 1.156 -11.031 -13.328 1 98.38 22 LEU B N 1
ATOM 1714 C CA . LEU B 1 22 ? 1.695 -11.289 -14.664 1 98.38 22 LEU B CA 1
ATOM 1715 C C . LEU B 1 22 ? 0.985 -12.469 -15.32 1 98.38 22 LEU B C 1
ATOM 1717 O O . LEU B 1 22 ? 0.699 -12.43 -16.516 1 98.38 22 LEU B O 1
ATOM 1721 N N . ASN B 1 23 ? 0.692 -13.461 -14.555 1 98.38 23 ASN B N 1
ATOM 1722 C CA . ASN B 1 23 ? -0.005 -14.617 -15.102 1 98.38 23 ASN B CA 1
ATOM 1723 C C . ASN B 1 23 ? -1.473 -14.312 -15.383 1 98.38 23 ASN B C 1
ATOM 1725 O O . ASN B 1 23 ? -2.031 -14.781 -16.375 1 98.38 23 ASN B O 1
ATOM 1729 N N . ALA B 1 24 ? -2.098 -13.57 -14.508 1 98.62 24 ALA B N 1
ATOM 1730 C CA . ALA B 1 24 ? -3.475 -13.148 -14.766 1 98.62 24 ALA B CA 1
ATOM 1731 C C . ALA B 1 24 ? -3.58 -12.375 -16.078 1 98.62 24 ALA B C 1
ATOM 1733 O O . ALA B 1 24 ? -4.574 -12.492 -16.797 1 98.62 24 ALA B O 1
ATOM 1734 N N . ALA B 1 25 ? -2.578 -11.57 -16.312 1 97.69 25 ALA B N 1
ATOM 1735 C CA . ALA B 1 25 ? -2.539 -10.75 -17.531 1 97.69 25 ALA B CA 1
ATOM 1736 C C . ALA B 1 25 ? -2.01 -11.547 -18.719 1 97.69 25 ALA B C 1
ATOM 1738 O O . ALA B 1 25 ? -1.971 -11.047 -19.844 1 97.69 25 ALA B O 1
ATOM 1739 N N . GLU B 1 26 ? -1.536 -12.734 -18.484 1 97.25 26 GLU B N 1
ATOM 1740 C CA . GLU B 1 26 ? -0.971 -13.633 -19.5 1 97.25 26 GLU B CA 1
ATOM 1741 C C . GLU B 1 26 ? 0.193 -12.969 -20.234 1 97.25 26 GLU B C 1
ATOM 1743 O O . GLU B 1 26 ? 0.251 -13 -21.453 1 97.25 26 GLU B O 1
ATOM 1748 N N . LYS B 1 27 ? 0.999 -12.32 -19.453 1 95.94 27 LYS B N 1
ATOM 1749 C CA . LYS B 1 27 ? 2.225 -11.727 -19.969 1 95.94 27 LYS B CA 1
ATOM 1750 C C . LYS B 1 27 ? 3.422 -12.641 -19.75 1 95.94 27 LYS B C 1
ATOM 1752 O O . LYS B 1 27 ? 3.592 -13.195 -18.656 1 95.94 27 LYS B O 1
ATOM 1757 N N . ASP B 1 28 ? 4.141 -12.773 -20.812 1 94.62 28 ASP B N 1
ATOM 1758 C CA . ASP B 1 28 ? 5.348 -13.586 -20.688 1 94.62 28 ASP B CA 1
ATOM 1759 C C . ASP B 1 28 ? 6.402 -12.875 -19.844 1 94.62 28 ASP B C 1
ATOM 1761 O O . ASP B 1 28 ? 6.594 -11.664 -19.969 1 94.62 28 ASP B O 1
ATOM 1765 N N . PHE B 1 29 ? 7.043 -13.648 -18.984 1 97.19 29 PHE B N 1
ATOM 1766 C CA . PHE B 1 29 ? 8.156 -13.164 -18.188 1 97.19 29 PHE B CA 1
ATOM 1767 C C . PHE B 1 29 ? 9.062 -14.312 -17.75 1 97.19 29 PHE B C 1
ATOM 1769 O O . PHE B 1 29 ? 8.648 -15.477 -17.781 1 97.19 29 PHE B O 1
ATOM 1776 N N . GLU B 1 30 ? 10.234 -13.984 -17.438 1 97.38 30 GLU B N 1
ATOM 1777 C CA . GLU B 1 30 ? 11.156 -14.961 -16.859 1 97.38 30 GLU B CA 1
ATOM 1778 C C . GLU B 1 30 ? 11.141 -14.891 -15.328 1 97.38 30 GLU B C 1
ATOM 1780 O O . GLU B 1 30 ? 11.398 -13.836 -14.742 1 97.38 30 GLU B O 1
ATOM 1785 N N . ASP B 1 31 ? 10.789 -15.969 -14.711 1 97.38 31 ASP B N 1
ATOM 1786 C CA . ASP B 1 31 ? 10.812 -16.078 -13.258 1 97.38 31 ASP B CA 1
ATOM 1787 C C . ASP B 1 31 ? 12.188 -16.531 -12.766 1 97.38 31 ASP B C 1
ATOM 1789 O O . ASP B 1 31 ? 12.445 -17.734 -12.648 1 97.38 31 ASP B O 1
ATOM 1793 N N . VAL B 1 32 ? 12.992 -15.578 -12.453 1 97.62 32 VAL B N 1
ATOM 1794 C CA . VAL B 1 32 ? 14.367 -15.867 -12.055 1 97.62 32 VAL B CA 1
ATOM 1795 C C . VAL B 1 32 ? 14.422 -16.125 -10.555 1 97.62 32 VAL B C 1
ATOM 1797 O O . VAL B 1 32 ? 14.328 -15.195 -9.75 1 97.62 32 VAL B O 1
ATOM 1800 N N . ARG B 1 33 ? 14.641 -17.297 -10.203 1 96.88 33 ARG B N 1
ATOM 1801 C CA . ARG B 1 33 ? 14.727 -17.703 -8.805 1 96.88 33 ARG B CA 1
ATOM 1802 C C . ARG B 1 33 ? 16.172 -17.672 -8.312 1 96.88 33 ARG B C 1
ATOM 1804 O O . ARG B 1 33 ? 16.969 -18.547 -8.656 1 96.88 33 ARG B O 1
ATOM 1811 N N . VAL B 1 34 ? 16.422 -16.734 -7.504 1 97.62 34 VAL B N 1
ATOM 1812 C CA . VAL B 1 34 ? 17.781 -16.484 -7.008 1 97.62 34 VAL B CA 1
ATOM 1813 C C . VAL B 1 34 ? 18.078 -17.391 -5.824 1 97.62 34 VAL B C 1
ATOM 1815 O O . VAL B 1 34 ? 17.312 -17.438 -4.852 1 97.62 34 VAL B O 1
ATOM 1818 N N . SER B 1 35 ? 19.172 -18.125 -5.895 1 96.12 35 SER B N 1
ATOM 1819 C CA . SER B 1 35 ? 19.562 -19.016 -4.805 1 96.12 35 SER B CA 1
ATOM 1820 C C . SER B 1 35 ? 20.297 -18.25 -3.705 1 96.12 35 SER B C 1
ATOM 1822 O O . SER B 1 35 ? 20.812 -17.141 -3.941 1 96.12 35 SER B O 1
ATOM 1824 N N . ASN B 1 36 ? 20.281 -18.875 -2.543 1 95 36 ASN B N 1
ATOM 1825 C CA . ASN B 1 36 ? 21.016 -18.281 -1.429 1 95 36 ASN B CA 1
ATOM 1826 C C . ASN B 1 36 ? 22.516 -18.156 -1.746 1 95 36 ASN B C 1
ATOM 1828 O O . ASN B 1 36 ? 23.156 -17.219 -1.288 1 95 36 ASN B O 1
ATOM 1832 N N . ALA B 1 37 ? 23 -19.047 -2.5 1 96.56 37 ALA B N 1
ATOM 1833 C CA . ALA B 1 37 ? 24.406 -19.047 -2.867 1 96.56 37 ALA B CA 1
ATOM 1834 C C . ALA B 1 37 ? 24.734 -17.891 -3.814 1 96.56 37 ALA B C 1
ATOM 1836 O O . ALA B 1 37 ? 25.828 -17.328 -3.77 1 96.56 37 ALA B O 1
ATOM 1837 N N . GLU B 1 38 ? 23.797 -17.453 -4.652 1 97.12 38 GLU B N 1
ATOM 1838 C CA . GLU B 1 38 ? 23.984 -16.406 -5.656 1 97.12 38 GLU B CA 1
ATOM 1839 C C . GLU B 1 38 ? 23.766 -15.023 -5.062 1 97.12 38 GLU B C 1
ATOM 1841 O O . GLU B 1 38 ? 24.297 -14.031 -5.566 1 97.12 38 GLU B O 1
ATOM 1846 N N . TRP B 1 39 ? 23.031 -14.977 -3.998 1 97 39 TRP B N 1
ATOM 1847 C CA . TRP B 1 39 ? 22.5 -13.719 -3.5 1 97 39 TRP B CA 1
ATOM 1848 C C . TRP B 1 39 ? 23.625 -12.773 -3.08 1 97 39 TRP B C 1
ATOM 1850 O O . TRP B 1 39 ? 23.625 -11.602 -3.449 1 97 39 TRP B O 1
ATOM 1860 N N . PRO B 1 40 ? 24.703 -13.242 -2.4 1 97.25 40 PRO B N 1
ATOM 1861 C CA . PRO B 1 40 ? 25.75 -12.312 -1.962 1 97.25 40 PRO B CA 1
ATOM 1862 C C . PRO B 1 40 ? 26.406 -11.57 -3.125 1 97.25 40 PRO B C 1
ATOM 1864 O O . PRO B 1 40 ? 26.703 -10.375 -3.014 1 97.25 40 PRO B O 1
ATOM 1867 N N . SER B 1 41 ? 26.562 -12.188 -4.215 1 97.69 41 SER B N 1
ATOM 1868 C CA . SER B 1 41 ? 27.188 -11.578 -5.383 1 97.69 41 SER B CA 1
ATOM 1869 C C . SER B 1 41 ? 26.203 -10.695 -6.137 1 97.69 41 SER B C 1
ATOM 1871 O O . SER B 1 41 ? 26.578 -9.688 -6.734 1 97.69 41 SER B O 1
ATOM 1873 N N . LEU B 1 42 ? 24.953 -11.031 -6.086 1 97.5 42 LEU B N 1
ATOM 1874 C CA . LEU B 1 42 ? 23.922 -10.336 -6.836 1 97.5 42 LEU B CA 1
ATOM 1875 C C . LEU B 1 42 ? 23.438 -9.102 -6.074 1 97.5 42 LEU B C 1
ATOM 1877 O O . LEU B 1 42 ? 23.031 -8.109 -6.684 1 97.5 42 LEU B O 1
ATOM 1881 N N . LYS B 1 43 ? 23.5 -9.141 -4.793 1 96.56 43 LYS B N 1
ATOM 1882 C CA . LYS B 1 43 ? 22.891 -8.172 -3.883 1 96.56 43 LYS B CA 1
ATOM 1883 C C . LYS B 1 43 ? 23.344 -6.754 -4.207 1 96.56 43 LYS B C 1
ATOM 1885 O O . LYS B 1 43 ? 22.516 -5.859 -4.395 1 96.56 43 LYS B O 1
ATOM 1890 N N . PRO B 1 44 ? 24.609 -6.508 -4.418 1 95.88 44 PRO B N 1
ATOM 1891 C CA . PRO B 1 44 ? 25.031 -5.129 -4.668 1 95.88 44 PRO B CA 1
ATOM 1892 C C . PRO B 1 44 ? 24.594 -4.609 -6.035 1 95.88 44 PRO B C 1
ATOM 1894 O O . PRO B 1 44 ? 24.656 -3.406 -6.293 1 95.88 44 PRO B O 1
ATOM 1897 N N . GLN B 1 45 ? 24.094 -5.465 -6.875 1 96.31 45 GLN B N 1
ATOM 1898 C CA . GLN B 1 45 ? 23.672 -5.078 -8.219 1 96.31 45 GLN B CA 1
ATOM 1899 C C . GLN B 1 45 ? 22.172 -4.758 -8.242 1 96.31 45 GLN B C 1
ATOM 1901 O O . GLN B 1 45 ? 21.672 -4.203 -9.219 1 96.31 45 GLN B O 1
ATOM 1906 N N . MET B 1 46 ? 21.5 -5.117 -7.199 1 97 46 MET B N 1
ATOM 1907 C CA . MET B 1 46 ? 20.062 -4.906 -7.121 1 97 46 MET B CA 1
ATOM 1908 C C . MET B 1 46 ? 19.734 -3.559 -6.484 1 97 46 MET B C 1
ATOM 1910 O O . MET B 1 46 ? 20.422 -3.129 -5.555 1 97 46 MET B O 1
ATOM 1914 N N . PRO B 1 47 ? 18.672 -2.936 -7.051 1 95.25 47 PRO B N 1
ATOM 1915 C CA . PRO B 1 47 ? 18.234 -1.705 -6.375 1 95.25 47 PRO B CA 1
ATOM 1916 C C . PRO B 1 47 ? 17.953 -1.916 -4.895 1 95.25 47 PRO B C 1
ATOM 1918 O O . PRO B 1 47 ? 17.281 -2.883 -4.523 1 95.25 47 PRO B O 1
ATOM 1921 N N . PHE B 1 48 ? 18.547 -1.035 -4.082 1 93.81 48 PHE B N 1
ATOM 1922 C CA . PHE B 1 48 ? 18.359 -1.031 -2.635 1 93.81 48 PHE B CA 1
ATOM 1923 C C . PHE B 1 48 ? 18.906 -2.314 -2.016 1 93.81 48 PHE B C 1
ATOM 1925 O O . PHE B 1 48 ? 18.594 -2.631 -0.863 1 93.81 48 PHE B O 1
ATOM 1932 N N . ASN B 1 49 ? 19.594 -3.148 -2.756 1 95.19 49 ASN B N 1
ATOM 1933 C CA . ASN B 1 49 ? 20.141 -4.418 -2.291 1 95.19 49 ASN B CA 1
ATOM 1934 C C . ASN B 1 49 ? 19.047 -5.367 -1.824 1 95.19 49 ASN B C 1
ATOM 1936 O O . ASN B 1 49 ? 19.188 -6.031 -0.795 1 95.19 49 ASN B O 1
ATOM 1940 N N . GLN B 1 50 ? 17.969 -5.297 -2.559 1 94.12 50 GLN B N 1
ATOM 1941 C CA . GLN B 1 50 ? 16.812 -6.078 -2.133 1 94.12 50 GLN B CA 1
ATOM 1942 C C . GLN B 1 50 ? 16.156 -6.781 -3.318 1 94.12 50 GLN B C 1
ATOM 1944 O O . GLN B 1 50 ? 16.359 -6.391 -4.469 1 94.12 50 GLN B O 1
ATOM 1949 N N . LEU B 1 51 ? 15.43 -7.785 -2.994 1 96.06 51 LEU B N 1
ATOM 1950 C CA . LEU B 1 51 ? 14.5 -8.477 -3.879 1 96.06 51 LEU B CA 1
ATOM 1951 C C . LEU B 1 51 ? 13.086 -8.438 -3.316 1 96.06 51 LEU B C 1
ATOM 1953 O O . LEU B 1 51 ? 12.891 -8.266 -2.111 1 96.06 51 LEU B O 1
ATOM 1957 N N . PRO B 1 52 ? 12.078 -8.422 -4.172 1 97.31 52 PRO B N 1
ATOM 1958 C CA . PRO B 1 52 ? 12.047 -8.703 -5.609 1 97.31 52 PRO B CA 1
ATOM 1959 C C . PRO B 1 52 ? 12.414 -7.48 -6.453 1 97.31 52 PRO B C 1
ATOM 1961 O O . PRO B 1 52 ? 12.242 -6.344 -6.008 1 97.31 52 PRO B O 1
ATOM 1964 N N . VAL B 1 53 ? 12.93 -7.781 -7.605 1 98.31 53 VAL B N 1
ATOM 1965 C CA . VAL B 1 53 ? 13.203 -6.785 -8.633 1 98.31 53 VAL B CA 1
ATOM 1966 C C . VAL B 1 53 ? 12.578 -7.223 -9.953 1 98.31 53 VAL B C 1
ATOM 1968 O O . VAL B 1 53 ? 12.711 -8.383 -10.359 1 98.31 53 VAL B O 1
ATOM 1971 N N . LEU B 1 54 ? 11.828 -6.383 -10.562 1 98.31 54 LEU B N 1
ATOM 1972 C CA . LEU B 1 54 ? 11.359 -6.602 -11.93 1 98.31 54 LEU B CA 1
ATOM 1973 C C . LEU B 1 54 ? 12.211 -5.828 -12.93 1 98.31 54 LEU B C 1
ATOM 1975 O O . LEU B 1 54 ? 12.203 -4.594 -12.938 1 98.31 54 LEU B O 1
ATOM 1979 N N . GLU B 1 55 ? 12.93 -6.535 -13.664 1 97.75 55 GLU B N 1
ATOM 1980 C CA . GLU B 1 55 ? 13.711 -5.945 -14.742 1 97.75 55 GLU B CA 1
ATOM 1981 C C . GLU B 1 55 ? 12.93 -5.918 -16.047 1 97.75 55 GLU B C 1
ATOM 1983 O O . GLU B 1 55 ? 12.461 -6.957 -16.516 1 97.75 55 GLU B O 1
ATOM 1988 N N . VAL B 1 56 ? 12.797 -4.77 -16.578 1 95.44 56 VAL B N 1
ATOM 1989 C CA . VAL B 1 56 ? 12.062 -4.613 -17.828 1 95.44 56 VAL B CA 1
ATOM 1990 C C . VAL B 1 56 ? 12.992 -4.035 -18.891 1 95.44 56 VAL B C 1
ATOM 1992 O O . VAL B 1 56 ? 13.688 -3.049 -18.656 1 95.44 56 VAL B O 1
ATOM 1995 N N . THR B 1 57 ? 12.977 -4.645 -19.984 1 93.5 57 THR B N 1
ATOM 1996 C CA . THR B 1 57 ? 13.703 -4.121 -21.141 1 93.5 57 THR B CA 1
ATOM 1997 C C . THR B 1 57 ? 12.758 -3.443 -22.125 1 93.5 57 THR B C 1
ATOM 1999 O O . THR B 1 57 ? 11.898 -4.098 -22.719 1 93.5 57 THR B O 1
ATOM 2002 N N . LYS B 1 58 ? 12.953 -2.164 -22.297 1 87.56 58 LYS B N 1
ATOM 2003 C CA . LYS B 1 58 ? 12.094 -1.375 -23.172 1 87.56 58 LYS B CA 1
ATOM 2004 C C . LYS B 1 58 ? 12.422 -1.638 -24.641 1 87.56 58 LYS B C 1
ATOM 2006 O O . LYS B 1 58 ? 13.422 -2.287 -24.953 1 87.56 58 LYS B O 1
ATOM 2011 N N . SER B 1 59 ? 11.523 -1.135 -25.438 1 86.81 59 SER B N 1
ATOM 2012 C CA . SER B 1 59 ? 11.672 -1.365 -26.875 1 86.81 59 SER B CA 1
ATOM 2013 C C . SER B 1 59 ? 12.977 -0.77 -27.391 1 86.81 59 SER B C 1
ATOM 2015 O O . SER B 1 59 ? 13.555 -1.28 -28.359 1 86.81 59 SER B O 1
ATOM 2017 N N . ASN B 1 60 ? 13.477 0.303 -26.812 1 90.25 60 ASN B N 1
ATOM 2018 C CA . ASN B 1 60 ? 14.695 0.97 -27.25 1 90.25 60 ASN B CA 1
ATOM 2019 C C . ASN B 1 60 ? 15.938 0.321 -26.656 1 90.25 60 ASN B C 1
ATOM 2021 O O . ASN B 1 60 ? 17.047 0.834 -26.828 1 90.25 60 ASN B O 1
ATOM 2025 N N . GLY B 1 61 ? 15.719 -0.737 -25.891 1 90.31 61 GLY B N 1
ATOM 2026 C CA . GLY B 1 61 ? 16.844 -1.474 -25.328 1 90.31 61 GLY B CA 1
ATOM 2027 C C . GLY B 1 61 ? 17.188 -1.045 -23.906 1 90.31 61 GLY B C 1
ATOM 2028 O O . GLY B 1 61 ? 17.984 -1.693 -23.234 1 90.31 61 GLY B O 1
ATOM 2029 N N . GLU B 1 62 ? 16.562 -0.015 -23.516 1 91.5 62 GLU B N 1
ATOM 2030 C CA . GLU B 1 62 ? 16.828 0.466 -22.172 1 91.5 62 GLU B CA 1
ATOM 2031 C C . GLU B 1 62 ? 16.266 -0.498 -21.125 1 91.5 62 GLU B C 1
ATOM 2033 O O . GLU B 1 62 ? 15.148 -0.992 -21.25 1 91.5 62 GLU B O 1
ATOM 2038 N N . LYS B 1 63 ? 17.141 -0.796 -20.188 1 93.5 63 LYS B N 1
ATOM 2039 C CA . LYS B 1 63 ? 16.734 -1.659 -19.078 1 93.5 63 LYS B CA 1
ATOM 2040 C C . LYS B 1 63 ? 16.391 -0.839 -17.828 1 93.5 63 LYS B C 1
ATOM 2042 O O . LYS B 1 63 ? 17.094 0.107 -17.484 1 93.5 63 LYS B O 1
ATOM 2047 N N . VAL B 1 64 ? 15.281 -1.18 -17.297 1 93.88 64 VAL B N 1
ATOM 2048 C CA . VAL B 1 64 ? 14.875 -0.538 -16.062 1 93.88 64 VAL B CA 1
ATOM 2049 C C . VAL B 1 64 ? 14.617 -1.598 -14.992 1 93.88 64 VAL B C 1
ATOM 2051 O O . VAL B 1 64 ? 14.078 -2.668 -15.281 1 93.88 64 VAL B O 1
ATOM 2054 N N . MET B 1 65 ? 15.039 -1.349 -13.742 1 96.81 65 MET B N 1
ATOM 2055 C CA . MET B 1 65 ? 14.789 -2.234 -12.609 1 96.81 65 MET B CA 1
ATOM 2056 C C . MET B 1 65 ? 13.82 -1.596 -11.617 1 96.81 65 MET B C 1
ATOM 2058 O O . MET B 1 65 ? 14.062 -0.494 -11.125 1 96.81 65 MET B O 1
ATOM 2062 N N . LEU B 1 66 ? 12.789 -2.293 -11.422 1 97.06 66 LEU B N 1
ATOM 2063 C CA . LEU B 1 66 ? 11.758 -1.834 -10.492 1 97.06 66 LEU B CA 1
ATOM 2064 C C . LEU B 1 66 ? 11.828 -2.602 -9.18 1 97.06 66 LEU B C 1
ATOM 2066 O O . LEU B 1 66 ? 12.062 -3.812 -9.172 1 97.06 66 LEU B O 1
ATOM 2070 N N . THR B 1 67 ? 11.594 -1.836 -8.039 1 96.44 67 THR B N 1
ATOM 2071 C CA . THR B 1 67 ? 11.672 -2.443 -6.719 1 96.44 67 THR B CA 1
ATOM 2072 C C . THR B 1 67 ? 10.398 -2.164 -5.922 1 96.44 67 THR B C 1
ATOM 2074 O O . THR B 1 67 ? 9.523 -1.43 -6.379 1 96.44 67 THR B O 1
ATOM 2077 N N . GLU B 1 68 ? 10.359 -2.764 -4.742 1 94.62 68 GLU B N 1
ATOM 2078 C CA . GLU B 1 68 ? 9.18 -2.701 -3.883 1 94.62 68 GLU B CA 1
ATOM 2079 C C . GLU B 1 68 ? 8.023 -3.5 -4.477 1 94.62 68 GLU B C 1
ATOM 2081 O O . GLU B 1 68 ? 7.293 -3.002 -5.34 1 94.62 68 GLU B O 1
ATOM 2086 N N . SER B 1 69 ? 7.793 -4.602 -3.869 1 95.31 69 SER B N 1
ATOM 2087 C CA . SER B 1 69 ? 6.938 -5.629 -4.453 1 95.31 69 SER B CA 1
ATOM 2088 C C . SER B 1 69 ? 5.523 -5.102 -4.688 1 95.31 69 SER B C 1
ATOM 2090 O O . SER B 1 69 ? 4.953 -5.301 -5.766 1 95.31 69 SER B O 1
ATOM 2092 N N . LEU B 1 70 ? 4.988 -4.34 -3.762 1 95.12 70 LEU B N 1
ATOM 2093 C CA . LEU B 1 70 ? 3.613 -3.873 -3.914 1 95.12 70 LEU B CA 1
ATOM 2094 C C . LEU B 1 70 ? 3.535 -2.734 -4.926 1 95.12 70 LEU B C 1
ATOM 2096 O O . LEU B 1 70 ? 2.537 -2.6 -5.641 1 95.12 70 LEU B O 1
ATOM 2100 N N . ALA B 1 71 ? 4.602 -1.939 -5.012 1 96.94 71 ALA B N 1
ATOM 2101 C CA . ALA B 1 71 ? 4.656 -0.908 -6.043 1 96.94 71 ALA B CA 1
ATOM 2102 C C . ALA B 1 71 ? 4.68 -1.527 -7.438 1 96.94 71 ALA B C 1
ATOM 2104 O O . ALA B 1 71 ? 3.979 -1.064 -8.344 1 96.94 71 ALA B O 1
ATOM 2105 N N . ILE B 1 72 ? 5.445 -2.59 -7.562 1 97.81 72 ILE B N 1
ATOM 2106 C CA . ILE B 1 72 ? 5.527 -3.311 -8.828 1 97.81 72 ILE B CA 1
ATOM 2107 C C . ILE B 1 72 ? 4.164 -3.904 -9.172 1 97.81 72 ILE B C 1
ATOM 2109 O O . ILE B 1 72 ? 3.674 -3.736 -10.289 1 97.81 72 ILE B O 1
ATOM 2113 N N . ALA B 1 73 ? 3.551 -4.535 -8.195 1 97.62 73 ALA B N 1
ATOM 2114 C CA . ALA B 1 73 ? 2.26 -5.18 -8.422 1 97.62 73 ALA B CA 1
ATOM 2115 C C . ALA B 1 73 ? 1.201 -4.16 -8.828 1 97.62 73 ALA B C 1
ATOM 2117 O O . ALA B 1 73 ? 0.41 -4.406 -9.742 1 97.62 73 ALA B O 1
ATOM 2118 N N . ARG B 1 74 ? 1.199 -3.053 -8.172 1 97.19 74 ARG B N 1
ATOM 2119 C CA . ARG B 1 74 ? 0.249 -1.993 -8.492 1 97.19 74 ARG B CA 1
ATOM 2120 C C . ARG B 1 74 ? 0.476 -1.462 -9.898 1 97.19 74 ARG B C 1
ATOM 2122 O O . ARG B 1 74 ? -0.48 -1.235 -10.648 1 97.19 74 ARG B O 1
ATOM 2129 N N . LEU B 1 75 ? 1.7 -1.235 -10.234 1 97.19 75 LEU B N 1
ATOM 2130 C CA . LEU B 1 75 ? 2.035 -0.754 -11.57 1 97.19 75 LEU B CA 1
ATOM 2131 C C . LEU B 1 75 ? 1.53 -1.719 -12.641 1 97.19 75 LEU B C 1
ATOM 2133 O O . LEU B 1 75 ? 0.879 -1.303 -13.602 1 97.19 75 LEU B O 1
ATOM 2137 N N . LEU B 1 76 ? 1.833 -2.955 -12.477 1 97.56 76 LEU B N 1
ATOM 2138 C CA . LEU B 1 76 ? 1.436 -3.973 -13.445 1 97.56 76 LEU B CA 1
ATOM 2139 C C . LEU B 1 76 ? -0.083 -4.098 -13.508 1 97.56 76 LEU B C 1
ATOM 2141 O O . LEU B 1 76 ? -0.655 -4.188 -14.602 1 97.56 76 LEU B O 1
ATOM 2145 N N . ALA B 1 77 ? -0.728 -4.102 -12.344 1 97.75 77 ALA B N 1
ATOM 2146 C CA . ALA B 1 77 ? -2.184 -4.227 -12.305 1 97.75 77 ALA B CA 1
ATOM 2147 C C . ALA B 1 77 ? -2.852 -3.072 -13.047 1 97.75 77 ALA B C 1
ATOM 2149 O O . ALA B 1 77 ? -3.83 -3.277 -13.773 1 97.75 77 ALA B O 1
ATOM 2150 N N . ARG B 1 78 ? -2.336 -1.903 -12.844 1 95.88 78 ARG B N 1
ATOM 2151 C CA . ARG B 1 78 ? -2.859 -0.736 -13.547 1 95.88 78 ARG B CA 1
ATOM 2152 C C . ARG B 1 78 ? -2.637 -0.854 -15.047 1 95.88 78 ARG B C 1
ATOM 2154 O O . ARG B 1 78 ? -3.529 -0.538 -15.836 1 95.88 78 ARG B O 1
ATOM 2161 N N . THR B 1 79 ? -1.491 -1.295 -15.406 1 94.75 79 THR B N 1
ATOM 2162 C CA . THR B 1 79 ? -1.101 -1.395 -16.812 1 94.75 79 THR B CA 1
ATOM 2163 C C . THR B 1 79 ? -1.959 -2.424 -17.531 1 94.75 79 THR B C 1
ATOM 2165 O O . THR B 1 79 ? -2.305 -2.236 -18.703 1 94.75 79 THR B O 1
ATOM 2168 N N . PHE B 1 80 ? -2.357 -3.441 -16.844 1 96.5 80 PHE B N 1
ATOM 2169 C CA . PHE B 1 80 ? -2.979 -4.57 -17.531 1 96.5 80 PHE B CA 1
ATOM 2170 C C . PHE B 1 80 ? -4.469 -4.641 -17.219 1 96.5 80 PHE B C 1
ATOM 2172 O O . PHE B 1 80 ? -5.113 -5.66 -17.469 1 96.5 80 PHE B O 1
ATOM 2179 N N . GLY B 1 81 ? -5.004 -3.65 -16.594 1 96.19 81 GLY B N 1
ATOM 2180 C CA . GLY B 1 81 ? -6.441 -3.553 -16.406 1 96.19 81 GLY B CA 1
ATOM 2181 C C . GLY B 1 81 ? -6.945 -4.41 -15.258 1 96.19 81 GLY B C 1
ATOM 2182 O O . GLY B 1 81 ? -8.031 -4.984 -15.336 1 96.19 81 GLY B O 1
ATOM 2183 N N . LEU B 1 82 ? -6.199 -4.535 -14.227 1 98.19 82 LEU B N 1
ATOM 2184 C CA . LEU B 1 82 ? -6.551 -5.328 -13.055 1 98.19 82 LEU B CA 1
ATOM 2185 C C . LEU B 1 82 ? -6.668 -4.449 -11.812 1 98.19 82 LEU B C 1
ATOM 2187 O O . LEU B 1 82 ? -6.496 -4.926 -10.688 1 98.19 82 LEU B O 1
ATOM 2191 N N . TYR B 1 83 ? -6.891 -3.18 -11.969 1 97.19 83 TYR B N 1
ATOM 2192 C CA . TYR B 1 83 ? -6.816 -2.266 -10.836 1 97.19 83 TYR B CA 1
ATOM 2193 C C . TYR B 1 83 ? -8.109 -1.475 -10.688 1 97.19 83 TYR B C 1
ATOM 2195 O O . TYR B 1 83 ? -8.125 -0.402 -10.078 1 97.19 83 TYR B O 1
ATOM 2203 N N . GLY B 1 84 ? -9.219 -2.012 -11.227 1 95 84 GLY B N 1
ATOM 2204 C CA . GLY B 1 84 ? -10.523 -1.393 -11.07 1 95 84 GLY B CA 1
ATOM 2205 C C . GLY B 1 84 ? -10.781 -0.289 -12.078 1 95 84 GLY B C 1
ATOM 2206 O O . GLY B 1 84 ? -9.852 0.212 -12.719 1 95 84 GLY B O 1
ATOM 2207 N N . ASP B 1 85 ? -12.086 0.157 -12.172 1 92.69 85 ASP B N 1
ATOM 2208 C CA . ASP B 1 85 ? -12.484 1.075 -13.234 1 92.69 85 ASP B CA 1
ATOM 2209 C C . ASP B 1 85 ? -12.883 2.434 -12.664 1 92.69 85 ASP B C 1
ATOM 2211 O O . ASP B 1 85 ? -13.008 3.41 -13.406 1 92.69 85 ASP B O 1
ATOM 2215 N N . ASP B 1 86 ? -13.102 2.465 -11.344 1 93.12 86 ASP B N 1
ATOM 2216 C CA . ASP B 1 86 ? -13.5 3.729 -10.727 1 93.12 86 ASP B CA 1
ATOM 2217 C C . ASP B 1 86 ? -12.945 3.84 -9.312 1 93.12 86 ASP B C 1
ATOM 2219 O O . ASP B 1 86 ? -12.32 2.904 -8.805 1 93.12 86 ASP B O 1
ATOM 2223 N N . ALA B 1 87 ? -13.211 4.953 -8.695 1 91.56 87 ALA B N 1
ATOM 2224 C CA . ALA B 1 87 ? -12.609 5.293 -7.406 1 91.56 87 ALA B CA 1
ATOM 2225 C C . ALA B 1 87 ? -13.086 4.34 -6.312 1 91.56 87 ALA B C 1
ATOM 2227 O O . ALA B 1 87 ? -12.312 3.977 -5.418 1 91.56 87 ALA B O 1
ATOM 2228 N N . ALA B 1 88 ? -14.305 3.967 -6.359 1 92.56 88 ALA B N 1
ATOM 2229 C CA . ALA B 1 88 ? -14.867 3.07 -5.352 1 92.56 88 ALA B CA 1
ATOM 2230 C C . ALA B 1 88 ? -14.203 1.696 -5.41 1 92.56 88 ALA B C 1
ATOM 2232 O O . ALA B 1 88 ? -13.836 1.129 -4.379 1 92.56 88 ALA B O 1
ATOM 2233 N N . GLU B 1 89 ? -14.039 1.194 -6.609 1 95.94 89 GLU B N 1
ATOM 2234 C CA . GLU B 1 89 ? -13.375 -0.095 -6.789 1 95.94 89 GLU B CA 1
ATOM 2235 C C . GLU B 1 89 ? -11.914 -0.035 -6.336 1 95.94 89 GLU B C 1
ATOM 2237 O O . GLU B 1 89 ? -11.438 -0.942 -5.656 1 95.94 89 GLU B O 1
ATOM 2242 N N . VAL B 1 90 ? -11.305 1.037 -6.734 1 95.81 90 VAL B N 1
ATOM 2243 C CA . VAL B 1 90 ? -9.898 1.195 -6.375 1 95.81 90 VAL B CA 1
ATOM 2244 C C . VAL B 1 90 ? -9.758 1.243 -4.855 1 95.81 90 VAL B C 1
ATOM 2246 O O . VAL B 1 90 ? -8.828 0.652 -4.293 1 95.81 90 VAL B O 1
ATOM 2249 N N . TYR B 1 91 ? -10.656 1.924 -4.219 1 96.56 91 TYR B N 1
ATOM 2250 C CA . TYR B 1 91 ? -10.625 1.976 -2.764 1 96.56 91 TYR B CA 1
ATOM 2251 C C . TYR B 1 91 ? -10.75 0.58 -2.164 1 96.56 91 TYR B C 1
ATOM 2253 O O . TYR B 1 91 ? -10.016 0.228 -1.238 1 96.56 91 TYR B O 1
ATOM 2261 N N . LEU B 1 92 ? -11.641 -0.208 -2.654 1 96.94 92 LEU B N 1
ATOM 2262 C CA . LEU B 1 92 ? -11.844 -1.558 -2.141 1 96.94 92 LEU B CA 1
ATOM 2263 C C . LEU B 1 92 ? -10.602 -2.42 -2.371 1 96.94 92 LEU B C 1
ATOM 2265 O O . LEU B 1 92 ? -10.242 -3.236 -1.521 1 96.94 92 LEU B O 1
ATOM 2269 N N . ILE B 1 93 ? -9.961 -2.238 -3.49 1 97.75 93 ILE B N 1
ATOM 2270 C CA . ILE B 1 93 ? -8.727 -2.947 -3.795 1 97.75 93 ILE B CA 1
ATOM 2271 C C . ILE B 1 93 ? -7.66 -2.59 -2.762 1 97.75 93 ILE B C 1
ATOM 2273 O O . ILE B 1 93 ? -7.047 -3.475 -2.16 1 97.75 93 ILE B O 1
ATOM 2277 N N . GLU B 1 94 ? -7.539 -1.344 -2.525 1 96.94 94 GLU B N 1
ATOM 2278 C CA . GLU B 1 94 ? -6.473 -0.879 -1.642 1 96.94 94 GLU B CA 1
ATOM 2279 C C . GLU B 1 94 ? -6.781 -1.207 -0.184 1 96.94 94 GLU B C 1
ATOM 2281 O O . GLU B 1 94 ? -5.871 -1.471 0.605 1 96.94 94 GLU B O 1
ATOM 2286 N N . ARG B 1 95 ? -8.055 -1.156 0.152 1 96.62 95 ARG B N 1
ATOM 2287 C CA . ARG B 1 95 ? -8.438 -1.595 1.489 1 96.62 95 ARG B CA 1
ATOM 2288 C C . ARG B 1 95 ? -8.016 -3.037 1.736 1 96.62 95 ARG B C 1
ATOM 2290 O O . ARG B 1 95 ? -7.414 -3.346 2.77 1 96.62 95 ARG B O 1
ATOM 2297 N N . MET B 1 96 ? -8.25 -3.881 0.782 1 95.75 96 MET B N 1
ATOM 2298 C CA . MET B 1 96 ? -7.859 -5.285 0.89 1 9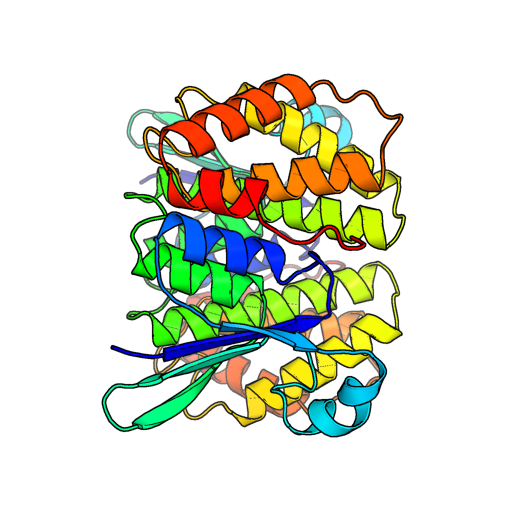5.75 96 MET B CA 1
ATOM 2299 C C . MET B 1 96 ? -6.34 -5.43 0.917 1 95.75 96 MET B C 1
ATOM 2301 O O . MET B 1 96 ? -5.797 -6.168 1.741 1 95.75 96 MET B O 1
ATOM 2305 N N . ASN B 1 97 ? -5.699 -4.75 0.008 1 94.94 97 ASN B N 1
ATOM 2306 C CA . ASN B 1 97 ? -4.242 -4.797 -0.025 1 94.94 97 ASN B CA 1
ATOM 2307 C C . ASN B 1 97 ? -3.639 -4.406 1.321 1 94.94 97 ASN B C 1
ATOM 2309 O O . ASN B 1 97 ? -2.697 -5.047 1.793 1 94.94 97 ASN B O 1
ATOM 2313 N N . SER B 1 98 ? -4.16 -3.377 1.848 1 92.56 98 SER B N 1
ATOM 2314 C CA . SER B 1 98 ? -3.672 -2.896 3.137 1 92.56 98 SER B CA 1
ATOM 2315 C C . SER B 1 98 ? -3.887 -3.936 4.23 1 92.56 98 SER B C 1
ATOM 2317 O O . SER B 1 98 ? -2.965 -4.25 4.984 1 92.56 98 SER B O 1
ATOM 2319 N N . LEU B 1 99 ? -5.043 -4.504 4.344 1 92.25 99 LEU B N 1
ATOM 2320 C CA . LEU B 1 99 ? -5.391 -5.477 5.371 1 92.25 99 LEU B CA 1
ATOM 2321 C C . LEU B 1 99 ? -4.508 -6.719 5.266 1 92.25 99 LEU B C 1
ATOM 2323 O O . LEU B 1 99 ? -3.961 -7.184 6.266 1 92.25 99 LEU B O 1
ATOM 2327 N N . VAL B 1 100 ? -4.328 -7.156 4.074 1 91.5 100 VAL B N 1
ATOM 2328 C CA . VAL B 1 100 ? -3.561 -8.383 3.863 1 91.5 100 VAL B CA 1
ATOM 2329 C C . VAL B 1 100 ? -2.082 -8.117 4.141 1 91.5 100 VAL B C 1
ATOM 2331 O O . VAL B 1 100 ? -1.399 -8.945 4.746 1 91.5 100 VAL B O 1
ATOM 2334 N N . SER B 1 101 ? -1.609 -6.992 3.686 1 87.31 101 SER B N 1
ATOM 2335 C CA . SER B 1 101 ? -0.208 -6.652 3.91 1 87.31 101 SER B CA 1
ATOM 2336 C C . SER B 1 101 ? 0.115 -6.598 5.402 1 87.31 101 SER B C 1
ATOM 2338 O O . SER B 1 101 ? 1.147 -7.109 5.836 1 87.31 101 SER B O 1
ATOM 2340 N N . VAL B 1 102 ? -0.719 -6.02 6.176 1 83.44 102 VAL B N 1
ATOM 2341 C CA . VAL B 1 102 ? -0.519 -5.926 7.621 1 83.44 102 VAL B CA 1
ATOM 2342 C C . VAL B 1 102 ? -0.558 -7.324 8.234 1 83.44 102 VAL B C 1
ATOM 2344 O O . VAL B 1 102 ? 0.247 -7.645 9.117 1 83.44 102 VAL B O 1
ATOM 2347 N N . LEU B 1 103 ? -1.447 -8.133 7.82 1 85.56 103 LEU B N 1
ATOM 2348 C CA . LEU B 1 103 ? -1.575 -9.484 8.352 1 85.56 103 LEU B CA 1
ATOM 2349 C C . LEU B 1 103 ? -0.322 -10.305 8.062 1 85.56 103 LEU B C 1
ATOM 2351 O O . LEU B 1 103 ? 0.203 -10.977 8.953 1 85.56 103 LEU B O 1
ATOM 2355 N N . VAL B 1 104 ? 0.106 -10.203 6.84 1 81.44 104 VAL B N 1
ATOM 2356 C CA . VAL B 1 104 ? 1.271 -10.984 6.438 1 81.44 104 VAL B CA 1
ATOM 2357 C C . VAL B 1 104 ? 2.492 -10.539 7.238 1 81.44 104 VAL B C 1
ATOM 2359 O O . VAL B 1 104 ? 3.213 -11.375 7.797 1 81.44 104 VAL B O 1
ATOM 2362 N N . LEU B 1 105 ? 2.68 -9.266 7.367 1 75.94 105 LEU B N 1
ATOM 2363 C CA . LEU B 1 105 ? 3.82 -8.734 8.102 1 75.94 105 LEU B CA 1
ATOM 2364 C C . LEU B 1 105 ? 3.73 -9.086 9.578 1 75.94 105 LEU B C 1
ATOM 2366 O O . LEU B 1 105 ? 4.734 -9.445 10.203 1 75.94 105 LEU B O 1
ATOM 2370 N N . SER B 1 106 ? 2.551 -8.984 10.117 1 78.81 106 SER B N 1
ATOM 2371 C CA . SER B 1 106 ? 2.369 -9.273 11.539 1 78.81 106 SER B CA 1
ATOM 2372 C C . SER B 1 106 ? 2.531 -10.766 11.82 1 78.81 106 SER B C 1
ATOM 2374 O O . SER B 1 106 ? 2.992 -11.156 12.898 1 78.81 106 SER B O 1
ATOM 2376 N N . THR B 1 107 ? 2.154 -11.57 10.883 1 76.81 107 THR B N 1
ATOM 2377 C CA . THR B 1 107 ? 2.311 -13.008 11.023 1 76.81 107 THR B CA 1
ATOM 2378 C C . THR B 1 107 ? 3.785 -13.398 10.969 1 76.81 107 THR B C 1
ATOM 2380 O O . THR B 1 107 ? 4.254 -14.18 11.805 1 76.81 107 THR B O 1
ATOM 2383 N N . ILE B 1 108 ? 4.496 -12.797 10.055 1 71.38 108 ILE B N 1
ATOM 2384 C CA . ILE B 1 108 ? 5.918 -13.086 9.898 1 71.38 108 ILE B CA 1
ATOM 2385 C C . ILE B 1 108 ? 6.676 -12.594 11.133 1 71.38 108 ILE B C 1
ATOM 2387 O O . ILE B 1 108 ? 7.617 -13.25 11.594 1 71.38 108 ILE B O 1
ATOM 2391 N N . SER B 1 109 ? 6.238 -11.453 11.719 1 71.81 109 SER B N 1
ATOM 2392 C CA . SER B 1 109 ? 6.898 -10.859 12.883 1 71.81 109 SER B CA 1
ATOM 2393 C C . SER B 1 109 ? 6.383 -11.477 14.18 1 71.81 109 SER B C 1
ATOM 2395 O O . SER B 1 109 ? 6.836 -11.109 15.266 1 71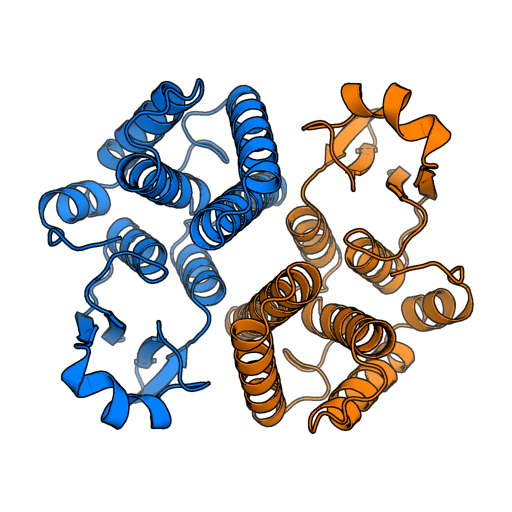.81 109 SER B O 1
ATOM 2397 N N . GLN B 1 110 ? 5.355 -12.281 14.062 1 73.38 110 GLN B N 1
ATOM 2398 C CA . GLN B 1 110 ? 4.777 -13.023 15.18 1 73.38 110 GLN B CA 1
ATOM 2399 C C . GLN B 1 110 ? 4.09 -12.078 16.172 1 73.38 110 GLN B C 1
ATOM 2401 O O . GLN B 1 110 ? 4.172 -12.281 17.375 1 73.38 110 GLN B O 1
ATOM 2406 N N . SER B 1 111 ? 3.596 -11.094 15.664 1 76.38 111 SER B N 1
ATOM 2407 C CA . SER B 1 111 ? 2.736 -10.234 16.469 1 76.38 111 SER B CA 1
ATOM 2408 C C . SER B 1 111 ? 1.308 -10.766 16.516 1 76.38 111 SER B C 1
ATOM 2410 O O . SER B 1 111 ? 0.465 -10.375 15.703 1 76.38 111 SER B O 1
ATOM 2412 N N . LYS B 1 112 ? 1.014 -11.531 17.5 1 75.69 112 LYS B N 1
ATOM 2413 C CA . LYS B 1 112 ? -0.249 -12.258 17.578 1 75.69 112 LYS B CA 1
ATOM 2414 C C . LYS B 1 112 ? -1.432 -11.305 17.656 1 75.69 112 LYS B C 1
ATOM 2416 O O . LYS B 1 112 ? -2.467 -11.531 17.031 1 75.69 112 LYS B O 1
ATOM 2421 N N . SER B 1 113 ? -1.287 -10.266 18.391 1 78.75 113 SER B N 1
ATOM 2422 C CA . SER B 1 113 ? -2.385 -9.32 18.578 1 78.75 113 SER B CA 1
ATOM 2423 C C . SER B 1 113 ? -2.738 -8.633 17.266 1 78.75 113 SER B C 1
ATOM 2425 O O . SER B 1 113 ? -3.91 -8.562 16.891 1 78.75 113 SER B O 1
ATOM 2427 N N . GLU B 1 114 ? -1.774 -8.172 16.562 1 77.56 114 GLU B N 1
ATOM 2428 C CA . GLU B 1 114 ? -1.998 -7.492 15.297 1 77.56 114 GLU B CA 1
ATOM 2429 C C . GLU B 1 114 ? -2.557 -8.453 14.25 1 77.56 114 GLU B C 1
ATOM 2431 O O . GLU B 1 114 ? -3.396 -8.062 13.43 1 77.56 114 GLU B O 1
ATOM 2436 N N . SER B 1 115 ? -2.08 -9.656 14.336 1 80.75 115 SER B N 1
ATOM 2437 C CA . SER B 1 115 ? -2.562 -10.664 13.398 1 80.75 115 SER B CA 1
ATOM 2438 C C . SER B 1 115 ? -4.051 -10.93 13.594 1 80.75 115 SER B C 1
ATOM 2440 O O . SER B 1 115 ? -4.805 -11.016 12.617 1 80.75 115 SER B O 1
ATOM 2442 N N . ARG B 1 116 ? -4.445 -11.016 14.812 1 83.06 116 ARG B N 1
ATOM 2443 C CA . ARG B 1 116 ? -5.844 -11.281 15.117 1 83.06 116 ARG B CA 1
ATOM 2444 C C . ARG B 1 116 ? -6.738 -10.133 14.672 1 83.06 116 ARG B C 1
ATOM 2446 O O . ARG B 1 116 ? -7.801 -10.359 14.086 1 83.06 116 ARG B O 1
ATOM 2453 N N . THR B 1 117 ? -6.301 -8.977 14.914 1 85.06 117 THR B N 1
ATOM 2454 C CA . THR B 1 117 ? -7.066 -7.793 14.539 1 85.06 117 THR B CA 1
ATOM 2455 C C . THR B 1 117 ? -7.219 -7.703 13.023 1 85.06 117 THR B C 1
ATOM 2457 O O . THR B 1 117 ? -8.297 -7.398 12.523 1 85.06 117 THR B O 1
ATOM 2460 N N . SER B 1 118 ? -6.152 -7.969 12.398 1 85.69 118 SER B N 1
ATOM 2461 C CA . SER B 1 118 ? -6.18 -7.918 10.938 1 85.69 118 SER B CA 1
ATOM 2462 C C . SER B 1 118 ? -7.094 -8.992 10.367 1 85.69 118 SER B C 1
ATOM 2464 O O . SER B 1 118 ? -7.832 -8.742 9.406 1 85.69 118 SER B O 1
ATOM 2466 N N . TRP B 1 119 ? -7.086 -10.109 10.961 1 87.56 119 TRP B N 1
ATOM 2467 C CA . TRP B 1 119 ? -7.949 -11.195 10.516 1 87.56 119 TRP B CA 1
ATOM 2468 C C . TRP B 1 119 ? -9.422 -10.836 10.688 1 87.56 119 TRP B C 1
ATOM 2470 O O . TRP B 1 119 ? -10.234 -11.062 9.781 1 87.56 119 TRP B O 1
ATOM 2480 N N . MET B 1 120 ? -9.68 -10.336 11.781 1 89.5 120 MET B N 1
ATOM 2481 C CA . MET B 1 120 ? -11.055 -9.914 12.047 1 89.5 120 MET B CA 1
ATOM 2482 C C . MET B 1 120 ? -11.508 -8.867 11.031 1 89.5 120 MET B C 1
ATOM 2484 O O . MET B 1 120 ? -12.633 -8.922 10.539 1 89.5 120 MET B O 1
ATOM 2488 N N . ALA B 1 121 ? -10.641 -7.977 10.75 1 92.94 121 ALA B N 1
ATOM 2489 C CA . ALA B 1 121 ? -10.961 -6.926 9.789 1 92.94 121 ALA B CA 1
ATOM 2490 C C . ALA B 1 121 ? -11.203 -7.512 8.398 1 92.94 121 ALA B C 1
ATOM 2492 O O . ALA B 1 121 ? -12.125 -7.09 7.695 1 92.94 121 ALA B O 1
ATOM 2493 N N . ILE B 1 122 ? -10.398 -8.461 8.055 1 94 122 ILE B N 1
ATOM 2494 C CA . ILE B 1 122 ? -10.547 -9.109 6.758 1 94 122 ILE B CA 1
ATOM 2495 C C . ILE B 1 122 ? -11.883 -9.852 6.695 1 94 122 ILE B C 1
ATOM 2497 O O . ILE B 1 122 ? -12.594 -9.766 5.691 1 94 122 ILE B O 1
ATOM 2501 N N . GLU B 1 123 ? -12.227 -10.516 7.734 1 93.38 123 GLU B N 1
ATOM 2502 C CA . GLU B 1 123 ? -13.5 -11.227 7.797 1 93.38 123 GLU B CA 1
ATOM 2503 C C . GLU B 1 123 ? -14.68 -10.266 7.641 1 93.38 123 GLU B C 1
ATOM 2505 O O . GLU B 1 123 ? -15.609 -10.531 6.883 1 93.38 123 GLU B O 1
ATOM 2510 N N . MET B 1 124 ? -14.586 -9.18 8.305 1 93.69 124 MET B N 1
ATOM 2511 C CA . MET B 1 124 ? -15.641 -8.18 8.219 1 93.69 124 MET B CA 1
ATOM 2512 C C . MET B 1 124 ? -15.719 -7.586 6.82 1 93.69 124 MET B C 1
ATOM 2514 O O . MET B 1 124 ? -16.812 -7.383 6.285 1 93.69 124 MET B O 1
ATOM 2518 N N . ALA B 1 125 ? -14.586 -7.324 6.238 1 94.56 125 ALA B N 1
ATOM 2519 C CA . ALA B 1 125 ? -14.539 -6.773 4.887 1 94.56 125 ALA B CA 1
ATOM 2520 C C . ALA B 1 125 ? -15.172 -7.73 3.881 1 94.56 125 ALA B C 1
ATOM 2522 O O . ALA B 1 125 ? -15.898 -7.305 2.984 1 94.56 125 ALA B O 1
ATOM 2523 N N . LEU B 1 126 ? -14.914 -8.984 4.059 1 94.88 126 LEU B N 1
ATOM 2524 C CA . LEU B 1 126 ? -15.422 -9.992 3.129 1 94.88 126 LEU B CA 1
ATOM 2525 C C . LEU B 1 126 ? -16.938 -10.141 3.264 1 94.88 126 LEU B C 1
ATOM 2527 O O . LEU B 1 126 ? -17.625 -10.438 2.285 1 94.88 126 LEU B O 1
ATOM 2531 N N . LYS B 1 127 ? -17.406 -9.898 4.43 1 91.25 127 LYS B N 1
ATOM 2532 C CA . LYS B 1 127 ? -18.844 -9.961 4.656 1 91.25 127 LYS B CA 1
ATOM 2533 C C . LYS B 1 127 ? -19.562 -8.812 3.945 1 91.25 127 LYS B C 1
ATOM 2535 O O . LYS B 1 127 ? -20.734 -8.938 3.594 1 91.25 127 LYS B O 1
ATOM 2540 N N . GLU B 1 128 ? -18.828 -7.742 3.707 1 90.69 128 GLU B N 1
ATOM 2541 C CA . GLU B 1 128 ? -19.391 -6.57 3.037 1 90.69 128 GLU B CA 1
ATOM 2542 C C . GLU B 1 128 ? -19.406 -6.758 1.522 1 90.69 128 GLU B C 1
ATOM 2544 O O . GLU B 1 128 ? -20.047 -5.984 0.803 1 90.69 128 GLU B O 1
ATOM 2549 N N . ARG B 1 129 ? -18.781 -7.797 1.092 1 89.81 129 ARG B N 1
ATOM 2550 C CA . ARG B 1 129 ? -18.656 -8.008 -0.348 1 89.81 129 ARG B CA 1
ATOM 2551 C C . ARG B 1 129 ? -20 -8.359 -0.966 1 89.81 129 ARG B C 1
ATOM 2553 O O . ARG B 1 129 ? -20.719 -9.227 -0.455 1 89.81 129 ARG B O 1
ATOM 2560 N N . LYS B 1 130 ? -20.297 -7.684 -2.096 1 88.19 130 LYS B N 1
ATOM 2561 C CA . LYS B 1 130 ? -21.609 -7.891 -2.717 1 88.19 130 LYS B CA 1
ATOM 2562 C C . LYS B 1 130 ? -21.453 -8.422 -4.141 1 88.19 130 LYS B C 1
ATOM 2564 O O . LYS B 1 130 ? -22.453 -8.773 -4.781 1 88.19 130 LYS B O 1
ATOM 2569 N N . ASN B 1 131 ? -20.328 -8.492 -4.656 1 93.19 131 ASN B N 1
ATOM 2570 C CA . ASN B 1 131 ? -20.078 -8.875 -6.043 1 93.19 131 ASN B CA 1
ATOM 2571 C C . ASN B 1 131 ? -19.281 -10.172 -6.133 1 93.19 131 ASN B C 1
ATOM 2573 O O . ASN B 1 131 ? -18.938 -10.773 -5.109 1 93.19 131 ASN B O 1
ATOM 2577 N N . THR B 1 132 ? -19.125 -10.648 -7.324 1 95.88 132 THR B N 1
ATOM 2578 C CA . THR B 1 132 ? -18.391 -11.891 -7.586 1 95.88 132 THR B CA 1
ATOM 2579 C C . THR B 1 132 ? -16.969 -11.797 -7.059 1 95.88 132 THR B C 1
ATOM 2581 O O . THR B 1 132 ? -16.453 -12.766 -6.484 1 95.88 132 THR B O 1
ATOM 2584 N N . PHE B 1 133 ? -16.422 -10.664 -7.312 1 98 133 PHE B N 1
ATOM 2585 C C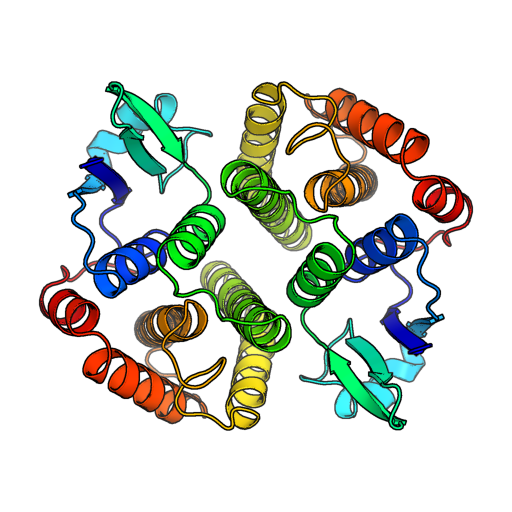A . PHE B 1 133 ? -15.062 -10.438 -6.844 1 98 133 PHE B CA 1
ATOM 2586 C C . PHE B 1 133 ? -15.039 -9.352 -5.777 1 98 133 PHE B C 1
ATOM 2588 O O . PHE B 1 133 ? -16.062 -8.766 -5.449 1 98 133 PHE B O 1
ATOM 2595 N N . ILE B 1 134 ? -13.906 -9.094 -5.195 1 97.56 134 ILE B N 1
ATOM 2596 C CA . ILE B 1 134 ? -13.773 -8.234 -4.023 1 97.56 134 ILE B CA 1
ATOM 2597 C C . ILE B 1 134 ? -14.172 -6.805 -4.387 1 97.56 134 ILE B C 1
ATOM 2599 O O . ILE B 1 134 ? -14.914 -6.152 -3.646 1 97.56 134 ILE B O 1
ATOM 2603 N N . ALA B 1 135 ? -13.68 -6.297 -5.531 1 96.56 135 ALA B N 1
ATOM 2604 C CA . ALA B 1 135 ? -13.906 -4.895 -5.867 1 96.56 135 ALA B CA 1
ATOM 2605 C C . ALA B 1 135 ? -15.086 -4.746 -6.824 1 96.56 135 ALA B C 1
ATOM 2607 O O . ALA B 1 135 ? -15.578 -3.637 -7.043 1 96.56 135 ALA B O 1
ATOM 2608 N N . GLY B 1 136 ? -15.555 -5.84 -7.398 1 95.5 136 GLY B N 1
ATOM 2609 C CA . GLY B 1 136 ? -16.641 -5.746 -8.359 1 95.5 136 GLY B CA 1
ATOM 2610 C C . GLY B 1 136 ? -16.812 -7 -9.188 1 95.5 136 GLY B C 1
ATOM 2611 O O . GLY B 1 136 ? -16.766 -8.117 -8.664 1 95.5 136 GLY B O 1
ATOM 2612 N N . SER B 1 137 ? -17.078 -6.75 -10.469 1 95.75 137 SER B N 1
ATOM 2613 C CA . SER B 1 137 ? -17.453 -7.871 -11.336 1 95.75 137 SER B CA 1
ATOM 2614 C C . SER B 1 137 ? -16.234 -8.422 -12.07 1 95.75 137 SER B C 1
ATOM 2616 O O . SER B 1 137 ? -16.328 -9.438 -12.758 1 95.75 137 SER B O 1
ATOM 2618 N N . GLN B 1 138 ? -15.141 -7.801 -11.953 1 97.12 138 GLN B N 1
ATOM 2619 C CA . GLN B 1 138 ? -13.938 -8.242 -12.641 1 97.12 138 GLN B CA 1
ATOM 2620 C C . GLN B 1 138 ? -12.836 -8.602 -11.648 1 97.12 138 GLN B C 1
ATOM 2622 O O . GLN B 1 138 ? -12.812 -8.094 -10.523 1 97.12 138 GLN B O 1
ATOM 2627 N N . VAL B 1 139 ? -11.961 -9.453 -12.125 1 98.56 139 VAL B N 1
ATOM 2628 C CA . VAL B 1 139 ? -10.805 -9.805 -11.312 1 98.56 139 VAL B CA 1
ATOM 2629 C C . VAL B 1 139 ? -9.883 -8.586 -11.172 1 98.56 139 VAL B C 1
ATOM 2631 O O . VAL B 1 139 ? -9.586 -7.914 -12.164 1 98.56 139 VAL B O 1
ATOM 2634 N N . THR B 1 140 ? -9.5 -8.305 -10 1 98.5 140 THR B N 1
ATOM 2635 C CA . THR B 1 140 ? -8.555 -7.223 -9.75 1 98.5 140 THR B CA 1
ATOM 2636 C C . THR B 1 140 ? -7.418 -7.695 -8.852 1 98.5 140 THR B C 1
ATOM 2638 O O . THR B 1 140 ? -7.402 -8.844 -8.414 1 98.5 140 THR B O 1
ATOM 2641 N N . LEU B 1 141 ? -6.5 -6.844 -8.594 1 98.56 141 LEU B N 1
ATOM 2642 C CA . LEU B 1 141 ? -5.359 -7.074 -7.711 1 98.56 141 LEU B CA 1
ATOM 2643 C C . LEU B 1 141 ? -5.82 -7.582 -6.348 1 98.56 141 LEU B C 1
ATOM 2645 O O . LEU B 1 141 ? -5.137 -8.391 -5.719 1 98.56 141 LEU B O 1
ATOM 2649 N N . ALA B 1 142 ? -6.957 -7.129 -5.871 1 98.25 142 ALA B N 1
ATOM 2650 C CA . ALA B 1 142 ? -7.48 -7.52 -4.566 1 98.25 142 ALA B CA 1
ATOM 2651 C C . ALA B 1 142 ? -7.777 -9.016 -4.516 1 98.25 142 ALA B C 1
ATOM 2653 O O . ALA B 1 142 ? -7.539 -9.672 -3.498 1 98.25 142 ALA B O 1
ATOM 2654 N N . ASP B 1 143 ? -8.281 -9.531 -5.559 1 98.56 143 ASP B N 1
ATOM 2655 C CA . ASP B 1 143 ? -8.602 -10.953 -5.602 1 98.56 143 ASP B CA 1
ATOM 2656 C C . ASP B 1 143 ? -7.324 -11.797 -5.633 1 98.56 143 ASP B C 1
ATOM 2658 O O . ASP B 1 143 ? -7.289 -12.898 -5.074 1 98.56 143 ASP B O 1
ATOM 2662 N N . LEU B 1 144 ? -6.367 -11.297 -6.344 1 98.5 144 LEU B N 1
ATOM 2663 C CA . LEU B 1 144 ? -5.082 -11.992 -6.379 1 98.5 144 LEU B CA 1
ATOM 2664 C C . LEU B 1 144 ? -4.422 -11.977 -5.004 1 98.5 144 LEU B C 1
ATOM 2666 O O . LEU B 1 144 ? -3.771 -12.953 -4.613 1 98.5 144 LEU B O 1
ATOM 2670 N N . GLN B 1 145 ? -4.574 -10.891 -4.332 1 97 145 GLN B N 1
ATOM 2671 C CA . GLN B 1 145 ? -4.082 -10.812 -2.959 1 97 145 GLN B CA 1
ATOM 2672 C C . GLN B 1 145 ? -4.777 -11.836 -2.066 1 97 145 GLN B C 1
ATOM 2674 O O . GLN B 1 145 ? -4.18 -12.344 -1.117 1 97 145 GLN B O 1
ATOM 2679 N N . ALA B 1 146 ? -6.055 -12.109 -2.33 1 96.12 146 ALA B N 1
ATOM 2680 C CA . ALA B 1 146 ? -6.785 -13.133 -1.583 1 96.12 146 ALA B CA 1
ATOM 2681 C C . ALA B 1 146 ? -6.133 -14.5 -1.744 1 96.12 146 ALA B C 1
ATOM 2683 O O . ALA B 1 146 ? -6.121 -15.305 -0.808 1 96.12 146 ALA B O 1
ATOM 2684 N N . ILE B 1 147 ? -5.637 -14.766 -2.889 1 96.31 147 ILE B N 1
ATOM 2685 C CA . ILE B 1 147 ? -4.938 -16.031 -3.127 1 96.31 147 ILE B CA 1
ATOM 2686 C C . ILE B 1 147 ? -3.666 -16.078 -2.283 1 96.31 147 ILE B C 1
ATOM 2688 O O . ILE B 1 147 ? -3.373 -17.094 -1.656 1 96.31 147 ILE B O 1
ATOM 2692 N N . VAL B 1 148 ? -2.924 -14.992 -2.248 1 93.88 148 VAL B N 1
ATOM 2693 C CA . VAL B 1 148 ? -1.735 -14.898 -1.407 1 93.88 148 VAL B CA 1
ATOM 2694 C C . VAL B 1 148 ? -2.113 -15.141 0.052 1 93.88 148 VAL B C 1
ATOM 2696 O O . VAL B 1 148 ? -1.399 -15.836 0.78 1 93.88 148 VAL B O 1
ATOM 2699 N N . LEU B 1 149 ? -3.209 -14.547 0.463 1 92.56 149 LEU B N 1
ATOM 2700 C CA . LEU B 1 149 ? -3.691 -14.695 1.83 1 92.56 149 LEU B CA 1
ATOM 2701 C C . LEU B 1 149 ? -3.977 -16.156 2.145 1 92.56 149 LEU B C 1
ATOM 2703 O O . LEU B 1 149 ? -3.59 -16.656 3.203 1 92.56 149 LEU B O 1
ATOM 2707 N N . LEU B 1 150 ? -4.641 -16.828 1.26 1 92.25 150 LEU B N 1
ATOM 2708 C CA . LEU B 1 150 ? -4.938 -18.25 1.438 1 92.25 150 LEU B CA 1
ATOM 2709 C C . LEU B 1 150 ? -3.656 -19.062 1.596 1 92.25 150 LEU B C 1
ATOM 2711 O O . LEU B 1 150 ? -3.561 -19.906 2.48 1 92.25 150 LEU B O 1
ATOM 2715 N N . ASP B 1 151 ? -2.719 -18.781 0.756 1 89.69 151 ASP B N 1
ATOM 2716 C CA . ASP B 1 151 ? -1.43 -19.469 0.842 1 89.69 151 ASP B CA 1
ATOM 2717 C C . ASP B 1 151 ? -0.764 -19.203 2.191 1 89.69 151 ASP B C 1
ATOM 2719 O O . ASP B 1 151 ? -0.17 -20.109 2.777 1 89.69 151 ASP B O 1
ATOM 2723 N N . THR B 1 152 ? -0.834 -17.984 2.609 1 85.88 152 THR B N 1
ATOM 2724 C CA . THR B 1 152 ? -0.257 -17.594 3.891 1 85.88 152 THR B CA 1
ATOM 2725 C C . THR B 1 152 ? -0.927 -18.344 5.039 1 85.88 152 THR B C 1
ATOM 2727 O O . THR B 1 152 ? -0.251 -18.828 5.949 1 85.88 152 THR B O 1
ATOM 2730 N N . MET B 1 153 ? -2.191 -18.438 4.973 1 85.06 153 MET B N 1
ATOM 2731 C CA . MET B 1 153 ? -2.955 -19.172 5.98 1 85.06 153 MET B CA 1
ATOM 2732 C C . MET B 1 153 ? -2.543 -20.641 6.016 1 85.06 153 MET B C 1
ATOM 2734 O O . MET B 1 153 ? -2.316 -21.203 7.094 1 85.06 153 MET B O 1
ATOM 2738 N N . ASP B 1 154 ? -2.451 -21.172 4.934 1 85.94 154 ASP B N 1
ATOM 2739 C CA . ASP B 1 154 ? -2.127 -22.594 4.832 1 85.94 154 ASP B CA 1
ATOM 2740 C C . ASP B 1 154 ? -0.733 -22.875 5.383 1 85.94 154 ASP B C 1
ATOM 2742 O O . ASP B 1 154 ? -0.512 -23.906 6.016 1 85.94 154 ASP B O 1
ATOM 2746 N N . LYS B 1 155 ? 0.132 -21.969 5.223 1 84.06 155 LYS B N 1
ATOM 2747 C CA . LYS B 1 155 ? 1.517 -22.188 5.633 1 84.06 155 LYS B CA 1
ATOM 2748 C C . LYS B 1 155 ? 1.709 -21.875 7.113 1 84.06 155 LYS B C 1
ATOM 2750 O O . LYS B 1 155 ? 2.35 -22.641 7.836 1 84.06 155 LYS B O 1
ATOM 2755 N N . PHE B 1 156 ? 1.153 -20.812 7.566 1 81.31 156 PHE B N 1
ATOM 2756 C CA . PHE B 1 156 ? 1.519 -20.297 8.883 1 81.31 156 PHE B CA 1
ATOM 2757 C C . PHE B 1 156 ? 0.444 -20.641 9.906 1 81.31 156 PHE B C 1
ATOM 2759 O O . PHE B 1 156 ? 0.703 -20.641 11.117 1 81.31 156 PHE B O 1
ATOM 2766 N N . LEU B 1 157 ? -0.661 -20.891 9.367 1 78.69 157 LEU B N 1
ATOM 2767 C CA . LEU B 1 157 ? -1.759 -21.141 10.297 1 78.69 157 LEU B CA 1
ATOM 2768 C C . LEU B 1 157 ? -2.523 -22.406 9.898 1 78.69 157 LEU B C 1
ATOM 2770 O O . LEU B 1 157 ? -3.752 -22.375 9.789 1 78.69 157 LEU B O 1
ATOM 2774 N N . PRO B 1 158 ? -1.848 -23.484 9.781 1 74.25 158 PRO B N 1
ATOM 2775 C CA . PRO B 1 158 ? -2.482 -24.688 9.234 1 74.25 158 PRO B CA 1
ATOM 2776 C C . PRO B 1 158 ? -3.607 -25.219 10.117 1 74.25 158 PRO B C 1
ATOM 2778 O O . PRO B 1 158 ? -4.543 -25.859 9.617 1 74.25 158 PRO B O 1
ATOM 2781 N N . ASN B 1 159 ? -3.572 -24.906 11.273 1 75.94 159 ASN B N 1
ATOM 2782 C CA . ASN B 1 159 ? -4.559 -25.5 12.172 1 75.94 159 ASN B CA 1
ATOM 2783 C C . ASN B 1 159 ? -5.578 -24.453 12.633 1 75.94 159 ASN B C 1
ATOM 2785 O O . ASN B 1 159 ? -6.348 -24.719 13.562 1 75.94 159 ASN B O 1
ATOM 2789 N N . THR B 1 160 ? -5.48 -23.406 12.039 1 74.44 160 THR B N 1
ATOM 2790 C CA . THR B 1 160 ? -6.402 -22.359 12.477 1 74.44 160 THR B CA 1
ATOM 2791 C C . THR B 1 160 ? -7.598 -22.266 11.531 1 74.44 160 THR B C 1
ATOM 2793 O O . THR B 1 160 ? -7.426 -22.234 10.312 1 74.44 160 THR B O 1
ATOM 2796 N N . ARG B 1 161 ? -8.75 -22.578 12.133 1 72.69 161 ARG B N 1
ATOM 2797 C CA . ARG B 1 161 ? -9.977 -22.406 11.359 1 72.69 161 ARG B CA 1
ATOM 2798 C C . ARG B 1 161 ? -10.438 -20.953 11.383 1 72.69 161 ARG B C 1
ATOM 2800 O O . ARG B 1 161 ? -10.734 -20.406 12.453 1 72.69 161 ARG B O 1
ATOM 2807 N N . TYR B 1 162 ? -10.328 -20.375 10.211 1 78.69 162 TYR B N 1
ATOM 2808 C CA . TYR B 1 162 ? -10.828 -19.016 10.117 1 78.69 162 TYR B CA 1
ATOM 2809 C C . TYR B 1 162 ? -12.188 -18.969 9.43 1 78.69 162 TYR B C 1
ATOM 2811 O O . TYR B 1 162 ? -12.453 -19.75 8.516 1 78.69 162 TYR B O 1
ATOM 2819 N N . GLU B 1 163 ? -13.023 -18.125 9.898 1 82.81 163 GLU B N 1
ATOM 2820 C CA . GLU B 1 163 ? -14.383 -18 9.391 1 82.81 163 GLU B CA 1
ATOM 2821 C C . GLU B 1 163 ? -14.391 -17.562 7.926 1 82.81 163 GLU B C 1
ATOM 2823 O O . GLU B 1 163 ? -15.312 -17.875 7.18 1 82.81 163 GLU B O 1
ATOM 2828 N N . CYS B 1 164 ? -13.352 -17 7.539 1 87.06 164 CYS B N 1
ATOM 2829 C CA . CYS B 1 164 ? -13.352 -16.391 6.215 1 87.06 164 CYS B CA 1
ATOM 2830 C C . CYS B 1 164 ? -12.75 -17.328 5.176 1 87.06 164 CYS B C 1
ATOM 2832 O O . CYS B 1 164 ? -12.727 -17 3.986 1 87.06 164 CYS B O 1
ATOM 2834 N N . ARG B 1 165 ? -12.305 -18.469 5.504 1 89 165 ARG B N 1
ATOM 2835 C CA . ARG B 1 165 ? -11.602 -19.344 4.578 1 89 165 ARG B CA 1
ATOM 2836 C C . ARG B 1 165 ? -12.492 -19.734 3.404 1 89 165 ARG B C 1
ATOM 2838 O O . ARG B 1 165 ? -12.062 -19.703 2.25 1 89 165 ARG B O 1
ATOM 2845 N N . ASP B 1 166 ? -13.68 -20.109 3.719 1 91 166 ASP B N 1
ATOM 2846 C CA . ASP B 1 166 ? -14.594 -20.531 2.666 1 91 166 ASP B CA 1
ATOM 2847 C C . ASP B 1 166 ? -14.812 -19.422 1.642 1 91 166 ASP B C 1
ATOM 2849 O O . ASP B 1 166 ? -14.867 -19.688 0.438 1 91 166 ASP B O 1
ATOM 2853 N N . GLU B 1 167 ? -14.992 -18.266 2.145 1 94 167 GLU B N 1
ATOM 2854 C CA . GLU B 1 167 ? -15.203 -17.141 1.247 1 94 167 GLU B CA 1
ATOM 2855 C C . GLU B 1 167 ? -13.969 -16.875 0.388 1 94 167 GLU B C 1
ATOM 2857 O O . GLU B 1 167 ? -14.086 -16.562 -0.8 1 94 167 GLU B O 1
ATOM 2862 N N . LEU B 1 168 ? -12.844 -16.984 0.96 1 95.38 168 LEU B N 1
ATOM 2863 C CA . LEU B 1 168 ? -11.594 -16.797 0.23 1 95.38 168 LEU B CA 1
ATOM 2864 C C . LEU B 1 168 ? -11.422 -17.859 -0.835 1 95.38 168 LEU B C 1
ATOM 2866 O O . LEU B 1 168 ? -10.969 -17.578 -1.946 1 95.38 168 LEU B O 1
ATOM 2870 N N . GLU B 1 169 ? -11.789 -19.078 -0.494 1 95.44 169 GLU B N 1
ATOM 2871 C CA . GLU B 1 169 ? -11.719 -20.188 -1.455 1 95.44 169 GLU B CA 1
ATOM 2872 C C . GLU B 1 169 ? -12.664 -19.953 -2.627 1 95.44 169 GLU B C 1
ATOM 2874 O O . GLU B 1 169 ? -12.328 -20.234 -3.775 1 95.44 169 GLU B O 1
ATOM 2879 N N . LYS B 1 170 ? -13.781 -19.469 -2.289 1 96.69 170 LYS B N 1
ATOM 2880 C CA . LYS B 1 170 ? -14.742 -19.141 -3.34 1 96.69 170 LYS B CA 1
ATOM 2881 C C . LYS B 1 170 ? -14.18 -18.078 -4.281 1 96.69 170 LYS B C 1
ATOM 2883 O O . LYS B 1 170 ? -14.336 -18.188 -5.5 1 96.69 170 LYS B O 1
ATOM 2888 N N . ILE B 1 171 ? -13.586 -17.047 -3.75 1 97.75 171 ILE B N 1
ATOM 2889 C CA . ILE B 1 171 ? -12.961 -16 -4.555 1 97.75 171 ILE B CA 1
ATOM 2890 C C . ILE B 1 171 ? -11.875 -16.609 -5.438 1 97.75 171 ILE B C 1
ATOM 2892 O O . ILE B 1 171 ? -11.82 -16.328 -6.637 1 97.75 171 ILE B O 1
ATOM 2896 N N . LYS B 1 172 ? -11.055 -17.438 -4.855 1 97.88 172 LYS B N 1
ATOM 2897 C CA . LYS B 1 172 ? -9.992 -18.109 -5.602 1 97.88 172 LYS B CA 1
ATOM 2898 C C . LYS B 1 172 ? -10.555 -18.922 -6.758 1 97.88 172 LYS B C 1
ATOM 2900 O O . LYS B 1 172 ? -10.062 -18.844 -7.887 1 97.88 172 LYS B O 1
ATOM 2905 N N . ASP B 1 173 ? -11.562 -19.656 -6.492 1 98.06 173 ASP B N 1
ATOM 2906 C CA . ASP B 1 173 ? -12.195 -20.469 -7.527 1 98.06 173 ASP B CA 1
ATOM 2907 C C . ASP B 1 173 ? -12.727 -19.594 -8.664 1 98.06 173 ASP B C 1
ATOM 2909 O O . ASP B 1 173 ? -12.586 -19.938 -9.836 1 98.06 173 ASP B O 1
ATOM 2913 N N . ASN B 1 174 ? -13.383 -18.547 -8.312 1 98.31 174 ASN B N 1
ATOM 2914 C CA . ASN B 1 174 ? -13.891 -17.625 -9.32 1 98.31 174 ASN B CA 1
ATOM 2915 C C . ASN B 1 174 ? -12.766 -17.016 -10.148 1 98.31 174 ASN B C 1
ATOM 2917 O O . ASN B 1 174 ? -12.914 -16.828 -11.359 1 98.31 174 ASN B O 1
ATOM 2921 N N . VAL B 1 175 ? -11.633 -16.688 -9.492 1 98.69 175 VAL B N 1
ATOM 2922 C CA . VAL B 1 175 ? -10.484 -16.125 -10.188 1 98.69 175 VAL B CA 1
ATOM 2923 C C . VAL B 1 175 ? -9.938 -17.141 -11.188 1 98.69 175 VAL B C 1
ATOM 2925 O O . VAL B 1 175 ? -9.648 -16.797 -12.336 1 98.69 175 VAL B O 1
ATOM 2928 N N . ILE B 1 176 ? -9.844 -18.375 -10.789 1 98.19 176 IL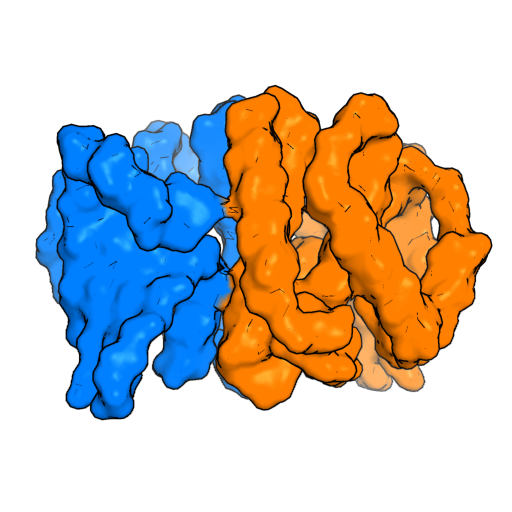E B N 1
ATOM 2929 C CA . ILE B 1 176 ? -9.32 -19.438 -11.625 1 98.19 176 ILE B CA 1
ATOM 2930 C C . ILE B 1 176 ? -10.211 -19.625 -12.852 1 98.19 176 ILE B C 1
ATOM 2932 O O . ILE B 1 176 ? -9.719 -19.828 -13.961 1 98.19 176 ILE B O 1
ATOM 2936 N N . LYS B 1 177 ? -11.469 -19.516 -12.672 1 97.88 177 LYS B N 1
ATOM 2937 C CA . LYS B 1 177 ? -12.422 -19.656 -13.773 1 97.88 177 LYS B CA 1
ATOM 2938 C C . LYS B 1 177 ? -12.32 -18.484 -14.734 1 97.88 177 LYS B C 1
ATOM 2940 O O . LYS B 1 177 ? -12.445 -18.656 -15.945 1 97.88 177 LYS B O 1
ATOM 2945 N N . ALA B 1 178 ? -12.094 -17.344 -14.242 1 98.12 178 ALA B N 1
ATOM 2946 C CA . ALA B 1 178 ? -12.125 -16.125 -15.039 1 98.12 178 ALA B CA 1
ATOM 2947 C C . ALA B 1 178 ? -10.781 -15.875 -15.719 1 98.12 178 ALA B C 1
ATOM 2949 O O . ALA B 1 178 ? -10.719 -15.219 -16.766 1 98.12 178 ALA B O 1
ATOM 2950 N N . LYS B 1 179 ? -9.734 -16.281 -15.086 1 98.31 179 LYS B N 1
ATOM 2951 C CA . LYS B 1 179 ? -8.375 -16.047 -15.578 1 98.31 179 LYS B CA 1
ATOM 2952 C C . LYS B 1 179 ? -7.609 -17.359 -15.742 1 98.31 179 LYS B C 1
ATOM 2954 O O . LYS B 1 179 ? -6.926 -17.797 -14.812 1 98.31 179 LYS B O 1
ATOM 2959 N N . LEU B 1 180 ? -7.555 -17.812 -16.938 1 97.31 180 LEU B N 1
ATOM 2960 C CA . LEU B 1 180 ? -6.969 -19.125 -17.203 1 97.31 180 LEU B CA 1
ATOM 2961 C C . LEU B 1 180 ? -5.469 -19.125 -16.922 1 97.31 180 LEU B C 1
ATOM 2963 O O . LEU B 1 180 ? -4.902 -20.156 -16.547 1 97.31 180 LEU B O 1
ATOM 2967 N N . GLY B 1 181 ? -4.844 -17.984 -17.109 1 98 181 GLY B N 1
ATOM 2968 C CA . GLY B 1 181 ? -3.434 -17.875 -16.766 1 98 181 GLY B CA 1
ATOM 2969 C C . GLY B 1 181 ? -3.141 -18.188 -15.312 1 98 181 GLY B C 1
ATOM 2970 O O . GLY B 1 181 ? -2.09 -18.75 -14.984 1 98 181 GLY B O 1
ATOM 2971 N N . ILE B 1 182 ? -4.059 -17.797 -14.445 1 98.44 182 ILE B N 1
ATOM 2972 C CA . ILE B 1 182 ? -3.906 -18.078 -13.023 1 98.44 182 ILE B CA 1
ATOM 2973 C C . ILE B 1 182 ? -4.051 -19.578 -12.781 1 98.44 182 ILE B C 1
ATOM 2975 O O . ILE B 1 182 ? -3.291 -20.172 -12.008 1 98.44 182 ILE B O 1
ATOM 2979 N N . ALA B 1 183 ? -5.016 -20.172 -13.398 1 97.5 183 ALA B N 1
ATOM 2980 C CA . ALA B 1 183 ? -5.227 -21.609 -13.266 1 97.5 183 ALA B CA 1
ATOM 2981 C C . ALA B 1 183 ? -3.977 -22.391 -13.664 1 97.5 183 ALA B C 1
ATOM 2983 O O . ALA B 1 183 ? -3.529 -23.281 -12.938 1 97.5 183 ALA B O 1
ATOM 2984 N N . ARG B 1 184 ? -3.494 -22.062 -14.797 1 97.56 184 ARG B N 1
ATOM 2985 C CA . ARG B 1 184 ? -2.299 -22.734 -15.312 1 97.56 184 ARG B CA 1
ATOM 2986 C C . ARG B 1 184 ? -1.117 -22.531 -14.367 1 97.56 184 ARG B C 1
ATOM 2988 O O . ARG B 1 184 ? -0.38 -23.469 -14.078 1 97.56 184 ARG B O 1
ATOM 2995 N N . TYR B 1 185 ? -0.968 -21.312 -13.906 1 97.81 185 TYR B N 1
ATOM 2996 C CA . TYR B 1 185 ? 0.151 -20.984 -13.023 1 97.81 185 TYR B CA 1
ATOM 2997 C C . TYR B 1 185 ? 0.062 -21.766 -11.719 1 97.81 185 TYR B C 1
ATOM 2999 O O . TYR B 1 185 ? 1.042 -22.375 -11.289 1 97.81 185 TYR B O 1
ATOM 3007 N N . LEU B 1 186 ? -1.113 -21.75 -11.062 1 96.81 186 LEU B N 1
ATOM 3008 C CA . LEU B 1 186 ? -1.275 -22.391 -9.766 1 96.81 186 LEU B CA 1
ATOM 3009 C C . LEU B 1 186 ? -1.065 -23.891 -9.867 1 96.81 186 LEU B C 1
ATOM 3011 O O . LEU B 1 186 ? -0.584 -24.531 -8.922 1 96.81 186 LEU B O 1
ATOM 3015 N N . ARG B 1 187 ? -1.312 -24.422 -10.984 1 95.38 187 ARG B N 1
ATOM 3016 C CA . ARG B 1 187 ? -1.132 -25.844 -11.203 1 95.38 187 ARG B CA 1
ATOM 3017 C C . ARG B 1 187 ? 0.338 -26.188 -11.43 1 95.38 187 ARG B C 1
ATOM 3019 O O . ARG B 1 187 ? 0.794 -27.266 -11.062 1 95.38 187 ARG B O 1
ATOM 3026 N N . SER B 1 188 ? 1.046 -25.25 -12 1 94.62 188 SER B N 1
ATOM 3027 C CA . SER B 1 188 ? 2.387 -25.578 -12.469 1 94.62 188 SER B CA 1
ATOM 3028 C C . SER B 1 188 ? 3.455 -24.953 -11.578 1 94.62 188 SER B C 1
ATOM 3030 O O . SER B 1 188 ? 4.637 -25.297 -11.688 1 94.62 188 SER B O 1
ATOM 3032 N N . ARG B 1 189 ? 3.066 -24 -10.664 1 92.5 189 ARG B N 1
ATOM 3033 C CA . ARG B 1 189 ? 4.105 -23.297 -9.922 1 92.5 189 ARG B CA 1
ATOM 3034 C C . ARG B 1 189 ? 4.855 -24.25 -9 1 92.5 189 ARG B C 1
ATOM 3036 O O . ARG B 1 189 ? 4.273 -25.188 -8.461 1 92.5 189 ARG B O 1
ATOM 3043 N N . PRO B 1 190 ? 6.129 -24.031 -8.906 1 90.31 190 PRO B N 1
ATOM 3044 C CA . PRO B 1 190 ? 6.938 -24.906 -8.055 1 90.31 190 PRO B CA 1
ATOM 3045 C C . PRO B 1 190 ? 6.469 -24.922 -6.602 1 90.31 190 PRO B C 1
ATOM 3047 O O . PRO B 1 190 ? 5.965 -23.906 -6.102 1 90.31 190 PRO B O 1
ATOM 3050 N N . VAL B 1 191 ? 6.621 -26.047 -6.008 1 87.06 191 VAL B N 1
ATOM 3051 C CA . VAL B 1 191 ? 6.375 -26.156 -4.574 1 87.06 191 VAL B CA 1
ATOM 3052 C C . VAL B 1 191 ? 7.559 -25.578 -3.803 1 87.06 191 VAL B C 1
ATOM 3054 O O . VAL B 1 191 ? 8.68 -26.078 -3.912 1 87.06 191 VAL B O 1
ATOM 3057 N N . THR B 1 192 ? 7.367 -24.484 -3.262 1 87.31 192 THR B N 1
ATOM 3058 C CA . THR B 1 192 ? 8.43 -23.797 -2.529 1 87.31 192 THR B CA 1
ATOM 3059 C C . THR B 1 192 ? 7.996 -23.516 -1.094 1 87.31 192 THR B C 1
ATOM 3061 O O . THR B 1 192 ? 6.836 -23.719 -0.736 1 87.31 192 THR B O 1
ATOM 3064 N N . ASP B 1 193 ? 9.039 -23.203 -0.261 1 76.75 193 ASP B N 1
ATOM 3065 C CA . ASP B 1 193 ? 8.695 -22.656 1.048 1 76.75 193 ASP B CA 1
ATOM 3066 C C . ASP B 1 193 ? 8.062 -21.281 0.916 1 76.75 193 ASP B C 1
ATOM 3068 O O . ASP B 1 193 ? 8.164 -20.641 -0.133 1 76.75 193 ASP B O 1
ATOM 3072 N N . PHE B 1 194 ? 7.152 -20.984 1.966 1 70.81 194 PHE B N 1
ATOM 3073 C CA . PHE B 1 194 ? 6.527 -19.656 1.958 1 70.81 194 PHE B CA 1
ATOM 3074 C C . PHE B 1 194 ? 7.531 -18.594 2.355 1 70.81 194 PHE B C 1
ATOM 3076 O O . PHE B 1 194 ? 8.312 -18.766 3.295 1 70.81 194 PHE B O 1
#

Radius of gyration: 20.51 Å; Cα contacts (8 Å, |Δi|>4): 590; chains: 2; bounding box: 55×53×55 Å

Solvent-accessible surface area (backbone atoms only — not comparable to full-atom values): 20739 Å² total; per-residue (Å²): 124,62,50,35,38,39,37,26,55,70,40,42,63,70,44,36,59,41,52,48,49,36,27,51,61,65,50,79,63,44,80,42,61,46,48,82,84,50,38,75,77,46,31,84,76,32,72,69,55,46,74,34,30,43,36,36,32,43,90,88,64,50,72,45,78,42,53,47,44,67,22,47,34,51,47,50,21,55,73,66,68,18,49,60,91,47,70,70,26,34,33,45,28,35,32,45,48,50,42,50,51,52,26,53,53,21,54,74,70,62,37,64,69,56,26,51,53,30,49,53,32,49,42,52,54,58,68,67,46,85,46,80,27,72,52,29,88,52,74,30,55,36,46,53,50,41,46,51,48,50,54,49,38,56,70,77,36,69,84,57,88,57,91,44,51,66,59,45,50,50,42,43,52,54,45,33,72,74,23,59,39,40,42,54,42,72,72,65,54,78,91,54,58,114,124,63,50,36,38,40,38,28,55,70,40,42,62,68,42,36,59,41,52,48,51,36,26,52,62,65,50,78,63,43,80,42,60,45,47,81,87,51,40,77,76,46,32,83,75,31,72,71,54,48,74,33,30,41,34,35,31,44,90,88,63,50,72,45,78,43,54,48,45,67,22,48,33,50,46,51,21,55,74,63,68,19,50,61,92,47,71,70,25,34,33,46,27,35,32,44,48,51,44,50,51,52,26,52,52,22,54,76,70,62,36,62,69,58,26,52,52,29,48,52,30,49,42,52,54,57,69,67,46,83,49,82,27,73,51,30,88,52,76,29,56,36,44,53,47,42,46,54,48,52,53,48,39,56,70,78,36,68,84,59,86,56,90,46,50,64,58,45,50,50,42,42,52,52,45,35,71,74,23,58,38,40,41,54,42,71,72,63,54,78,92,54,57,111

pLDDT: mean 92.35, std 7.45, range [58.16, 98.69]

Sequence (388 aa):
MPTSNLLYFNVRGRGELIRLVLNAAEKDFEDVRVSNAEWPSLKPQMPFNQLPVLEVTKSNGEKVMLTESLAIARLLARTFGLYGDDAAEVYLIERMNSLVSVLVLSTISQSKSESRTSWMAIEMALKERKNTFIAGSQVTLADLQAIVLLDTMDKFLPNTRYECRDELEKIKDNVIKAKLGIARYLRSRPVTDFMPTSNLLYFNVRGRGELIRLVLNAAEKDFEDVRVSNAEWPSLKPQMPFNQLPVLEVTKSNGEKVMLTESLAIARLLARTFGLYGDDAAEVYLIERMNSLVSVLVLSTISQSKSESRTSWMAIEMALKERKNTFIAGSQVTLADLQAIVLLDTMDKFLPNTRYECRDELEKIKDNVIKAKLGIARYLRSRPVTDF

Secondary structure (DSSP, 8-state):
--EEEEEEESBSGGGHHHHHHHHHTT---EEEEE-TTTHHHHGGGSGGG-S-EEEEE-TTS-EEEEE-HHHHHHHHHHHTT-S-SSHHHHHHHHHHHHHHHHHHHHHHTT-HHHHHHHHHHHHHHHHT--SSSSSSSS--HHHHHHHHHHHHHHHH-TT---TTHHHHHHHHHHHHHH-HHHHHHHHHS---B-/--EEEEEEESBSGGGHHHHHHHHHTT---EEEEE-TTTHHHHGGGSGGG-S-EEEEE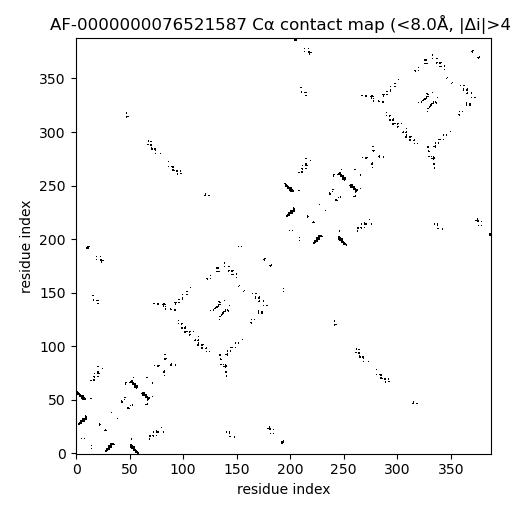-TTS-EEEEE-HHHHHHHHHHHTT-S-SSHHHHHHHHHHHHHHHHHHHHHHTT-HHHHHHHHHHHHHHHHT--SSSSSSSS--HHHHHHHHHHHHHHHH-TT---TTHHHHHHHHHHHHHH-HHHHHHHHHS---B-

InterPro domains:
  IPR004045 Glutathione S-transferase, N-terminal [PF02798] (6-78)
  IPR004045 Glutathione S-transferase, N-terminal [PS50404] (2-84)
  IPR004046 Glutathione S-transferase, C-terminal [PF14497] (121-189)
  IPR036249 Thioredoxin-like superfamily [SSF52833] (5-81)
  IPR036282 Glutathione S-transferase, C-terminal domain superfamily [SSF47616] (81-193)
  IPR040079 Glutathione transferase family [SFLDS00019] (6-161)
  IPR050213 Glutathione S-transferase superfamily [PTHR11571] (1-191)

Foldseek 3Di:
DKEKEWEDAQACPLQVLVVLLCLLLPHDYHDHHAYPVRLVVCQVVAVVSDDGWMWIQDPVRDIDIDDDSVVSSQVSQVVRVQQDDDDQLNVQLVVLVVLLVQLLVCLVVVVPVSNVVSLVVNQVLLVPADAQARSHPDHHSSLSSLVVSLVSCCQRPVPDDRPCNVVSVSSVVSSCVRGVSNVVCVVPPDDGHD/DKEKEWEDAQACPLQVLVVLLCLLLPHDYHDHHAYPVRLVVCQVVAVVSDDGWMWIQDPVRDIDIDDDSVVSSQVSQVVRVQQDDDDQLNVQLVVLVVLLVQLLVCLVVVVPVSNVVSLVVNQVLLVPADAQARSHPDHHSSLSSLVVSLVSCCQRPVPDDRPCNVVSVSSVVSSCVRGVSNVVCVVPPDDGHD

Organism: Hydatigena taeniaeformis (NCBI:txid6205)

Nearest PDB structures (foldseek):
  2c80-assembly1_B  TM=9.020E-01  e=2.513E-15  Schistosoma haematobium
  1u3i-assembly1_A-2  TM=8.791E-01  e=3.735E-15  Schistosoma mansoni
  2wdu-assembly2_B  TM=9.108E-01  e=1.537E-14  Fasciola hepatica
  8bhz-assembly1_A-2  TM=8.622E-01  e=4.426E-15  Schistosoma haematobium
  2caq-assembly1_A-2  TM=8.871E-01  e=7.931E-14  Schistosoma haematobium